Protein AF-A0A969NXN1-F1 (afdb_monomer_lite)

Sequence (621 aa):
MDDSTDQQQSIDDQAEQAATATAAAVGLSDDEQIRIALQEIVRNDGMATIQQIYNAVVREIGQPLSEQGRASLRFFVNKVAVERGYVSPYDVEKPGWWITPQGRAWLESPNGDNSSGLTIADWQTAINVDARVAWLITDYPQWLAATFQTRVIFEPQTDQRFTVLHNGQVIHKGRFNPTDGLIVYFSSLPDELYQYVQRQLSRPDTVHQSRQGTDWVRFIIYNEADYGLLQKVITEIVNLDDTPSLWEYATFVRQLDPQTSYTASDLLVRAQKVLKGIPTDAKQWATLLCQLRLLTSDDNIHYHVQPYVQGNEQALLRLMVLAYLHPDSSGAERYTLPARLLLPRLREITATQAMHTFTAELRRIAPQLLNWYAEAGFITIDDDHWQATADGLQPLLGEDATMQLYNALLTTLLAEIDGKPNDLPDVTMDEPLPPVRDIEAVLQELSRELIIDEQVIQRICRSLLAGRHVVLSGPPGTGKTELARRLPSLLWREPAQTLTQLATGLYQPPLIEVPEQRHGYAIEMVTATEDWGVRDVIGGIAPCLDSDGRTGSLRYTIAYGHLTRTLLRHFAGTEDGRTLPPGTELKRQDYHDKEGRRYRGIWLVLMSLRVRRLMRRLAVC

Secondary structure (DSSP, 8-state):
--SSSHHHHHHHHHHTT--PPPGGGGT--HHHHHHHHHHHHHHTTTEE-HHHHHHHHHHHHSSPPPHHHHHHHHHIIIIIHHHTTSBPPPBTTB-SEEB-HHHHHHHHSTT--GGGG--HHHHHHH----TTTTTHHHHHHHHHHHHHGGGEEEEEEETTEEEEEETTEEEEEEEEETTTEEEEEES---HHHHHHHHHHSS-GGG-EEE-SSS-EEEEEE-SHHHHHHHHHHHHHHHHHHTSPPHHHHHHHHHTS-TT--EEHHHHHHHHTTT-SS--SSHHHHHHHHHHTTSEEESSSSEEEE-GGGGS-HHHHHHHHHHTPPEEPTT-TT-EE-THHHHHHHHHH--S-EEGGGSSTTTGGGHHHHHHHHHHTTSEEEETTEEEE-TTTTSPPPS--HHHHHHHHHHHHHHHHHTT--SSPPPPPTTPPPPPPP-HHHHHHHHHTT----HHHHHHHHHHHHTT-------STTSSHHHHHHHHHHHHTBPPPEEEEEE---TTS-SEEEEEE-BBS-EEEEEEE-TT--HHHHTEEEEEEE-SS-SS--EEEEEEE-HHHHHHHTTBTTSTTTTSPPSSS---B--EE-TT--EES-EEEEEEES-HHHHHHHHTT-

Foldseek 3Di:
DPPPPVVVVVVVVVVVPPPFDALVRLPDDLLNLLLLQLVQCVVVVFWDALVSSQVSSCVVSVTHHDPVNSVSSCCSQQPVCCVVVQWPHADPVDHTIGGDPVVVVCSPPPPSAPQPPCDLVNLLVLAAADPQQNVCSPVVQVVCCVVVNPQWDWGDRDSFKIFIDGPNHTQWIWGQDRYQGIKIKGLDAFPVLLVVLCVQPPCSVQWDFDPPDTTMTMGGDRHPSNVVSVVVRVVVVNLVVQDDALLLLLVLLLPDDQVDKDFLVRSLVSCVVRGTSADPDSLVRLLQCLLLVQWFDPPSGIIGGDPQSNWDDLLSLLSSLQLGWDDDPVDDFFTDGCNLVQVVCLVPFQDKDFLCPRQVVVRPCSVVSSSSLVVSPQWPDDDGIIGGDPCSLPQDDDDRPSSVLSNVLSVQSVCVSVVNDLAPDADDDPDQQDAFPPLVVLCVVCVVPAPDDSVVLVVVSVQVSVVHDDDDDDDPPRCPVVCLQQVQLRRAKDPWDWGWDQDNGSRDRRIDTDTAIASGAHEDEDEDDPPDDCCQAAWDWDWDFDPPDPDRDTDIDIAGHPNQLQVQCQFPPCVSSRRHRPDDDTDGGWDADPVRHTHSGYDYHYHYPDPPPVVVRVVVD

Radius of gyration: 39.18 Å; chains: 1; bounding box: 96×93×102 Å

pLDDT: mean 83.56, std 14.0, range [28.97, 97.94]

Structure (mmCIF, N/CA/C/O backbone):
data_AF-A0A969NXN1-F1
#
_entry.id   AF-A0A969NXN1-F1
#
loop_
_atom_site.group_PDB
_atom_site.id
_atom_site.type_symbol
_atom_site.label_atom_id
_atom_site.label_alt_id
_atom_site.label_comp_id
_atom_site.label_asym_id
_atom_site.label_entity_id
_atom_site.label_seq_id
_atom_site.pdbx_PDB_ins_code
_atom_site.Cartn_x
_atom_site.Cartn_y
_atom_site.Cartn_z
_atom_site.occupancy
_atom_site.B_iso_or_equiv
_atom_site.auth_seq_id
_atom_site.auth_comp_id
_atom_site.auth_asym_id
_atom_site.auth_atom_id
_atom_site.pdbx_PDB_model_num
ATOM 1 N N . MET A 1 1 ? -42.453 -65.984 8.310 1.00 44.81 1 MET A N 1
ATOM 2 C CA . MET A 1 1 ? -42.519 -65.782 9.771 1.00 44.81 1 MET A CA 1
ATOM 3 C C . MET A 1 1 ? -41.080 -65.737 10.234 1.00 44.81 1 MET A C 1
ATOM 5 O O . MET A 1 1 ? -40.338 -66.603 9.796 1.00 44.81 1 MET A O 1
ATOM 9 N N . ASP A 1 2 ? -40.735 -64.700 10.995 1.00 42.78 2 ASP A N 1
ATOM 10 C CA . ASP A 1 2 ? -39.394 -64.296 11.465 1.00 42.78 2 ASP A CA 1
ATOM 11 C C . ASP A 1 2 ? -38.503 -63.513 10.491 1.00 42.78 2 ASP A C 1
ATOM 13 O O . ASP A 1 2 ? -37.393 -63.924 10.191 1.00 42.78 2 ASP A O 1
ATOM 17 N N . ASP A 1 3 ? -38.978 -62.346 10.038 1.00 41.41 3 ASP A N 1
ATOM 18 C CA . ASP A 1 3 ? -38.079 -61.285 9.526 1.00 41.41 3 ASP A CA 1
ATOM 19 C C . ASP A 1 3 ? -38.600 -59.863 9.847 1.00 41.41 3 ASP A C 1
ATOM 21 O O . ASP A 1 3 ? -38.307 -58.885 9.170 1.00 41.41 3 ASP A O 1
ATOM 25 N N . SER A 1 4 ? -39.472 -59.744 10.857 1.00 41.16 4 SER A N 1
ATOM 26 C CA . SER A 1 4 ? -40.178 -58.492 11.200 1.00 41.16 4 SER A CA 1
ATOM 27 C C . SER A 1 4 ? -39.856 -57.983 12.605 1.00 41.16 4 SER A C 1
ATOM 29 O O . SER A 1 4 ? -40.292 -56.899 12.974 1.00 41.16 4 SER A O 1
ATOM 31 N N . THR A 1 5 ? -39.111 -58.760 13.394 1.00 44.31 5 THR A N 1
ATOM 32 C CA . THR A 1 5 ? -38.868 -58.475 14.816 1.00 44.31 5 THR A CA 1
ATOM 33 C C . THR A 1 5 ? -37.464 -57.898 15.047 1.00 44.31 5 THR A C 1
ATOM 35 O O . THR A 1 5 ? -37.318 -57.011 15.883 1.00 44.31 5 THR A O 1
ATOM 38 N N . ASP A 1 6 ? -36.474 -58.267 14.222 1.00 41.19 6 ASP A N 1
ATOM 39 C CA . ASP A 1 6 ? -35.104 -57.721 14.291 1.00 41.19 6 ASP A CA 1
ATOM 40 C C . ASP A 1 6 ? -34.989 -56.296 13.719 1.00 41.19 6 ASP A C 1
ATOM 42 O O . ASP A 1 6 ? -34.189 -55.491 14.195 1.00 41.19 6 ASP A O 1
ATOM 46 N N . GLN A 1 7 ? -35.827 -55.925 12.741 1.00 40.06 7 GLN A N 1
ATOM 47 C CA . GLN A 1 7 ? -35.850 -54.550 12.218 1.00 40.06 7 GLN A CA 1
ATOM 48 C C . GLN A 1 7 ? -36.554 -53.567 13.163 1.00 40.06 7 GLN A C 1
ATOM 50 O O . GLN A 1 7 ? -36.245 -52.381 13.130 1.00 40.06 7 GLN A O 1
ATOM 55 N N . GLN A 1 8 ? -37.446 -54.038 14.041 1.00 40.53 8 GLN A N 1
ATOM 56 C CA . GLN A 1 8 ? -38.112 -53.177 15.021 1.00 40.53 8 GLN A CA 1
ATOM 57 C C . GLN A 1 8 ? -37.194 -52.887 16.226 1.00 40.53 8 GLN A C 1
ATOM 59 O O . GLN A 1 8 ? -37.122 -51.744 16.664 1.00 40.53 8 GLN A O 1
ATOM 64 N N . GLN A 1 9 ? -36.412 -53.874 16.690 1.00 39.09 9 GLN A N 1
ATOM 65 C CA . GLN A 1 9 ? -35.408 -53.670 17.750 1.00 39.09 9 GLN A CA 1
ATOM 66 C C . GLN A 1 9 ? -34.222 -52.808 17.287 1.00 39.09 9 GLN A C 1
ATOM 68 O O . GLN A 1 9 ? -33.744 -51.969 18.041 1.00 39.09 9 GLN A O 1
ATOM 73 N N . SER A 1 10 ? -33.812 -52.916 16.018 1.00 42.56 10 SER A N 1
ATOM 74 C CA . SER A 1 10 ? -32.770 -52.059 15.432 1.00 42.56 10 SER A CA 1
ATOM 75 C C . SER A 1 10 ? -33.183 -50.588 15.268 1.00 42.56 10 SER A C 1
ATOM 77 O O . SER A 1 10 ? -32.302 -49.734 15.167 1.00 42.56 10 SER A O 1
ATOM 79 N N . ILE A 1 11 ? -34.481 -50.286 15.174 1.00 43.38 11 ILE A N 1
ATOM 80 C CA . ILE A 1 11 ? -34.994 -48.914 15.016 1.00 43.38 11 ILE A CA 1
ATOM 81 C C . ILE A 1 11 ? -35.221 -48.264 16.389 1.00 43.38 11 ILE A C 1
ATOM 83 O O . ILE A 1 11 ? -34.935 -47.076 16.540 1.00 43.38 11 ILE A O 1
ATOM 87 N N . ASP A 1 12 ? -35.631 -49.039 17.397 1.00 38.50 12 ASP A N 1
ATOM 88 C CA . ASP A 1 12 ? -35.749 -48.551 18.776 1.00 38.50 12 ASP A CA 1
ATOM 89 C C . ASP A 1 12 ? -34.366 -48.324 19.429 1.00 38.50 12 ASP A C 1
ATOM 91 O O . ASP A 1 12 ? -34.160 -47.280 20.049 1.00 38.50 12 ASP A O 1
ATOM 95 N N . ASP A 1 13 ? -33.365 -49.180 19.170 1.00 37.25 13 ASP A N 1
ATOM 96 C CA . ASP A 1 13 ? -31.985 -48.975 19.660 1.00 37.25 13 ASP A CA 1
ATOM 97 C C . ASP A 1 13 ? -31.259 -47.801 18.960 1.00 37.25 13 ASP A C 1
ATOM 99 O O . ASP A 1 13 ? -30.346 -47.193 19.526 1.00 37.25 13 ASP A O 1
ATOM 103 N N . GLN A 1 14 ? -31.669 -47.430 17.737 1.00 39.06 14 GLN A N 1
ATOM 104 C CA . GLN A 1 14 ? -31.141 -46.254 17.024 1.00 39.06 14 GLN A CA 1
ATOM 105 C C . GLN A 1 14 ? -31.854 -44.943 17.392 1.00 39.06 14 GLN A C 1
ATOM 107 O O . GLN A 1 14 ? -31.285 -43.868 17.190 1.00 39.06 14 GLN A O 1
ATOM 112 N N . ALA A 1 15 ? -33.052 -45.003 17.980 1.00 39.12 15 ALA A N 1
ATOM 113 C CA . ALA A 1 15 ? -33.729 -43.833 18.539 1.00 39.12 15 ALA A CA 1
ATOM 114 C C . ALA A 1 15 ? -33.166 -43.429 19.919 1.00 39.12 15 ALA A C 1
ATOM 116 O O . ALA A 1 15 ? -33.258 -42.260 20.301 1.00 39.12 15 ALA A O 1
ATOM 117 N N . GLU A 1 16 ? -32.529 -44.355 20.644 1.00 38.88 16 GLU A N 1
ATOM 118 C CA . GLU A 1 16 ? -32.009 -44.125 22.001 1.00 38.88 16 GLU A CA 1
ATOM 119 C C . GLU A 1 16 ? -30.557 -43.588 22.042 1.00 38.88 16 GLU A C 1
ATOM 121 O O . GLU A 1 16 ? -30.061 -43.195 23.097 1.00 38.88 16 GLU A O 1
ATOM 126 N N . GLN A 1 17 ? -29.883 -43.468 20.888 1.00 37.84 17 GLN A N 1
ATOM 127 C CA . GLN A 1 17 ? -28.524 -42.903 20.761 1.00 37.84 17 GLN A CA 1
ATOM 128 C C . GLN A 1 17 ? -28.462 -41.560 20.010 1.00 37.84 17 GLN A C 1
ATOM 130 O O . GLN A 1 17 ? -27.415 -41.176 19.482 1.00 37.84 17 GLN A O 1
ATOM 135 N N . ALA A 1 18 ? -29.555 -40.791 19.984 1.00 44.12 18 ALA A N 1
ATOM 136 C CA . ALA A 1 18 ? -29.494 -39.396 19.557 1.00 44.12 18 ALA A CA 1
ATOM 137 C C . ALA A 1 18 ? -28.740 -38.576 20.621 1.00 44.12 18 ALA A C 1
ATOM 139 O O . ALA A 1 18 ? -29.249 -38.344 21.719 1.00 44.12 18 ALA A O 1
ATOM 140 N N . ALA A 1 19 ? -27.513 -38.154 20.303 1.00 48.91 19 ALA A N 1
ATOM 141 C CA . ALA A 1 19 ? -26.703 -37.276 21.141 1.00 48.91 19 ALA A CA 1
ATOM 142 C C . ALA A 1 19 ? -27.480 -35.984 21.448 1.00 48.91 19 ALA A C 1
ATOM 144 O O . ALA A 1 19 ? -27.574 -35.077 20.626 1.00 48.91 19 ALA A O 1
ATOM 145 N N . THR A 1 20 ? -28.079 -35.929 22.632 1.00 55.75 20 THR A N 1
ATOM 146 C CA . THR A 1 20 ? -28.887 -34.807 23.103 1.00 55.75 20 THR A CA 1
ATOM 147 C C . THR A 1 20 ? -27.988 -33.842 23.880 1.00 55.75 20 THR A C 1
ATOM 149 O O . THR A 1 20 ? -27.148 -34.247 24.688 1.00 55.75 20 THR A O 1
ATOM 152 N N . ALA A 1 21 ? -28.113 -32.545 23.608 1.00 59.97 21 ALA A N 1
ATOM 153 C CA . ALA A 1 21 ? -27.284 -31.517 24.231 1.00 59.97 21 ALA A CA 1
ATOM 154 C C . ALA A 1 21 ? -27.815 -31.128 25.625 1.00 59.97 21 ALA A C 1
ATOM 156 O O . ALA A 1 21 ? -29.001 -31.275 25.936 1.00 59.97 21 ALA A O 1
ATOM 157 N N . THR A 1 22 ? -26.935 -30.609 26.485 1.00 71.88 22 THR A N 1
ATOM 158 C CA . THR A 1 22 ? -27.346 -29.876 27.693 1.00 71.88 22 THR A CA 1
ATOM 159 C C . THR A 1 22 ? -27.683 -28.433 27.310 1.00 71.88 22 THR A C 1
ATOM 161 O O . THR A 1 22 ? -27.102 -27.906 26.368 1.00 71.88 22 THR A O 1
ATOM 164 N N . ALA A 1 23 ? -28.578 -27.758 28.036 1.00 65.06 23 ALA A N 1
ATOM 165 C CA . ALA A 1 23 ? -28.916 -26.354 27.757 1.00 65.06 23 ALA A CA 1
ATOM 166 C C . ALA A 1 23 ? -27.675 -25.429 27.747 1.00 65.06 23 ALA A C 1
ATOM 168 O O . ALA A 1 23 ? -27.555 -24.565 26.884 1.00 65.06 23 ALA A O 1
ATOM 169 N N . ALA A 1 24 ? -26.701 -25.692 28.626 1.00 61.53 24 ALA A N 1
ATOM 170 C CA . ALA A 1 24 ? -25.423 -24.980 28.657 1.00 61.53 24 ALA A CA 1
ATOM 171 C C . ALA A 1 24 ? -24.554 -25.215 27.404 1.00 61.53 24 ALA A C 1
ATOM 173 O O . ALA A 1 24 ? -23.850 -24.309 26.972 1.00 61.53 24 ALA A O 1
ATOM 174 N N . ALA A 1 25 ? -24.616 -26.401 26.785 1.00 65.25 25 ALA A N 1
ATOM 175 C CA . ALA A 1 25 ? -23.882 -26.696 25.549 1.00 65.25 25 ALA A CA 1
ATOM 176 C C . ALA A 1 25 ? -24.432 -25.942 24.324 1.00 65.25 25 ALA A C 1
ATOM 178 O O . ALA A 1 25 ? -23.745 -25.845 23.313 1.00 65.25 25 ALA A O 1
ATOM 179 N N . VAL A 1 26 ? -25.651 -25.400 24.422 1.00 63.53 26 VAL A N 1
ATOM 180 C CA . VAL A 1 26 ? -26.307 -24.577 23.389 1.00 63.53 26 VAL A CA 1
ATOM 181 C C . VAL A 1 26 ? -26.277 -23.086 23.761 1.00 63.53 26 VAL A C 1
ATOM 183 O O . VAL A 1 26 ? -26.964 -22.278 23.152 1.00 63.53 26 VAL A O 1
ATOM 186 N N . GLY A 1 27 ? -25.487 -22.708 24.771 1.00 67.25 27 GLY A N 1
ATOM 187 C CA . GLY A 1 27 ? -25.258 -21.310 25.133 1.00 67.25 27 GLY A CA 1
ATOM 188 C C . GLY A 1 27 ? -26.226 -20.707 26.153 1.00 67.25 27 GLY A C 1
ATOM 189 O O . GLY A 1 27 ? -26.054 -19.540 26.480 1.00 67.25 27 GLY A O 1
ATOM 190 N N . LEU A 1 28 ? -27.185 -21.462 26.711 1.00 71.69 28 LEU A N 1
ATOM 191 C CA . LEU A 1 28 ? -28.032 -20.941 27.793 1.00 71.69 28 LEU A CA 1
ATOM 192 C C . LEU A 1 28 ? -27.287 -20.940 29.131 1.00 71.69 28 LEU A C 1
ATOM 194 O O . LEU A 1 28 ? -26.951 -21.997 29.678 1.00 71.69 28 LEU A O 1
ATOM 198 N N . SER A 1 29 ? -27.112 -19.752 29.699 1.00 78.12 29 SER A N 1
ATOM 199 C CA . SER A 1 29 ? -26.617 -19.558 31.061 1.00 78.12 29 SER A CA 1
ATOM 200 C C . SER A 1 29 ? -27.575 -20.127 32.117 1.00 78.12 29 SER A C 1
ATOM 202 O O . SER A 1 29 ? -28.763 -20.361 31.871 1.00 78.12 29 SER A O 1
ATOM 204 N N . ASP A 1 30 ? -27.062 -20.333 33.331 1.00 79.12 30 ASP A N 1
ATOM 205 C CA . ASP A 1 30 ? -27.851 -20.823 34.467 1.00 79.12 30 ASP A CA 1
ATOM 206 C C . ASP A 1 30 ? -29.045 -19.895 34.773 1.00 79.12 30 ASP A C 1
ATOM 208 O O . ASP A 1 30 ? -30.152 -20.362 35.051 1.00 79.12 30 ASP A O 1
ATOM 212 N N . ASP A 1 31 ? -28.845 -18.578 34.664 1.00 81.88 31 ASP A N 1
ATOM 213 C CA . ASP A 1 31 ? -29.881 -17.577 34.932 1.00 81.88 31 ASP A CA 1
ATOM 214 C C . ASP A 1 31 ? -30.948 -17.541 33.832 1.00 81.88 31 ASP A C 1
ATOM 216 O O . ASP A 1 31 ? -32.129 -17.378 34.133 1.00 81.88 31 ASP A O 1
ATOM 220 N N . GLU A 1 32 ? -30.582 -17.766 32.568 1.00 82.88 32 GLU A N 1
ATOM 221 C CA . GLU A 1 32 ? -31.554 -17.903 31.476 1.00 82.88 32 GLU A CA 1
ATOM 222 C C . GLU A 1 32 ? -32.417 -19.153 31.637 1.00 82.88 32 GLU A C 1
ATOM 224 O O . GLU A 1 32 ? -33.635 -19.085 31.471 1.00 82.88 32 GLU A O 1
ATOM 229 N N . GLN A 1 33 ? -31.822 -20.278 32.041 1.00 88.62 33 GLN A N 1
ATOM 230 C CA . GLN A 1 33 ? -32.571 -21.504 32.325 1.00 88.62 33 GLN A CA 1
ATOM 231 C C . GLN A 1 33 ? -33.570 -21.305 33.475 1.00 88.62 33 GLN A C 1
ATOM 233 O O . GLN A 1 33 ? -34.721 -21.745 33.382 1.00 88.62 33 GLN A O 1
ATOM 238 N N . ILE A 1 34 ? -33.169 -20.599 34.539 1.00 91.25 34 ILE A N 1
ATOM 239 C CA . ILE A 1 34 ? -34.066 -20.219 35.641 1.00 91.25 34 ILE A CA 1
ATOM 240 C C . ILE A 1 34 ? -35.156 -19.263 35.143 1.00 91.25 34 ILE A C 1
ATOM 242 O O . ILE A 1 34 ? -36.321 -19.428 35.501 1.00 91.25 34 ILE A O 1
ATOM 246 N N . ARG A 1 35 ? -34.822 -18.300 34.278 1.00 90.31 35 ARG A N 1
ATOM 247 C CA . ARG A 1 35 ? -35.786 -17.348 33.711 1.00 90.31 35 ARG A CA 1
ATOM 248 C C . ARG A 1 35 ? -36.866 -18.033 32.895 1.00 90.31 35 ARG A C 1
ATOM 250 O O . ARG A 1 35 ? -38.041 -17.773 33.132 1.00 90.31 35 ARG A O 1
ATOM 257 N N . ILE A 1 36 ? -36.491 -18.943 31.999 1.00 91.75 36 ILE A N 1
ATOM 258 C CA . ILE A 1 36 ? -37.440 -19.727 31.198 1.00 91.75 36 ILE A CA 1
ATOM 259 C C . ILE A 1 36 ? -38.348 -20.553 32.118 1.00 91.75 36 ILE A C 1
ATOM 261 O O . ILE A 1 36 ? -39.565 -20.584 31.926 1.00 91.75 36 ILE A O 1
ATOM 265 N N . ALA A 1 37 ? -37.783 -21.165 33.166 1.00 93.62 37 ALA A N 1
ATOM 266 C CA . ALA A 1 37 ? -38.562 -21.898 34.159 1.00 93.62 37 ALA A CA 1
ATOM 267 C C . ALA A 1 37 ? -39.570 -20.991 34.889 1.00 93.62 37 ALA A C 1
ATOM 269 O O . ALA A 1 37 ? -40.743 -21.343 34.994 1.00 93.62 37 ALA A O 1
ATOM 270 N N . LEU A 1 38 ? -39.151 -19.808 35.349 1.00 93.38 38 LEU A N 1
ATOM 271 C CA . LEU A 1 38 ? -40.022 -18.844 36.029 1.00 93.38 38 LEU A CA 1
ATOM 272 C C . LEU A 1 38 ? -41.106 -18.279 35.105 1.00 93.38 38 LEU A C 1
ATOM 274 O O . LEU A 1 38 ? -42.253 -18.157 35.528 1.00 93.38 38 LEU A O 1
ATOM 278 N N . GLN A 1 39 ? -40.779 -17.984 33.845 1.00 93.75 39 GLN A N 1
ATOM 279 C CA . GLN A 1 39 ? -41.757 -17.561 32.841 1.00 93.75 39 GLN A CA 1
ATOM 280 C C . GLN A 1 39 ? -42.820 -18.635 32.626 1.00 93.75 39 GLN A C 1
ATOM 282 O O . GLN A 1 39 ? -44.006 -18.317 32.569 1.00 93.75 39 GLN A O 1
ATOM 287 N N . GLU A 1 40 ? -42.421 -19.906 32.550 1.00 95.94 40 GLU A N 1
ATOM 288 C CA . GLU A 1 40 ? -43.369 -21.007 32.415 1.00 95.94 40 GLU A CA 1
ATOM 289 C C . GLU A 1 40 ? -44.235 -21.169 33.671 1.00 95.94 40 GLU A C 1
ATOM 291 O O . GLU A 1 40 ? -45.443 -21.360 33.556 1.00 95.94 40 GLU A O 1
ATOM 296 N N . ILE A 1 41 ? -43.660 -21.019 34.867 1.00 94.44 41 ILE A N 1
ATOM 297 C CA . ILE A 1 41 ? -44.423 -21.024 36.123 1.00 94.44 41 ILE A CA 1
ATOM 298 C C . ILE A 1 41 ? -45.448 -19.880 36.135 1.00 94.44 41 ILE A C 1
ATOM 300 O O . ILE A 1 41 ? -46.604 -20.104 36.484 1.00 94.44 41 ILE A O 1
ATOM 304 N N . VAL A 1 42 ? -45.077 -18.669 35.704 1.00 93.25 42 VAL A N 1
ATOM 305 C CA . VAL A 1 42 ? -46.007 -17.527 35.605 1.00 93.25 42 VAL A CA 1
ATOM 306 C C . VAL A 1 42 ? -47.097 -17.768 34.562 1.00 93.25 42 VAL A C 1
ATOM 308 O O . VAL A 1 42 ? -48.255 -17.469 34.842 1.00 93.25 42 VAL A O 1
ATOM 311 N N . ARG A 1 43 ? -46.757 -18.336 33.398 1.00 93.12 43 ARG A N 1
ATOM 312 C CA . ARG A 1 43 ? -47.722 -18.687 32.339 1.00 93.12 43 ARG A CA 1
ATOM 313 C C . ARG A 1 43 ? -48.760 -19.713 32.792 1.00 93.12 43 ARG A C 1
ATOM 315 O O . ARG A 1 43 ? -49.865 -19.708 32.266 1.00 93.12 43 ARG A O 1
ATOM 322 N N . ASN A 1 44 ? -48.414 -20.571 33.748 1.00 92.88 44 ASN A N 1
ATOM 323 C CA . ASN A 1 44 ? -49.309 -21.571 34.328 1.00 92.88 44 ASN A CA 1
ATOM 324 C C . ASN A 1 44 ? -49.883 -21.082 35.680 1.00 92.88 44 ASN A C 1
ATOM 326 O O . ASN A 1 44 ? -49.868 -21.795 36.679 1.00 92.88 44 ASN A O 1
ATOM 330 N N . ASP A 1 45 ? -50.339 -19.825 35.729 1.00 90.50 45 ASP A N 1
ATOM 331 C CA . ASP A 1 45 ? -50.975 -19.190 36.897 1.00 90.50 45 ASP A CA 1
ATOM 332 C C . ASP A 1 45 ? -50.143 -19.223 38.197 1.00 90.50 45 ASP A C 1
ATOM 334 O O . ASP A 1 45 ? -50.657 -19.171 39.315 1.00 90.50 45 ASP A O 1
ATOM 338 N N . GLY A 1 46 ? -48.815 -19.238 38.066 1.00 90.38 46 GLY A N 1
ATOM 339 C CA . GLY A 1 46 ? -47.879 -19.245 39.188 1.00 90.38 46 GLY A CA 1
ATOM 340 C C . GLY A 1 46 ? -47.443 -20.629 39.664 1.00 90.38 46 GLY A C 1
ATOM 341 O O . GLY A 1 46 ? -46.731 -20.685 40.669 1.00 90.38 46 GLY A O 1
ATOM 342 N N . MET A 1 47 ? -47.811 -21.709 38.963 1.00 93.94 47 MET A N 1
ATOM 343 C CA . MET A 1 47 ? -47.361 -23.074 39.249 1.00 93.94 47 MET A CA 1
ATOM 344 C C . MET A 1 47 ? -47.050 -23.851 37.960 1.00 93.94 47 MET A C 1
ATOM 346 O O . MET A 1 47 ? -47.902 -23.962 37.092 1.00 93.94 47 MET A O 1
ATOM 350 N N . ALA A 1 48 ? -45.877 -24.481 37.851 1.00 93.94 48 ALA A N 1
ATOM 351 C CA . ALA A 1 48 ? -45.603 -25.437 36.768 1.00 93.94 48 ALA A CA 1
ATOM 352 C C . ALA A 1 48 ? -45.006 -26.748 37.287 1.00 93.94 48 ALA A C 1
ATOM 354 O O . ALA A 1 48 ? -44.294 -26.779 38.286 1.00 93.94 48 ALA A O 1
ATOM 355 N N . THR A 1 49 ? -45.274 -27.845 36.586 1.00 94.31 49 THR A N 1
ATOM 356 C CA . THR A 1 49 ? -44.617 -29.143 36.784 1.00 94.31 49 THR A CA 1
ATOM 357 C C . THR A 1 49 ? -43.229 -29.157 36.141 1.00 94.31 49 THR A C 1
ATOM 359 O O . THR A 1 49 ? -42.949 -28.405 35.205 1.00 94.31 49 THR A O 1
ATOM 362 N N . ILE A 1 50 ? -42.358 -30.077 36.571 1.00 92.56 50 ILE A N 1
ATOM 363 C CA . ILE A 1 50 ? -41.013 -30.200 35.989 1.00 92.56 50 ILE A CA 1
ATOM 364 C C . ILE A 1 50 ? -41.072 -30.533 34.499 1.00 92.56 50 ILE A C 1
ATOM 366 O O . ILE A 1 50 ? -40.222 -30.085 33.740 1.00 92.56 50 ILE A O 1
ATOM 370 N N . GLN A 1 51 ? -42.096 -31.277 34.067 1.00 91.69 51 GLN A N 1
ATOM 371 C CA . GLN A 1 51 ? -42.271 -31.618 32.661 1.00 91.69 51 GLN A CA 1
ATOM 372 C C . GLN A 1 51 ? -42.648 -30.388 31.828 1.00 91.69 51 GLN A C 1
ATOM 374 O O . GLN A 1 51 ? -42.145 -30.234 30.719 1.00 91.69 51 GLN A O 1
ATOM 379 N N . GLN A 1 52 ? -43.475 -29.484 32.363 1.00 93.69 52 GLN A N 1
ATOM 380 C CA . GLN A 1 52 ? -43.777 -28.204 31.711 1.00 93.69 52 GLN A CA 1
ATOM 381 C C . GLN A 1 52 ? -42.524 -27.325 31.612 1.00 93.69 52 GLN A C 1
ATOM 383 O O . GLN A 1 52 ? -42.255 -26.778 30.545 1.00 93.69 52 GLN A O 1
ATOM 388 N N . ILE A 1 53 ? -41.708 -27.271 32.670 1.00 94.00 53 ILE A N 1
ATOM 389 C CA . ILE A 1 53 ? -40.432 -26.539 32.668 1.00 94.00 53 ILE A CA 1
ATOM 390 C C . ILE A 1 53 ? -39.454 -27.134 31.640 1.00 94.00 53 ILE A C 1
ATOM 392 O O . ILE A 1 53 ? -38.848 -26.396 30.867 1.00 94.00 53 ILE A O 1
ATOM 396 N N . TYR A 1 54 ? -39.340 -28.464 31.561 1.00 94.12 54 TYR A N 1
ATOM 397 C CA . TYR A 1 54 ? -38.534 -29.134 30.536 1.00 94.12 54 TYR A CA 1
ATOM 398 C C . TYR A 1 54 ? -39.009 -28.792 29.127 1.00 94.12 54 TYR A C 1
ATOM 400 O O . TYR A 1 54 ? -38.197 -28.431 28.281 1.00 94.12 54 TYR A O 1
ATOM 408 N N . ASN A 1 55 ? -40.317 -28.851 28.882 1.00 91.88 55 ASN A N 1
ATOM 409 C CA . ASN A 1 55 ? -40.887 -28.519 27.580 1.00 91.88 55 ASN A CA 1
ATOM 410 C C . ASN A 1 55 ? -40.676 -27.038 27.223 1.00 91.88 55 ASN A C 1
ATOM 412 O O . ASN A 1 55 ? -40.504 -26.713 26.052 1.00 91.88 55 ASN A O 1
ATOM 416 N N . ALA A 1 56 ? -40.676 -26.131 28.205 1.00 92.50 56 ALA A N 1
ATOM 417 C CA . ALA A 1 56 ? -40.361 -24.722 27.987 1.00 92.50 56 ALA A CA 1
ATOM 418 C C . ALA A 1 56 ? -38.907 -24.524 27.546 1.00 92.50 56 ALA A C 1
ATOM 420 O O . ALA A 1 56 ? -38.675 -23.863 26.540 1.00 92.50 56 ALA A O 1
ATOM 421 N N . VAL A 1 57 ? -37.951 -25.167 28.218 1.00 88.81 57 VAL A N 1
ATOM 422 C CA . VAL A 1 57 ? -36.535 -25.087 27.826 1.00 88.81 57 VAL A CA 1
ATOM 423 C C . VAL A 1 57 ? -36.288 -25.759 26.474 1.00 88.81 57 VAL A C 1
ATOM 425 O O . VAL A 1 57 ? -35.571 -25.204 25.653 1.00 88.81 57 VAL A O 1
ATOM 428 N N . VAL A 1 58 ? -36.933 -26.897 26.193 1.00 88.94 58 VAL A N 1
ATOM 429 C CA . VAL A 1 58 ? -36.865 -27.566 24.878 1.00 88.94 58 VAL A CA 1
ATOM 430 C C . VAL A 1 58 ? -37.428 -26.684 23.758 1.00 88.94 58 VAL A C 1
ATOM 432 O O . VAL A 1 58 ? -36.851 -26.651 22.674 1.00 88.94 58 VAL A O 1
ATOM 435 N N . ARG A 1 59 ? -38.525 -25.950 24.007 1.00 89.50 59 ARG A N 1
ATOM 436 C CA . ARG A 1 59 ? -39.068 -24.979 23.041 1.00 89.50 59 ARG A CA 1
ATOM 437 C C . ARG A 1 59 ? -38.074 -23.863 22.731 1.00 89.50 59 ARG A C 1
ATOM 439 O O . ARG A 1 59 ? -38.009 -23.456 21.580 1.00 89.50 59 ARG A O 1
ATOM 446 N N . GLU A 1 60 ? -37.316 -23.412 23.726 1.00 86.19 60 GLU A N 1
ATOM 447 C CA . GLU A 1 60 ? -36.333 -22.340 23.547 1.00 86.19 60 GLU A CA 1
ATOM 448 C C . GLU A 1 60 ? -35.094 -22.811 22.773 1.00 86.19 60 GLU A C 1
ATOM 450 O O . GLU A 1 60 ? -34.646 -22.143 21.850 1.00 86.19 60 GLU A O 1
ATOM 455 N N . ILE A 1 61 ? -34.558 -23.993 23.101 1.00 85.19 61 ILE A N 1
ATOM 456 C CA . ILE A 1 61 ? -33.330 -24.512 22.467 1.00 85.19 61 ILE A CA 1
ATOM 457 C C . ILE A 1 61 ? -33.577 -25.253 21.144 1.00 85.19 61 ILE A C 1
ATOM 459 O O . ILE A 1 61 ? -32.623 -25.643 20.477 1.00 85.19 61 ILE A O 1
ATOM 463 N N . GLY A 1 62 ? -34.836 -25.521 20.787 1.00 83.88 62 GLY A N 1
ATOM 464 C CA . GLY A 1 62 ? -35.216 -26.189 19.537 1.00 83.88 62 GLY A CA 1
ATOM 465 C C . GLY A 1 62 ? -34.866 -27.682 19.441 1.00 83.88 62 GLY A C 1
ATOM 466 O O . GLY A 1 62 ? -35.054 -28.278 18.383 1.00 83.88 62 GLY A O 1
ATOM 467 N N . GLN A 1 63 ? -34.379 -28.308 20.520 1.00 85.94 63 GLN A N 1
ATOM 468 C CA . GLN A 1 63 ? -33.979 -29.721 20.548 1.00 85.94 63 GLN A CA 1
ATOM 469 C C . GLN A 1 63 ? -34.224 -30.393 21.915 1.00 85.94 63 GLN A C 1
ATOM 471 O O . GLN A 1 63 ? -34.302 -29.705 22.936 1.00 85.94 63 GLN A O 1
ATOM 476 N N . PRO A 1 64 ? -34.353 -31.735 21.985 1.00 86.88 64 PRO A N 1
ATOM 477 C CA . PRO A 1 64 ? -34.598 -32.438 23.244 1.00 86.88 64 PRO A CA 1
ATOM 478 C C . PRO A 1 64 ? -33.408 -32.345 24.211 1.00 86.88 64 PRO A C 1
ATOM 480 O O . PRO A 1 64 ? -32.258 -32.541 23.822 1.00 86.88 64 PRO A O 1
ATOM 483 N N . LEU A 1 65 ? -33.690 -32.118 25.498 1.00 84.06 65 LEU A N 1
ATOM 484 C CA . LEU A 1 65 ? -32.679 -32.182 26.559 1.00 84.06 65 LEU A CA 1
ATOM 485 C C . LEU A 1 65 ? -32.234 -33.624 26.821 1.00 84.06 65 LEU A C 1
ATOM 487 O O . LEU A 1 65 ? -33.087 -34.504 26.994 1.00 84.06 65 LEU A O 1
ATOM 491 N N . SER A 1 66 ? -30.923 -33.821 26.976 1.00 87.44 66 SER A N 1
ATOM 492 C CA . SER A 1 66 ? -30.355 -35.085 27.461 1.00 87.44 66 SER A CA 1
ATOM 493 C C . SER A 1 66 ? -30.737 -35.388 28.901 1.00 87.44 66 SER A C 1
ATOM 495 O O . SER A 1 66 ? -31.193 -34.506 29.634 1.00 87.44 66 SER A O 1
ATOM 497 N N . GLU A 1 67 ? -30.507 -36.624 29.350 1.00 81.81 67 GLU A N 1
ATOM 498 C CA . GLU A 1 67 ? -30.682 -36.977 30.764 1.00 81.81 67 GLU A CA 1
ATOM 499 C C . GLU A 1 67 ? -29.862 -36.063 31.681 1.00 81.81 67 GLU A C 1
ATOM 501 O O . GLU A 1 67 ? -30.380 -35.550 32.676 1.00 81.81 67 GLU A O 1
ATOM 506 N N . GLN A 1 68 ? -28.615 -35.775 31.297 1.00 82.50 68 GLN A N 1
ATOM 507 C CA . GLN A 1 68 ? -27.757 -34.836 32.013 1.00 82.50 68 GLN A CA 1
ATOM 508 C C . GLN A 1 68 ? -28.341 -33.416 31.995 1.00 82.50 68 GLN A C 1
ATOM 510 O O . GLN A 1 68 ? -28.387 -32.764 33.035 1.00 82.50 68 GLN A O 1
ATOM 515 N N . GLY A 1 69 ? -28.853 -32.947 30.851 1.00 85.19 69 GLY A N 1
ATOM 516 C CA . GLY A 1 69 ? -29.500 -31.637 30.738 1.00 85.19 69 GLY A CA 1
ATOM 517 C C . GLY A 1 69 ? -30.743 -31.512 31.624 1.00 85.19 69 GLY A C 1
ATOM 518 O O . GLY A 1 69 ? -30.915 -30.513 32.323 1.00 85.19 69 GLY A O 1
ATOM 519 N N . ARG A 1 70 ? -31.578 -32.558 31.674 1.00 90.00 70 ARG A N 1
ATOM 520 C CA . ARG A 1 70 ? -32.749 -32.634 32.564 1.00 90.00 70 ARG A CA 1
ATOM 521 C C . ARG A 1 70 ? -32.348 -32.646 34.039 1.00 90.00 70 ARG A C 1
ATOM 523 O O . ARG A 1 70 ? -33.032 -32.018 34.855 1.00 90.00 70 ARG A O 1
ATOM 530 N N . ALA A 1 71 ? -31.263 -33.339 34.387 1.00 85.69 71 ALA A N 1
ATOM 531 C CA . ALA A 1 71 ? -30.729 -33.379 35.746 1.00 85.69 71 ALA A CA 1
ATOM 532 C C . ALA A 1 71 ? -30.189 -32.008 36.187 1.00 85.69 71 ALA A C 1
ATOM 534 O O . ALA A 1 71 ? -30.541 -31.543 37.272 1.00 85.69 71 ALA A O 1
ATOM 535 N N . SER A 1 72 ? -29.419 -31.325 35.333 1.00 86.31 72 SER A N 1
ATOM 536 C CA . SER A 1 72 ? -28.918 -29.967 35.584 1.00 86.31 72 SER A CA 1
ATOM 537 C C . SER A 1 72 ? -30.052 -28.960 35.759 1.00 86.31 72 SER A C 1
ATOM 539 O O . SER A 1 72 ? -30.087 -28.238 36.752 1.00 86.31 72 SER A O 1
ATOM 541 N N . LEU A 1 73 ? -31.041 -28.964 34.863 1.00 90.44 73 LEU A N 1
ATOM 542 C CA . LEU A 1 73 ? -32.195 -28.071 34.969 1.00 90.44 73 LEU A CA 1
ATOM 543 C C . LEU A 1 73 ? -32.996 -28.322 36.254 1.00 90.44 73 LEU A C 1
ATOM 545 O O . LEU A 1 73 ? -33.386 -27.384 36.947 1.00 90.44 73 LEU A O 1
ATOM 549 N N . ARG A 1 74 ? -33.178 -29.593 36.638 1.00 91.12 74 ARG A N 1
ATOM 550 C CA . ARG A 1 74 ? -33.810 -29.943 37.918 1.00 91.12 74 ARG A CA 1
ATOM 551 C C . ARG A 1 74 ? -32.999 -29.433 39.107 1.00 91.12 74 ARG A C 1
ATOM 553 O O . ARG A 1 74 ? -33.596 -28.960 40.069 1.00 91.12 74 ARG A O 1
ATOM 560 N N . PHE A 1 75 ? -31.671 -29.511 39.054 1.00 90.44 75 PHE A N 1
ATOM 561 C CA . PHE A 1 75 ? -30.797 -28.957 40.086 1.00 90.44 75 PHE A CA 1
ATOM 562 C C . PHE A 1 75 ? -30.962 -27.436 40.210 1.00 90.44 75 PHE A C 1
ATOM 564 O O . PHE A 1 75 ? -31.142 -26.941 41.322 1.00 90.44 75 PHE A O 1
ATOM 571 N N . PHE A 1 76 ? -30.984 -26.700 39.096 1.00 89.81 76 PHE A N 1
ATOM 572 C CA . PHE A 1 76 ? -31.166 -25.247 39.125 1.00 89.81 76 PHE A CA 1
ATOM 573 C C . PHE A 1 76 ? -32.517 -24.841 39.710 1.00 89.81 76 PHE A C 1
ATOM 575 O O . PHE A 1 76 ? -32.567 -23.974 40.579 1.00 89.81 76 PHE A O 1
ATOM 582 N N . VAL A 1 77 ? -33.603 -25.509 39.316 1.00 90.81 77 VAL A N 1
ATOM 583 C CA . VAL A 1 77 ? -34.942 -25.195 39.833 1.00 90.81 77 VAL A CA 1
ATOM 584 C C . VAL A 1 77 ? -35.091 -25.608 41.303 1.00 90.81 77 VAL A C 1
ATOM 586 O O . VAL A 1 77 ? -35.595 -24.826 42.102 1.00 90.81 77 VAL A O 1
ATOM 589 N N . ASN A 1 78 ? -34.636 -26.805 41.693 1.00 88.06 78 ASN A N 1
ATOM 590 C CA . ASN A 1 78 ? -34.829 -27.317 43.058 1.00 88.06 78 ASN A CA 1
ATOM 591 C C . ASN A 1 78 ? -33.890 -26.713 44.094 1.00 88.06 78 ASN A C 1
ATOM 593 O O . ASN A 1 78 ? -34.234 -26.694 45.274 1.00 88.06 78 ASN A O 1
ATOM 597 N N . LYS A 1 79 ? -32.691 -26.305 43.679 1.00 86.50 79 LYS A N 1
ATOM 598 C CA . LYS A 1 79 ? -31.664 -25.821 44.596 1.00 86.50 79 LYS A CA 1
ATOM 599 C C . LYS A 1 79 ? -31.431 -24.334 44.415 1.00 86.50 79 LYS A C 1
ATOM 601 O O . LYS A 1 79 ? -31.732 -23.570 45.319 1.00 86.50 79 LYS A O 1
ATOM 606 N N . VAL A 1 80 ? -30.967 -23.912 43.241 1.00 87.06 80 VAL A N 1
ATOM 607 C CA . VAL A 1 80 ? -30.521 -22.526 43.026 1.00 87.06 80 VAL A CA 1
ATOM 608 C C . VAL A 1 80 ? -31.687 -21.538 43.092 1.00 87.06 80 VAL A C 1
ATOM 610 O O . VAL A 1 80 ? -31.610 -20.547 43.813 1.00 87.06 80 VAL A O 1
ATOM 613 N N . ALA A 1 81 ? -32.796 -21.813 42.403 1.00 87.94 81 ALA A N 1
ATOM 614 C CA . ALA A 1 81 ? -33.967 -20.937 42.414 1.00 87.94 81 ALA A CA 1
ATOM 615 C C . ALA A 1 81 ? -34.675 -20.910 43.782 1.00 87.94 81 ALA A C 1
ATOM 617 O O . ALA A 1 81 ? -35.243 -19.884 44.155 1.00 87.94 81 ALA A O 1
ATOM 618 N N . VAL A 1 82 ? -34.610 -22.008 44.545 1.00 89.62 82 VAL A N 1
ATOM 619 C CA . VAL A 1 82 ? -35.145 -22.086 45.914 1.00 89.62 82 VAL A CA 1
ATOM 620 C C . VAL A 1 82 ? -34.253 -21.332 46.904 1.00 89.62 82 VAL A C 1
ATOM 622 O O . VAL A 1 82 ? -34.760 -20.520 47.671 1.00 89.62 82 VAL A O 1
ATOM 625 N N . GLU A 1 83 ? -32.932 -21.532 46.865 1.00 84.38 83 GLU A N 1
ATOM 626 C CA . GLU A 1 83 ? -31.959 -20.821 47.714 1.00 84.38 83 GLU A CA 1
ATO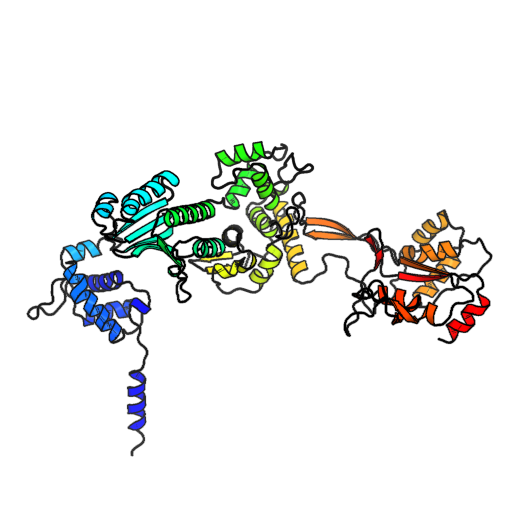M 627 C C . GLU A 1 83 ? -31.994 -19.304 47.475 1.00 84.38 83 GLU A C 1
ATOM 629 O O . GLU A 1 83 ? -31.874 -18.525 48.418 1.00 84.38 83 GLU A O 1
ATOM 634 N N . ARG A 1 84 ? -32.224 -18.876 46.226 1.00 83.88 84 ARG A N 1
ATOM 635 C CA . ARG A 1 84 ? -32.409 -17.460 45.862 1.00 83.88 84 ARG A CA 1
ATOM 636 C C . ARG A 1 84 ? -33.805 -16.913 46.182 1.00 83.88 84 ARG A C 1
ATOM 638 O O . ARG A 1 84 ? -34.054 -15.728 45.978 1.00 83.88 84 ARG A O 1
ATOM 645 N N . GLY A 1 85 ? -34.715 -17.759 46.666 1.00 90.19 85 GLY A N 1
ATOM 646 C CA . GLY A 1 85 ? -36.067 -17.372 47.054 1.00 90.19 85 GLY A CA 1
ATOM 647 C C . GLY A 1 85 ? -37.014 -17.099 45.887 1.00 90.19 85 GLY A C 1
ATOM 648 O O . GLY A 1 85 ? -38.084 -16.551 46.121 1.00 90.19 85 GLY A O 1
ATOM 649 N N . TYR A 1 86 ? -36.675 -17.463 44.646 1.00 93.38 86 TYR A N 1
ATOM 650 C CA . TYR A 1 86 ? -37.527 -17.235 43.468 1.00 93.38 86 TYR A CA 1
ATOM 651 C C . TYR A 1 86 ? -38.688 -18.227 43.366 1.00 93.38 86 TYR A C 1
ATOM 653 O O . TYR A 1 86 ? -39.767 -17.883 42.882 1.00 93.38 86 TYR A O 1
ATOM 661 N N . VAL A 1 87 ? -38.471 -19.457 43.831 1.00 93.62 87 VAL A N 1
ATOM 662 C CA . VAL A 1 87 ? -39.451 -20.547 43.807 1.00 93.62 87 VAL A CA 1
ATOM 663 C C . VAL A 1 87 ? -39.573 -21.134 45.209 1.00 93.62 87 VAL A C 1
ATOM 665 O O . VAL A 1 87 ? -38.583 -21.234 45.932 1.00 93.62 87 VAL A O 1
ATOM 668 N N . SER A 1 88 ? -40.779 -21.517 45.623 1.00 90.19 88 SER A N 1
ATOM 669 C CA . SER A 1 88 ? -40.970 -22.233 46.887 1.00 90.19 88 SER A CA 1
ATOM 670 C C . SER A 1 88 ? -40.354 -23.641 46.833 1.00 90.19 88 SER A C 1
ATOM 672 O O . SER A 1 88 ? -40.396 -24.275 45.775 1.00 90.19 88 SER A O 1
ATOM 674 N N . PRO A 1 89 ? -39.813 -24.161 47.954 1.00 89.06 89 PRO A N 1
ATOM 675 C CA . PRO A 1 89 ? -39.376 -25.551 48.038 1.00 89.06 89 PRO A CA 1
ATOM 676 C C . PRO A 1 89 ? -40.486 -26.512 47.602 1.00 89.06 89 PRO A C 1
ATOM 678 O O . PRO A 1 89 ? -41.661 -26.267 47.875 1.00 89.06 89 PRO A O 1
ATOM 681 N N . TYR A 1 90 ? -40.110 -27.603 46.935 1.00 85.31 90 TYR A N 1
ATOM 682 C CA . TYR A 1 90 ? -41.072 -28.597 46.466 1.00 85.31 90 TYR A CA 1
ATOM 683 C C . TYR A 1 90 ? -41.834 -29.226 47.642 1.00 85.31 90 TYR A C 1
ATOM 685 O O . TYR A 1 90 ? -41.221 -29.745 48.576 1.00 85.31 90 TYR A O 1
ATOM 693 N N . ASP A 1 91 ? -43.162 -29.206 47.559 1.00 83.25 91 ASP A N 1
ATOM 694 C CA . ASP A 1 91 ? -44.077 -29.750 48.560 1.00 83.25 91 ASP A CA 1
ATOM 695 C C . ASP A 1 91 ? -44.853 -30.931 47.957 1.00 83.25 91 ASP A C 1
ATOM 697 O O . ASP A 1 91 ? -45.502 -30.809 46.916 1.00 83.25 91 ASP A O 1
ATOM 701 N N . VAL A 1 92 ? -44.782 -32.092 48.611 1.00 80.31 92 VAL A N 1
ATOM 702 C CA . VAL A 1 92 ? -45.439 -33.328 48.156 1.00 80.31 92 VAL A CA 1
ATOM 703 C C . VAL A 1 92 ? -46.965 -33.199 48.205 1.00 80.31 92 VAL A C 1
ATOM 705 O O . VAL A 1 92 ? -47.651 -33.823 47.397 1.00 80.31 92 VAL A O 1
ATOM 708 N N . GLU A 1 93 ? -47.503 -32.362 49.096 1.00 78.19 93 GLU A N 1
ATOM 709 C CA . GLU A 1 93 ? -48.945 -32.107 49.202 1.00 78.19 93 GLU A CA 1
ATOM 710 C C . GLU A 1 93 ? -49.445 -31.094 48.154 1.00 78.19 93 GLU A C 1
ATOM 712 O O . GLU A 1 93 ? -50.650 -30.995 47.909 1.00 78.19 93 GLU A O 1
ATOM 717 N N . LYS A 1 94 ? -48.533 -30.368 47.489 1.00 78.75 94 LYS A N 1
ATOM 718 C CA . LYS A 1 94 ? -48.830 -29.373 46.444 1.00 78.75 94 LYS A CA 1
ATOM 719 C C . LYS A 1 94 ? -47.943 -29.599 45.213 1.00 78.75 94 LYS A C 1
ATOM 721 O O . LYS A 1 94 ? -46.995 -28.840 45.004 1.00 78.75 94 LYS A O 1
ATOM 726 N N . PRO A 1 95 ? -48.247 -30.610 44.377 1.00 78.69 95 PRO A N 1
ATOM 727 C CA . PRO A 1 95 ? -47.374 -31.008 43.278 1.00 78.69 95 PRO A CA 1
ATOM 728 C C . PRO A 1 95 ? -47.166 -29.859 42.282 1.00 78.69 95 PRO A C 1
ATOM 730 O O . PRO A 1 95 ? -48.109 -29.429 41.623 1.00 78.69 95 PRO A O 1
ATOM 733 N N . GLY A 1 96 ? -45.924 -29.379 42.172 1.00 85.25 96 GLY A N 1
ATOM 734 C CA . GLY A 1 96 ? -45.526 -28.294 41.270 1.00 85.25 96 GLY A CA 1
ATOM 735 C C . GLY A 1 96 ? -44.544 -27.309 41.910 1.00 85.25 96 GLY A C 1
ATOM 736 O O . GLY A 1 96 ? -44.353 -27.288 43.123 1.00 85.25 96 GLY A O 1
ATOM 737 N N . TRP A 1 97 ? -43.905 -26.490 41.079 1.00 92.38 97 TRP A N 1
ATOM 738 C CA . TRP A 1 97 ? -43.015 -25.409 41.498 1.00 92.38 97 TRP A CA 1
ATOM 739 C C . TRP A 1 97 ? -43.769 -24.091 41.458 1.00 92.38 97 TRP A C 1
ATOM 741 O O . TRP A 1 97 ? -44.308 -23.721 40.416 1.00 92.38 97 TRP A O 1
ATOM 751 N N . TRP A 1 98 ? -43.790 -23.396 42.592 1.00 93.94 98 TRP A N 1
ATOM 752 C CA . TRP A 1 98 ? -44.553 -22.168 42.782 1.00 93.94 98 TRP A CA 1
ATOM 753 C C . TRP A 1 98 ? -43.639 -20.956 42.803 1.00 93.94 98 TRP A C 1
ATOM 755 O O . TRP A 1 98 ? -42.678 -20.922 43.571 1.00 93.94 98 TRP A O 1
ATOM 765 N N . ILE A 1 99 ? -43.953 -19.943 42.002 1.00 94.69 99 ILE A N 1
ATOM 766 C CA . ILE A 1 99 ? -43.179 -18.700 41.994 1.00 94.69 99 ILE A CA 1
ATOM 767 C C . ILE A 1 99 ? -43.514 -17.845 43.222 1.00 94.69 99 ILE A C 1
ATOM 769 O O . ILE A 1 99 ? -44.682 -17.658 43.573 1.00 94.69 99 ILE A O 1
ATOM 773 N N . THR A 1 100 ? -42.493 -17.295 43.870 1.00 93.25 100 THR A N 1
ATOM 774 C CA . THR A 1 100 ? -42.658 -16.364 44.994 1.00 93.25 100 THR A CA 1
ATOM 775 C C . THR A 1 100 ? -42.853 -14.924 44.492 1.00 93.25 100 THR A C 1
ATOM 777 O O . THR A 1 100 ? -42.579 -14.625 43.325 1.00 93.25 100 THR A O 1
ATOM 780 N N . PRO A 1 101 ? -43.268 -13.975 45.353 1.00 88.81 101 PRO A N 1
ATOM 781 C CA . PRO A 1 101 ? -43.263 -12.553 45.000 1.00 88.81 101 PRO A CA 1
ATOM 782 C C . PRO A 1 101 ? -41.882 -12.048 44.551 1.00 88.81 101 PRO A C 1
ATOM 784 O O . PRO A 1 101 ? -41.791 -11.267 43.609 1.00 88.81 101 PRO A O 1
ATOM 787 N N . GLN A 1 102 ? -40.805 -12.542 45.174 1.00 86.06 102 GLN A N 1
ATOM 788 C CA . GLN A 1 102 ? -39.428 -12.207 44.804 1.00 86.06 102 GLN A CA 1
ATOM 789 C C . GLN A 1 102 ? -39.063 -12.753 43.416 1.00 86.06 102 GLN A C 1
ATOM 791 O O . GLN A 1 102 ? -38.425 -12.054 42.634 1.00 86.06 102 GLN A O 1
ATOM 796 N N . GLY A 1 103 ? -39.510 -13.968 43.081 1.00 89.69 103 GLY A N 1
ATOM 797 C CA . GLY A 1 103 ? -39.337 -14.539 41.745 1.00 89.69 103 GLY A CA 1
ATOM 798 C C . GLY A 1 103 ? -40.059 -13.736 40.660 1.00 89.69 103 GLY A C 1
ATOM 799 O O . GLY A 1 103 ? -39.489 -13.519 39.595 1.00 89.69 103 GLY A O 1
ATOM 800 N N . ARG A 1 104 ? -41.278 -13.239 40.933 1.00 89.50 104 ARG A N 1
ATOM 801 C CA . ARG A 1 104 ? -42.007 -12.355 39.999 1.00 89.50 104 ARG A CA 1
ATOM 802 C C . ARG A 1 104 ? -41.290 -11.023 39.798 1.00 89.50 104 ARG A C 1
ATOM 804 O O . ARG A 1 104 ? -41.081 -10.628 38.660 1.00 89.50 104 ARG A O 1
ATOM 811 N N . ALA A 1 105 ? -40.843 -10.389 40.881 1.00 81.75 105 ALA A N 1
ATOM 812 C CA . ALA A 1 105 ? -40.099 -9.131 40.808 1.00 81.75 105 ALA A CA 1
ATOM 813 C C . ALA A 1 105 ? -38.781 -9.269 40.021 1.00 81.75 105 ALA A C 1
ATOM 815 O O . ALA A 1 105 ? -38.410 -8.376 39.260 1.00 81.75 105 ALA A O 1
ATOM 816 N N . TRP A 1 106 ? -38.095 -10.409 40.158 1.00 84.75 106 TRP A N 1
ATOM 817 C CA . TRP A 1 106 ? -36.895 -10.710 39.376 1.00 84.75 106 TRP A CA 1
ATOM 818 C C . TRP A 1 106 ? -37.211 -10.923 37.886 1.00 84.75 106 TRP A C 1
ATOM 820 O O . TRP A 1 106 ? -36.471 -10.446 37.031 1.00 84.75 106 TRP A O 1
ATOM 830 N N . LEU A 1 107 ? -38.336 -11.576 37.566 1.00 85.75 107 LEU A N 1
ATOM 831 C CA . LEU A 1 107 ? -38.795 -11.790 36.187 1.00 85.75 107 LEU A CA 1
ATOM 832 C C . LEU A 1 107 ? -39.214 -10.488 35.481 1.00 85.75 107 LEU A C 1
ATOM 834 O O . LEU A 1 107 ? -39.060 -10.368 34.269 1.00 85.75 107 LEU A O 1
ATOM 838 N N . GLU A 1 108 ? -39.766 -9.536 36.235 1.00 79.38 108 GLU A N 1
ATOM 839 C CA . GLU A 1 108 ? -40.224 -8.226 35.748 1.00 79.38 108 GLU A CA 1
ATOM 840 C C . GLU A 1 108 ? -39.084 -7.200 35.609 1.00 79.38 108 GLU A C 1
ATOM 842 O O . GLU A 1 108 ? -39.270 -6.139 35.013 1.00 79.38 108 GLU A O 1
ATOM 847 N N . SER A 1 109 ? -37.888 -7.510 36.120 1.00 69.00 109 SER A N 1
ATOM 848 C CA . SER A 1 109 ? -36.697 -6.674 35.947 1.00 69.00 109 SER A CA 1
ATOM 849 C C . SER A 1 109 ? -36.136 -6.826 34.523 1.00 69.00 109 SER A C 1
ATOM 851 O O . SER A 1 109 ? -35.850 -7.958 34.127 1.00 69.00 109 SER A O 1
ATOM 853 N N . PRO A 1 110 ? -35.906 -5.732 33.760 1.00 45.00 110 PRO A N 1
ATOM 854 C CA . PRO A 1 110 ? -35.556 -5.787 32.333 1.00 45.00 110 PRO A CA 1
ATOM 855 C C . PRO A 1 110 ? -34.323 -6.624 31.971 1.00 45.00 110 PRO A C 1
ATOM 857 O O . PRO A 1 110 ? -34.184 -6.985 30.810 1.00 45.00 110 PRO A O 1
ATOM 860 N N . ASN A 1 111 ? -33.462 -6.956 32.940 1.00 47.28 111 ASN A N 1
ATOM 861 C CA . ASN A 1 111 ? -32.237 -7.718 32.705 1.00 47.28 111 ASN A CA 1
ATOM 862 C C . ASN A 1 111 ? -32.039 -8.950 33.598 1.00 47.28 111 ASN A C 1
ATOM 864 O O . ASN A 1 111 ? -31.004 -9.583 33.462 1.00 47.28 111 ASN A O 1
ATOM 868 N N . GLY A 1 112 ? -32.955 -9.336 34.502 1.00 44.97 112 GLY A N 1
ATOM 869 C CA . GLY A 1 112 ? -32.736 -10.499 35.394 1.00 44.97 112 GLY A CA 1
ATOM 870 C C . GLY A 1 112 ? -31.371 -10.516 36.117 1.00 44.97 112 GLY A C 1
ATOM 871 O O . GLY A 1 112 ? -30.913 -11.564 36.568 1.00 44.97 112 GLY A O 1
ATOM 872 N N . ASP A 1 113 ? -30.718 -9.362 36.201 1.00 45.41 113 ASP A N 1
ATOM 873 C CA . ASP A 1 113 ? -29.348 -9.190 36.636 1.00 45.41 113 ASP A CA 1
ATOM 874 C C . ASP A 1 113 ? -29.425 -8.398 37.934 1.00 45.41 113 ASP A C 1
ATOM 876 O O . ASP A 1 113 ? -29.776 -7.219 37.952 1.00 45.41 113 ASP A O 1
ATOM 880 N N . ASN A 1 114 ? -29.165 -9.067 39.054 1.00 43.41 114 ASN A N 1
ATOM 881 C CA . ASN A 1 114 ? -29.077 -8.401 40.353 1.00 43.41 114 ASN A CA 1
ATOM 882 C C . ASN A 1 114 ? -27.781 -7.564 40.479 1.00 43.41 114 ASN A C 1
ATOM 884 O O . ASN A 1 114 ? -27.449 -7.123 41.579 1.00 43.41 114 ASN A O 1
ATOM 888 N N . SER A 1 115 ? -27.047 -7.327 39.385 1.00 44.41 115 SER A N 1
ATOM 889 C CA . SER A 1 115 ? -25.852 -6.480 39.349 1.00 44.41 115 SER A CA 1
ATOM 890 C C . SER A 1 115 ? -26.155 -4.987 39.553 1.00 44.41 115 SER A C 1
ATOM 892 O O . SER A 1 115 ? -25.293 -4.250 40.027 1.00 44.41 115 SER A O 1
ATOM 894 N N . SER A 1 116 ? -27.387 -4.515 39.317 1.00 43.38 116 SER A N 1
ATOM 895 C CA . SER A 1 116 ? -27.710 -3.076 39.347 1.00 43.38 116 SER A CA 1
ATOM 896 C C . SER A 1 116 ? -27.865 -2.451 40.748 1.00 43.38 116 SER A C 1
ATOM 898 O O . SER A 1 116 ? -28.496 -1.404 40.887 1.00 43.38 116 SER A O 1
ATOM 900 N N . GLY A 1 117 ? -27.323 -3.073 41.800 1.00 48.84 117 GLY A N 1
ATOM 901 C CA . GLY A 1 117 ? -27.410 -2.562 43.176 1.00 48.84 117 GLY A CA 1
ATOM 902 C C . GLY A 1 117 ? -26.152 -2.722 44.029 1.00 48.84 117 GLY A C 1
ATOM 903 O O . GLY A 1 117 ? -26.120 -2.188 45.135 1.00 48.84 117 GLY A O 1
ATOM 904 N N . LEU A 1 118 ? -25.122 -3.428 43.550 1.00 65.12 118 LEU A N 1
ATOM 905 C CA . LEU A 1 118 ? -23.869 -3.590 44.287 1.00 65.12 118 LEU A CA 1
ATOM 906 C C . LEU A 1 118 ? -22.988 -2.364 44.050 1.00 65.12 118 LEU A C 1
ATOM 908 O O . LEU A 1 118 ? -22.411 -2.191 42.976 1.00 65.12 118 LEU A O 1
ATOM 912 N N . THR A 1 119 ? -22.884 -1.492 45.052 1.00 82.50 119 THR A N 1
ATOM 913 C CA . THR A 1 119 ? -21.938 -0.380 44.966 1.00 82.50 119 THR A CA 1
ATOM 914 C C . THR A 1 119 ? -20.507 -0.912 45.040 1.00 82.50 119 THR A C 1
ATOM 916 O O . THR A 1 119 ? -20.249 -1.977 45.605 1.00 82.50 119 THR A O 1
ATOM 919 N N . ILE A 1 120 ? -19.541 -0.153 44.511 1.00 84.94 120 ILE A N 1
ATOM 920 C CA . ILE A 1 120 ? -18.117 -0.492 44.666 1.00 84.94 120 ILE A CA 1
ATOM 921 C C . ILE A 1 120 ? -17.771 -0.654 46.157 1.00 84.94 120 ILE A C 1
ATOM 923 O O . ILE A 1 120 ? -17.019 -1.557 46.497 1.00 84.94 120 ILE A O 1
ATOM 927 N N . ALA A 1 121 ? -18.366 0.137 47.057 1.00 84.56 121 ALA A N 1
ATOM 928 C CA . ALA A 1 121 ? -18.128 0.032 48.499 1.00 84.56 121 ALA A CA 1
ATOM 929 C C . ALA A 1 121 ? -18.661 -1.284 49.108 1.00 84.56 121 ALA A C 1
ATOM 931 O O . ALA A 1 121 ? -17.972 -1.923 49.908 1.00 84.56 121 ALA A O 1
ATOM 932 N N . ASP A 1 122 ? -19.857 -1.721 48.702 1.00 83.94 122 ASP A N 1
ATOM 933 C CA . ASP A 1 122 ? -20.428 -3.004 49.142 1.00 83.94 122 ASP A CA 1
ATOM 934 C C . ASP A 1 122 ? -19.601 -4.178 48.610 1.00 83.94 122 ASP A C 1
ATOM 936 O O . ASP A 1 122 ? -19.323 -5.146 49.313 1.00 83.94 122 ASP A O 1
ATOM 940 N N . TRP A 1 123 ? -19.133 -4.062 47.370 1.00 88.75 123 TRP A N 1
ATOM 941 C CA . TRP A 1 123 ? -18.268 -5.055 46.753 1.00 88.75 123 TRP A CA 1
ATOM 942 C C . TRP A 1 123 ? -16.905 -5.141 47.454 1.00 88.75 123 TRP A C 1
ATOM 944 O O . TRP A 1 123 ? -16.458 -6.230 47.807 1.00 88.75 123 TRP A O 1
ATOM 954 N N . GLN A 1 124 ? -16.278 -3.999 47.749 1.00 88.75 124 GLN A N 1
ATOM 955 C CA . GLN A 1 124 ? -14.992 -3.933 48.451 1.00 88.75 124 GLN A CA 1
ATOM 956 C C . GLN A 1 124 ? -15.041 -4.563 49.848 1.00 88.75 124 GLN A C 1
ATOM 958 O O . GLN A 1 124 ? -14.045 -5.121 50.303 1.00 88.75 124 GLN A O 1
ATOM 963 N N . THR A 1 125 ? -16.189 -4.492 50.527 1.00 85.38 125 THR A N 1
ATOM 964 C CA . THR A 1 125 ? -16.382 -5.094 51.856 1.00 85.38 125 THR A CA 1
ATOM 965 C C . THR A 1 125 ? -16.749 -6.579 51.808 1.00 85.38 125 THR A C 1
ATOM 967 O O . THR A 1 125 ? -16.504 -7.288 52.784 1.00 85.38 125 THR A O 1
ATOM 970 N N . ALA A 1 126 ? -17.293 -7.067 50.690 1.00 84.44 126 ALA A N 1
ATOM 971 C CA . ALA A 1 126 ? -17.690 -8.465 50.514 1.00 84.44 126 ALA A CA 1
ATOM 972 C C . ALA A 1 126 ? -16.537 -9.394 50.083 1.00 84.44 126 ALA A C 1
ATOM 974 O O . ALA A 1 126 ? -16.598 -10.603 50.319 1.00 84.44 126 ALA A O 1
ATOM 975 N N . ILE A 1 127 ? -15.483 -8.854 49.464 1.00 84.81 127 ILE A N 1
ATOM 976 C CA . ILE A 1 127 ? -14.370 -9.659 48.949 1.00 84.81 127 ILE A CA 1
ATOM 977 C C . ILE A 1 127 ? -13.513 -10.217 50.085 1.00 84.81 127 ILE A C 1
ATOM 979 O O . ILE A 1 127 ? -12.943 -9.485 50.893 1.00 84.81 127 ILE A O 1
ATOM 983 N N . ASN A 1 128 ? -13.325 -11.536 50.067 1.00 81.44 128 ASN A N 1
ATOM 984 C CA . ASN A 1 128 ? -12.379 -12.234 50.929 1.00 81.44 128 ASN A CA 1
ATOM 985 C C . ASN A 1 128 ? -11.203 -12.782 50.109 1.00 81.44 128 ASN A C 1
ATOM 987 O O . ASN A 1 128 ? -11.390 -13.670 49.272 1.00 81.44 128 ASN A O 1
ATOM 991 N N . VAL A 1 129 ? -9.999 -12.258 50.346 1.00 83.75 129 VAL A N 1
ATOM 992 C CA . VAL A 1 129 ? -8.772 -12.607 49.610 1.00 83.75 129 VAL A CA 1
ATOM 993 C C . VAL A 1 129 ? -7.548 -12.623 50.508 1.00 83.75 129 VAL A C 1
ATOM 995 O O . VAL A 1 129 ? -7.539 -12.065 51.604 1.00 83.75 129 VAL A O 1
ATOM 998 N N . ASP A 1 130 ? -6.480 -13.220 49.992 1.00 80.75 130 ASP A N 1
ATOM 999 C CA . ASP A 1 130 ? -5.152 -13.159 50.581 1.00 80.75 130 ASP A CA 1
ATOM 1000 C C . ASP A 1 130 ? -4.676 -11.707 50.803 1.00 80.75 130 ASP A C 1
ATOM 1002 O O . ASP A 1 130 ? -4.773 -10.844 49.923 1.00 80.75 130 ASP A O 1
ATOM 1006 N N . ALA A 1 131 ? -4.095 -11.455 51.979 1.00 82.38 131 ALA A N 1
ATOM 1007 C CA . ALA A 1 131 ? -3.593 -10.145 52.388 1.00 82.38 131 ALA A CA 1
ATOM 1008 C C . ALA A 1 131 ? -2.580 -9.531 51.401 1.00 82.38 131 ALA A C 1
ATOM 1010 O O . ALA A 1 131 ? -2.478 -8.309 51.316 1.00 82.38 131 ALA A O 1
ATOM 1011 N N . ARG A 1 132 ? -1.855 -10.355 50.629 1.00 83.12 132 ARG A N 1
ATOM 1012 C CA . ARG A 1 132 ? -0.862 -9.910 49.633 1.00 83.12 132 ARG A CA 1
ATOM 1013 C C . ARG A 1 132 ? -1.465 -9.107 48.483 1.00 83.12 132 ARG A C 1
ATOM 1015 O O . ARG A 1 132 ? -0.769 -8.279 47.903 1.00 83.12 132 ARG A O 1
ATOM 1022 N N . VAL A 1 133 ? -2.734 -9.346 48.158 1.00 86.19 133 VAL A N 1
ATOM 1023 C CA . VAL A 1 133 ? -3.440 -8.685 47.048 1.00 86.19 133 VAL A CA 1
ATOM 1024 C C . VAL A 1 133 ? -4.675 -7.908 47.499 1.00 86.19 133 VAL A C 1
ATOM 1026 O O . VAL A 1 133 ? -5.346 -7.301 46.671 1.00 86.19 133 VAL A O 1
ATOM 1029 N N . ALA A 1 134 ? -4.980 -7.892 48.799 1.00 87.31 134 ALA A N 1
ATOM 1030 C CA . ALA A 1 134 ? -6.147 -7.199 49.345 1.00 87.31 134 ALA A CA 1
ATOM 1031 C C . ALA A 1 134 ? -6.174 -5.700 48.994 1.00 87.31 134 ALA A C 1
ATOM 1033 O O . ALA A 1 134 ? -7.242 -5.122 48.826 1.00 87.31 134 ALA A O 1
ATOM 1034 N N . TRP A 1 135 ? -5.009 -5.073 48.815 1.00 91.00 135 TRP A N 1
ATOM 1035 C CA . TRP A 1 135 ? -4.906 -3.673 48.397 1.00 91.00 135 TRP A CA 1
ATOM 1036 C C . TRP A 1 135 ? -5.471 -3.415 46.986 1.00 91.00 135 TRP A C 1
ATOM 1038 O O . TRP A 1 135 ? -5.990 -2.326 46.744 1.00 91.00 135 TRP A O 1
ATOM 1048 N N . LEU A 1 136 ? -5.468 -4.413 46.086 1.00 91.44 136 LEU A N 1
ATOM 1049 C CA . LEU A 1 136 ? -6.024 -4.291 44.728 1.00 91.44 136 LEU A CA 1
ATOM 1050 C C . LEU A 1 136 ? -7.536 -4.057 44.724 1.00 91.44 136 LEU A C 1
ATOM 1052 O O . LEU A 1 136 ? -8.054 -3.460 43.788 1.00 91.44 136 LEU A O 1
ATOM 1056 N N . ILE A 1 137 ? -8.244 -4.501 45.765 1.00 90.56 137 ILE A N 1
ATOM 1057 C CA . ILE A 1 137 ? -9.692 -4.295 45.921 1.00 90.56 137 ILE A CA 1
ATOM 1058 C C . ILE A 1 137 ? -10.034 -2.798 45.908 1.00 90.56 137 ILE A C 1
ATOM 1060 O O . ILE A 1 137 ? -11.054 -2.377 45.357 1.00 90.56 137 ILE A O 1
ATOM 1064 N N . THR A 1 138 ? -9.157 -1.989 46.503 1.00 91.00 138 THR A N 1
ATOM 1065 C CA . THR A 1 138 ? -9.326 -0.539 46.600 1.00 91.00 138 THR A CA 1
ATOM 1066 C C . THR A 1 138 ? -8.604 0.182 45.476 1.00 91.00 138 THR A C 1
ATOM 1068 O O . THR A 1 138 ? -9.197 1.042 44.826 1.00 91.00 138 THR A O 1
ATOM 1071 N N . ASP A 1 139 ? -7.341 -0.175 45.238 1.00 93.69 139 ASP A N 1
ATOM 1072 C CA . ASP A 1 139 ? -6.482 0.557 44.311 1.00 93.69 139 ASP A CA 1
ATOM 1073 C C . ASP A 1 139 ? -6.946 0.414 42.862 1.00 93.69 139 ASP A C 1
ATOM 1075 O O . ASP A 1 139 ? -6.985 1.396 42.128 1.00 93.69 139 ASP A O 1
ATOM 1079 N N . TYR A 1 140 ? -7.384 -0.776 42.449 1.00 94.44 140 TYR A N 1
ATOM 1080 C CA . TYR A 1 140 ? -7.660 -1.025 41.040 1.00 94.44 140 TYR A CA 1
ATOM 1081 C C . TYR A 1 140 ? -8.873 -0.259 40.484 1.00 94.44 140 TYR A C 1
ATOM 1083 O O . TYR A 1 140 ? -8.718 0.427 39.468 1.00 94.44 140 TYR A O 1
ATOM 1091 N N . PRO A 1 141 ? -10.056 -0.262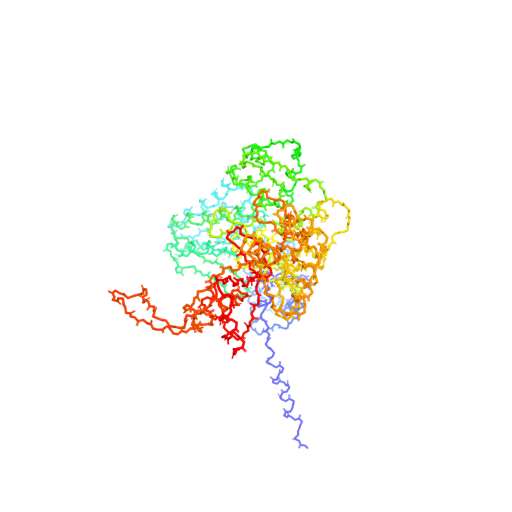 41.136 1.00 93.81 141 PRO A N 1
ATOM 1092 C CA . PRO A 1 141 ? -11.166 0.587 40.705 1.00 93.81 141 PRO A CA 1
ATOM 1093 C C . PRO A 1 141 ? -10.819 2.084 40.759 1.00 93.81 141 PRO A C 1
ATOM 1095 O O . PRO A 1 141 ? -11.234 2.844 39.883 1.00 93.81 141 PRO A O 1
ATOM 1098 N N . GLN A 1 142 ? -10.040 2.516 41.760 1.00 92.56 142 GLN A N 1
ATOM 1099 C CA . GLN A 1 142 ? -9.610 3.913 41.890 1.00 92.56 142 GLN A CA 1
ATOM 1100 C C . GLN A 1 142 ? -8.651 4.326 40.776 1.00 92.56 142 GLN A C 1
ATOM 1102 O O . GLN A 1 142 ? -8.815 5.400 40.202 1.00 92.56 142 GLN A O 1
ATOM 1107 N N . TRP A 1 143 ? -7.682 3.476 40.442 1.00 95.62 143 TRP A N 1
ATOM 1108 C CA . TRP A 1 143 ? -6.746 3.705 39.352 1.00 95.62 143 TRP A CA 1
ATOM 1109 C C . TRP A 1 143 ? -7.472 3.809 38.010 1.00 95.62 143 TRP A C 1
ATOM 1111 O O . TRP A 1 143 ? -7.199 4.743 37.255 1.00 95.62 143 TRP A O 1
ATOM 1121 N N . LEU A 1 144 ? -8.431 2.918 37.731 1.00 92.62 144 LEU A N 1
ATOM 1122 C CA . LEU A 1 144 ? -9.249 2.984 36.514 1.00 92.62 144 LEU A CA 1
ATOM 1123 C C . LEU A 1 144 ? -10.007 4.315 36.425 1.00 92.62 144 LEU A C 1
ATOM 1125 O O . LEU A 1 144 ? -9.915 5.011 35.412 1.00 92.62 144 LEU A O 1
ATOM 1129 N N . ALA A 1 145 ? -10.685 4.709 37.507 1.00 88.75 145 ALA A N 1
ATOM 1130 C CA . ALA A 1 145 ? -11.435 5.961 37.566 1.00 88.75 145 ALA A CA 1
ATOM 1131 C C . ALA A 1 145 ? -10.530 7.203 37.454 1.00 88.75 145 ALA A C 1
ATOM 1133 O O . ALA A 1 145 ? -10.880 8.167 36.778 1.00 88.75 145 ALA A O 1
ATOM 1134 N N . ALA A 1 146 ? -9.352 7.193 38.083 1.00 88.75 146 ALA A N 1
ATOM 1135 C CA . ALA A 1 146 ? -8.406 8.306 38.035 1.00 88.75 146 ALA A CA 1
ATOM 1136 C C . ALA A 1 146 ? -7.729 8.444 36.662 1.00 88.75 146 ALA A C 1
ATOM 1138 O O . ALA A 1 146 ? -7.526 9.561 36.186 1.00 88.75 146 ALA A O 1
ATOM 1139 N N . THR A 1 147 ? -7.394 7.319 36.026 1.00 86.44 147 THR A N 1
ATOM 1140 C CA . THR A 1 147 ? -6.639 7.283 34.765 1.00 86.44 147 THR A CA 1
ATOM 1141 C C . THR A 1 147 ? -7.537 7.540 33.561 1.00 86.44 147 THR A C 1
ATOM 1143 O O . THR A 1 147 ? -7.179 8.320 32.681 1.00 86.44 147 THR A O 1
ATOM 1146 N N . PHE A 1 148 ? -8.719 6.919 33.526 1.00 84.31 148 PHE A N 1
ATOM 1147 C CA . PHE A 1 148 ? -9.594 6.924 32.350 1.00 84.31 148 PHE A CA 1
ATOM 1148 C C . PHE A 1 148 ? -10.909 7.686 32.558 1.00 84.31 148 PHE A C 1
ATOM 1150 O O . PHE A 1 148 ? -11.680 7.846 31.610 1.00 84.31 148 PHE A O 1
ATOM 1157 N N . GLN A 1 149 ? -11.167 8.204 33.764 1.00 83.25 149 GLN A N 1
ATOM 1158 C CA . GLN A 1 149 ? -12.377 8.965 34.093 1.00 83.25 149 GLN A CA 1
ATOM 1159 C C . GLN A 1 149 ? -13.647 8.174 33.742 1.00 83.25 149 GLN A C 1
ATOM 1161 O O . GLN A 1 149 ? -13.796 7.029 34.151 1.00 83.25 149 GLN A O 1
ATOM 1166 N N . THR A 1 150 ? -14.571 8.758 32.979 1.00 77.19 150 THR A N 1
ATOM 1167 C CA . THR A 1 150 ? -15.832 8.114 32.580 1.00 77.19 150 THR A CA 1
ATOM 1168 C C . THR A 1 150 ? -15.678 7.128 31.423 1.00 77.19 150 THR A C 1
ATOM 1170 O O . THR A 1 150 ? -16.675 6.573 30.973 1.00 77.19 150 THR A O 1
ATOM 1173 N N . ARG A 1 151 ? -14.468 6.960 30.877 1.00 72.25 151 ARG A N 1
ATOM 1174 C CA . ARG A 1 151 ? -14.240 6.143 29.678 1.00 72.25 151 ARG A CA 1
ATOM 1175 C C . ARG A 1 151 ? -14.145 4.665 29.997 1.00 72.25 151 ARG A C 1
ATOM 1177 O O . ARG A 1 151 ? -14.585 3.847 29.196 1.00 72.25 151 ARG A O 1
ATOM 1184 N N . VAL A 1 152 ? -13.574 4.343 31.156 1.00 83.88 152 VAL A N 1
ATOM 1185 C CA . VAL A 1 152 ? -13.489 2.975 31.653 1.00 83.88 152 VAL A CA 1
ATOM 1186 C C . VAL A 1 152 ? -14.337 2.849 32.906 1.00 83.88 152 VAL A C 1
ATOM 1188 O O . VAL A 1 152 ? -14.121 3.559 33.886 1.00 83.88 152 VAL A O 1
ATOM 1191 N N . ILE A 1 153 ? -15.310 1.947 32.863 1.00 85.12 153 ILE A N 1
ATOM 1192 C CA . ILE A 1 153 ? -16.256 1.701 33.945 1.00 85.12 153 ILE A CA 1
ATOM 1193 C C . ILE A 1 153 ? -15.880 0.383 34.611 1.00 85.12 153 ILE A C 1
ATOM 1195 O O . ILE A 1 153 ? -15.727 -0.645 33.952 1.00 85.12 153 ILE A O 1
ATOM 1199 N N . PHE A 1 154 ? -15.722 0.422 35.931 1.00 93.38 154 PHE A N 1
ATOM 1200 C CA . PHE A 1 154 ? -15.584 -0.767 36.759 1.00 93.38 154 PHE A CA 1
ATOM 1201 C C . PHE A 1 154 ? -16.965 -1.171 37.278 1.00 93.38 154 PHE A C 1
ATOM 1203 O O . PHE A 1 154 ? -17.585 -0.420 38.030 1.00 93.38 154 PHE A O 1
ATOM 1210 N N . GLU A 1 155 ? -17.430 -2.358 36.899 1.00 91.19 155 GLU A N 1
ATOM 1211 C CA . GLU A 1 155 ? -18.735 -2.888 37.290 1.00 91.19 155 GLU A CA 1
ATOM 1212 C C . GLU A 1 155 ? -18.580 -4.128 38.176 1.00 91.19 155 GLU A C 1
ATOM 1214 O O . GLU A 1 155 ? -18.239 -5.210 37.679 1.00 91.19 155 GLU A O 1
ATOM 1219 N N . PRO A 1 156 ? -18.850 -4.015 39.488 1.00 89.19 156 PRO A N 1
ATOM 1220 C CA . PRO A 1 156 ? -19.029 -5.169 40.358 1.00 89.19 156 PRO A CA 1
ATOM 1221 C C . PRO A 1 156 ? -20.132 -6.090 39.826 1.00 89.19 156 PRO A C 1
ATOM 1223 O O . PRO A 1 156 ? -21.200 -5.627 39.447 1.00 89.19 156 PRO A O 1
ATOM 1226 N N . GLN A 1 157 ? -19.889 -7.399 39.820 1.00 81.81 157 GLN A N 1
ATOM 1227 C CA . GLN A 1 157 ? -20.866 -8.389 39.343 1.00 81.81 157 GLN A CA 1
ATOM 1228 C C . GLN A 1 157 ? -21.381 -9.253 40.499 1.00 81.81 157 GLN A C 1
ATOM 1230 O O . GLN A 1 157 ? -22.573 -9.481 40.654 1.00 81.81 157 GLN A O 1
ATOM 1235 N N . THR A 1 158 ? -20.462 -9.742 41.333 1.00 82.38 158 THR A N 1
ATOM 1236 C CA . THR A 1 158 ? -20.740 -10.564 42.527 1.00 82.38 158 THR A CA 1
ATOM 1237 C C . THR A 1 158 ? -19.688 -10.258 43.592 1.00 82.38 158 THR A C 1
ATOM 1239 O O . THR A 1 158 ? -18.737 -9.535 43.310 1.00 82.38 158 THR A O 1
ATOM 1242 N N . ASP A 1 159 ? -19.791 -10.865 44.772 1.00 80.50 159 ASP A N 1
ATOM 1243 C CA . ASP A 1 159 ? -18.840 -10.746 45.891 1.00 80.50 159 ASP A CA 1
ATOM 1244 C C . ASP A 1 159 ? -17.363 -11.040 45.551 1.00 80.50 159 ASP A C 1
ATOM 1246 O O . ASP A 1 159 ? -16.475 -10.646 46.298 1.00 80.50 159 ASP A O 1
ATOM 1250 N N . GLN A 1 160 ? -17.073 -11.710 44.432 1.00 86.06 160 GLN A N 1
ATOM 1251 C CA . GLN A 1 160 ? -15.702 -11.963 43.972 1.00 86.06 160 GLN A CA 1
ATOM 1252 C C . GLN A 1 160 ? -15.437 -11.566 42.520 1.00 86.06 160 GLN A C 1
ATOM 1254 O O . GLN A 1 160 ? -14.292 -11.667 42.081 1.00 86.06 160 GLN A O 1
ATOM 1259 N N . ARG A 1 161 ? -16.450 -11.164 41.742 1.00 90.44 161 ARG A N 1
ATOM 1260 C CA . ARG A 1 161 ? -16.301 -10.902 40.298 1.00 90.44 161 ARG A CA 1
ATOM 1261 C C . ARG A 1 161 ? -16.610 -9.464 39.937 1.00 90.44 161 ARG A C 1
ATOM 1263 O O . ARG A 1 161 ? -17.485 -8.845 40.537 1.00 90.44 161 ARG A O 1
ATOM 1270 N N . PHE A 1 162 ? -15.947 -8.996 38.893 1.00 93.38 162 PHE A N 1
ATOM 1271 C CA . PHE A 1 162 ? -16.189 -7.700 38.285 1.00 93.38 162 PHE A CA 1
ATOM 1272 C C . PHE A 1 162 ? -15.974 -7.760 36.772 1.00 93.38 162 PHE A C 1
ATOM 1274 O O . PHE A 1 162 ? -15.345 -8.685 36.244 1.00 93.38 162 PHE A O 1
ATOM 1281 N N . THR A 1 163 ? -16.464 -6.732 36.099 1.00 90.19 163 THR A N 1
ATOM 1282 C CA . THR A 1 163 ? -16.267 -6.469 34.678 1.00 90.19 163 THR A CA 1
ATOM 1283 C C . THR A 1 163 ? -15.661 -5.080 34.528 1.00 90.19 163 THR A C 1
ATOM 1285 O O . THR A 1 163 ? -16.006 -4.167 35.273 1.00 90.19 163 THR A O 1
ATOM 1288 N N . VAL A 1 164 ? -14.744 -4.914 33.579 1.00 90.56 164 VAL A N 1
ATOM 1289 C CA . VAL A 1 164 ? -14.222 -3.601 33.197 1.00 90.56 164 VAL A CA 1
ATOM 1290 C C . VAL A 1 164 ? -14.644 -3.319 31.769 1.00 90.56 164 VAL A C 1
ATOM 1292 O O . VAL A 1 164 ? -14.336 -4.102 30.867 1.00 90.56 164 VAL A O 1
ATOM 1295 N N . LEU A 1 165 ? -15.347 -2.206 31.577 1.00 81.12 165 LEU A N 1
ATOM 1296 C CA . LEU A 1 165 ? -15.866 -1.793 30.281 1.00 81.12 165 LEU A CA 1
ATOM 1297 C C . LEU A 1 165 ? -15.161 -0.540 29.789 1.00 81.12 165 LEU A C 1
ATOM 1299 O O . LEU A 1 165 ? -14.959 0.377 30.572 1.00 81.12 165 LEU A O 1
ATOM 1303 N N . HIS A 1 166 ? -14.859 -0.467 28.499 1.00 80.88 166 HIS A N 1
ATOM 1304 C CA . HIS A 1 166 ? -14.470 0.759 27.811 1.00 80.88 166 HIS A CA 1
ATOM 1305 C C . HIS A 1 166 ? -15.534 1.108 26.784 1.00 80.88 166 HIS A C 1
ATOM 1307 O O . HIS A 1 166 ? -15.904 0.273 25.965 1.00 80.88 166 HIS A O 1
ATOM 1313 N N . ASN A 1 167 ? -16.089 2.318 26.883 1.00 70.69 167 ASN A N 1
ATOM 1314 C CA . ASN A 1 167 ? -17.176 2.786 26.014 1.00 70.69 167 ASN A CA 1
ATOM 1315 C C . ASN A 1 167 ? -18.364 1.797 25.906 1.00 70.69 167 ASN A C 1
ATOM 1317 O O . ASN A 1 167 ? -18.991 1.674 24.858 1.00 70.69 167 ASN A O 1
ATOM 1321 N N . GLY A 1 168 ? -18.675 1.083 26.995 1.00 67.19 168 GLY A N 1
ATOM 1322 C CA . GLY A 1 168 ? -19.762 0.095 27.053 1.00 67.19 168 GLY A CA 1
ATOM 1323 C C . GLY A 1 168 ? -19.407 -1.308 26.544 1.00 67.19 168 GLY A C 1
ATOM 1324 O O . GLY A 1 168 ? -20.228 -2.211 26.671 1.00 67.19 168 GLY A O 1
ATOM 1325 N N . GLN A 1 169 ? -18.195 -1.526 26.026 1.00 71.88 169 GLN A N 1
ATOM 1326 C CA . GLN A 1 169 ? -17.695 -2.845 25.631 1.00 71.88 169 GLN A CA 1
ATOM 1327 C C . GLN A 1 169 ? -16.788 -3.441 26.706 1.00 71.88 169 GLN A C 1
ATOM 1329 O O . GLN A 1 169 ? -16.002 -2.737 27.333 1.00 71.88 169 GLN A O 1
ATOM 1334 N N . VAL A 1 170 ? -16.872 -4.753 26.929 1.00 77.06 170 VAL A N 1
ATOM 1335 C CA . VAL A 1 170 ? -16.066 -5.441 27.948 1.00 77.06 170 VAL A CA 1
ATOM 1336 C C . VAL A 1 170 ? -14.614 -5.571 27.482 1.00 77.06 170 VAL A C 1
ATOM 1338 O O . VAL A 1 170 ? -14.342 -6.325 26.554 1.00 77.06 170 VAL A O 1
ATOM 1341 N N . ILE A 1 171 ? -13.673 -4.917 28.174 1.00 83.56 171 ILE A N 1
ATOM 1342 C CA . ILE A 1 171 ? -12.231 -5.128 27.948 1.00 83.56 171 ILE A CA 1
ATOM 1343 C C . ILE A 1 171 ? -11.795 -6.451 28.572 1.00 83.56 171 ILE A C 1
ATOM 1345 O O . ILE A 1 171 ? -11.113 -7.269 27.958 1.00 83.56 171 ILE A O 1
ATOM 1349 N N . HIS A 1 172 ? -12.134 -6.636 29.847 1.00 91.75 172 HIS A N 1
ATOM 1350 C CA . HIS A 1 172 ? -11.805 -7.850 30.574 1.00 91.75 172 HIS A CA 1
ATOM 1351 C C . HIS A 1 172 ? -12.758 -8.054 31.745 1.00 91.75 172 HIS A C 1
ATOM 1353 O O . HIS A 1 172 ? -13.415 -7.134 32.240 1.00 91.75 172 HIS A O 1
ATOM 1359 N N . LYS A 1 173 ? -12.799 -9.296 32.209 1.00 92.88 173 LYS A N 1
ATOM 1360 C CA . LYS A 1 173 ? -13.475 -9.697 33.440 1.00 92.88 173 LYS A CA 1
ATOM 1361 C C . LYS A 1 173 ? -12.427 -10.056 34.475 1.00 92.88 173 LYS A C 1
ATOM 1363 O O . LYS A 1 173 ? -11.337 -10.515 34.134 1.00 92.88 173 LYS A O 1
ATOM 1368 N N . GLY A 1 174 ? -12.757 -9.881 35.743 1.00 93.00 174 GLY A N 1
ATOM 1369 C CA . GLY A 1 174 ? -11.869 -10.250 36.830 1.00 93.00 174 GLY A CA 1
ATOM 1370 C C . GLY A 1 174 ? -12.580 -11.029 37.915 1.00 93.00 174 GLY A C 1
ATOM 1371 O O . GLY A 1 174 ? -13.784 -10.888 38.143 1.00 93.00 174 GLY A O 1
ATOM 1372 N N . ARG A 1 175 ? -11.813 -11.887 38.581 1.00 92.56 175 ARG A N 1
ATOM 1373 C CA . ARG A 1 175 ? -12.254 -12.622 39.754 1.00 92.56 175 ARG A CA 1
ATOM 1374 C C . ARG A 1 175 ? -11.163 -12.633 40.808 1.00 92.56 175 ARG A C 1
ATOM 1376 O O . ARG A 1 175 ? -10.070 -13.135 40.566 1.00 92.56 175 ARG A O 1
ATOM 1383 N N . PHE A 1 176 ? -11.506 -12.180 41.999 1.00 89.88 176 PHE A N 1
ATOM 1384 C CA . PHE A 1 176 ? -10.689 -12.364 43.182 1.00 89.88 176 PHE A CA 1
ATOM 1385 C C . PHE A 1 176 ? -10.838 -13.797 43.699 1.00 89.88 176 PHE A C 1
ATOM 1387 O O . PHE A 1 176 ? -11.931 -14.247 44.034 1.00 89.88 176 PHE A O 1
ATOM 1394 N N . ASN A 1 177 ? -9.735 -14.538 43.708 1.00 86.06 177 ASN A N 1
ATOM 1395 C CA . ASN A 1 177 ? -9.650 -15.881 44.257 1.00 86.06 177 ASN A CA 1
ATOM 1396 C C . ASN A 1 177 ? -9.029 -15.809 45.669 1.00 86.06 177 ASN A C 1
ATOM 1398 O O . ASN A 1 177 ? -7.956 -15.217 45.817 1.00 86.06 177 ASN A O 1
ATOM 1402 N N . PRO A 1 178 ? -9.650 -16.438 46.688 1.00 80.44 178 PRO A N 1
ATOM 1403 C CA . PRO A 1 178 ? -9.136 -16.444 48.057 1.00 80.44 178 PRO A CA 1
ATOM 1404 C C . PRO A 1 178 ? -7.683 -16.915 48.208 1.00 80.44 178 PRO A C 1
ATOM 1406 O O . PRO A 1 178 ? -6.985 -16.436 49.097 1.00 80.44 178 PRO A O 1
ATOM 1409 N N . THR A 1 179 ? -7.224 -17.841 47.361 1.00 78.88 179 THR A N 1
ATOM 1410 C CA . THR A 1 179 ? -5.887 -18.453 47.444 1.00 78.88 179 THR A CA 1
ATOM 1411 C C . THR A 1 179 ? -4.915 -17.938 46.391 1.00 78.88 179 THR A C 1
ATOM 1413 O O . THR A 1 179 ? -3.716 -17.842 46.652 1.00 78.88 179 THR A O 1
ATOM 1416 N N . ASP A 1 180 ? -5.424 -17.614 45.202 1.00 77.00 180 ASP A N 1
ATOM 1417 C CA . ASP A 1 180 ? -4.591 -17.335 44.029 1.00 77.00 180 ASP A CA 1
ATOM 1418 C C . ASP A 1 180 ? -4.485 -15.850 43.677 1.00 77.00 180 ASP A C 1
ATOM 1420 O O . ASP A 1 180 ? -3.699 -15.491 42.818 1.00 77.00 180 ASP A O 1
ATOM 1424 N N . GLY A 1 181 ? -5.218 -14.965 44.345 1.00 85.06 181 GLY A N 1
ATOM 1425 C CA . GLY A 1 181 ? -5.177 -13.533 44.062 1.00 85.06 181 GLY A CA 1
ATOM 1426 C C . GLY A 1 181 ? -6.133 -13.111 42.944 1.00 85.06 181 GLY A C 1
ATOM 1427 O O . GLY A 1 181 ? -7.209 -13.695 42.800 1.00 85.06 181 GLY A O 1
ATOM 1428 N N . LEU A 1 182 ? -5.801 -12.063 42.184 1.00 92.38 182 LEU A N 1
ATOM 1429 C CA . LEU A 1 182 ? -6.698 -11.535 41.150 1.00 92.38 182 LEU A CA 1
ATOM 1430 C C . LEU A 1 182 ? -6.491 -12.274 39.823 1.00 92.38 182 LEU A C 1
ATOM 1432 O O . LEU A 1 182 ? -5.461 -12.127 39.175 1.00 92.38 182 LEU A O 1
ATOM 1436 N N . ILE A 1 183 ? -7.496 -13.029 39.389 1.00 92.75 183 ILE A N 1
ATOM 1437 C CA . ILE A 1 183 ? -7.526 -13.669 38.073 1.00 92.75 183 ILE A CA 1
ATOM 1438 C C . ILE A 1 183 ? -8.201 -12.719 37.085 1.00 92.75 183 ILE A C 1
ATOM 1440 O O . ILE A 1 183 ? -9.353 -12.339 37.297 1.00 92.75 183 ILE A O 1
ATOM 1444 N N . VAL A 1 184 ? -7.517 -12.374 35.999 1.00 94.12 184 VAL A N 1
ATOM 1445 C CA . VAL A 1 184 ? -8.059 -11.546 34.912 1.00 94.12 184 VAL A CA 1
ATOM 1446 C C . VAL A 1 184 ? -8.296 -12.384 33.661 1.00 94.12 184 VAL A C 1
ATOM 1448 O O . VAL A 1 184 ? -7.539 -13.310 33.381 1.00 94.12 184 VAL A O 1
ATOM 1451 N N . TYR A 1 185 ? -9.358 -12.058 32.928 1.00 91.75 185 TYR A N 1
ATOM 1452 C CA . TYR A 1 185 ? -9.810 -12.739 31.717 1.00 91.75 185 TYR A CA 1
ATOM 1453 C C . TYR A 1 185 ? -10.046 -11.710 30.615 1.00 91.75 185 TYR A C 1
ATOM 1455 O O . TYR A 1 185 ? -11.000 -10.937 30.692 1.00 91.75 185 TYR A O 1
ATOM 1463 N N . PHE A 1 186 ? -9.210 -11.730 29.587 1.00 88.00 186 PHE A N 1
ATOM 1464 C CA . PHE A 1 186 ? -9.391 -10.949 28.368 1.00 88.00 186 PHE A CA 1
ATOM 1465 C C . PHE A 1 186 ? -10.076 -11.818 27.316 1.00 88.00 186 PHE A C 1
ATOM 1467 O O . PHE A 1 186 ? -9.680 -12.970 27.136 1.00 88.00 186 PHE A O 1
ATOM 1474 N N . SER A 1 187 ? -11.080 -11.277 26.626 1.00 74.38 187 SER A N 1
ATOM 1475 C CA . SER A 1 187 ? -11.681 -11.919 25.446 1.00 74.38 187 SER A CA 1
ATOM 1476 C C . SER A 1 187 ? -10.648 -12.066 24.331 1.00 74.38 187 SER A C 1
ATOM 1478 O O . SER A 1 187 ? -10.528 -13.110 23.717 1.00 74.38 187 SER A O 1
ATOM 1480 N N . SER A 1 188 ? -9.795 -11.070 24.129 1.00 71.38 188 SER A N 1
ATOM 1481 C CA . SER A 1 188 ? -8.646 -11.200 23.243 1.00 71.38 188 SER A CA 1
ATOM 1482 C C . SER A 1 188 ? -7.498 -10.325 23.731 1.00 71.38 188 SER A C 1
ATOM 1484 O O . SER A 1 188 ? -7.694 -9.304 24.390 1.00 71.38 188 SER A O 1
ATOM 1486 N N . LEU A 1 189 ? -6.270 -10.757 23.448 1.00 74.94 189 LEU A N 1
ATOM 1487 C CA . LEU A 1 189 ? -5.081 -9.929 23.604 1.00 74.94 189 LEU A CA 1
ATOM 1488 C C . LEU A 1 189 ? -4.306 -9.953 22.290 1.00 74.94 189 LEU A C 1
ATOM 1490 O O . LEU A 1 189 ? -4.075 -11.043 21.765 1.00 74.94 189 LEU A O 1
ATOM 1494 N N . PRO A 1 190 ? -3.849 -8.793 21.788 1.00 72.50 190 PRO A N 1
ATOM 1495 C CA . PRO A 1 190 ? -2.881 -8.750 20.702 1.00 72.50 190 PRO A CA 1
ATOM 1496 C C . PRO A 1 190 ? -1.668 -9.635 21.015 1.00 72.50 190 PRO A C 1
ATOM 1498 O O . PRO A 1 190 ? -1.163 -9.601 22.139 1.00 72.50 190 PRO A O 1
ATOM 1501 N N . ASP A 1 191 ? -1.158 -10.377 20.027 1.00 71.31 191 ASP A N 1
ATOM 1502 C CA . ASP A 1 191 ? -0.051 -11.335 20.202 1.00 71.31 191 ASP A CA 1
ATOM 1503 C C . ASP A 1 191 ? 1.176 -10.731 20.903 1.00 71.31 191 ASP A C 1
ATOM 1505 O O . ASP A 1 191 ? 1.852 -11.401 21.684 1.00 71.31 191 ASP A O 1
ATOM 1509 N N . GLU A 1 192 ? 1.475 -9.456 20.651 1.00 71.25 192 GLU A N 1
ATOM 1510 C CA . GLU A 1 192 ? 2.581 -8.746 21.298 1.00 71.25 192 GLU A CA 1
ATOM 1511 C C . GLU A 1 192 ? 2.330 -8.534 22.791 1.00 71.25 192 GLU A C 1
ATOM 1513 O O . GLU A 1 192 ? 3.228 -8.778 23.595 1.00 71.25 192 GLU A O 1
ATOM 1518 N N . LEU A 1 193 ? 1.111 -8.134 23.171 1.00 80.56 193 LEU A N 1
ATOM 1519 C CA . LEU A 1 193 ? 0.718 -8.002 24.572 1.00 80.56 193 LEU A CA 1
ATOM 1520 C C . LEU A 1 193 ? 0.646 -9.372 25.241 1.00 80.56 193 LEU A C 1
ATOM 1522 O O . LEU A 1 193 ? 1.118 -9.509 26.364 1.00 80.56 193 LEU A O 1
ATOM 1526 N N . TYR A 1 194 ? 0.162 -10.400 24.542 1.00 84.62 194 TYR A N 1
ATOM 1527 C CA . TYR A 1 194 ? 0.188 -11.776 25.030 1.00 84.62 194 TYR A CA 1
ATOM 1528 C C . TYR A 1 194 ? 1.622 -12.247 25.317 1.00 84.62 194 TYR A C 1
ATOM 1530 O O . TYR A 1 194 ? 1.925 -12.679 26.429 1.00 84.62 194 TYR A O 1
ATOM 1538 N N . GLN A 1 195 ? 2.540 -12.101 24.355 1.00 83.81 195 GLN A N 1
ATOM 1539 C CA . GLN A 1 195 ? 3.950 -12.461 24.534 1.00 83.81 195 GLN A CA 1
ATOM 1540 C C . GLN A 1 195 ? 4.632 -11.609 25.604 1.00 83.81 195 GLN A C 1
ATOM 1542 O O . GLN A 1 195 ? 5.482 -12.106 26.344 1.00 83.81 195 GLN A O 1
ATOM 1547 N N . TYR A 1 196 ? 4.288 -10.325 25.686 1.00 85.00 196 TYR A N 1
ATOM 1548 C CA . TYR A 1 196 ? 4.802 -9.421 26.704 1.00 85.00 196 TYR A CA 1
ATOM 1549 C C . TYR A 1 196 ? 4.349 -9.860 28.098 1.00 85.00 196 TYR A C 1
ATOM 1551 O O . TYR A 1 196 ? 5.192 -10.011 28.980 1.00 85.00 196 TYR A O 1
ATOM 1559 N N . VAL A 1 197 ? 3.060 -10.169 28.274 1.00 89.19 197 VAL A N 1
ATOM 1560 C CA . VAL A 1 197 ? 2.517 -10.716 29.523 1.00 89.19 197 VAL A CA 1
ATOM 1561 C C . VAL A 1 197 ? 3.204 -12.034 29.864 1.00 89.19 197 VAL A C 1
ATOM 1563 O O . VAL A 1 197 ? 3.734 -12.179 30.959 1.00 89.19 197 VAL A O 1
ATOM 1566 N N . GLN A 1 198 ? 3.311 -12.959 28.910 1.00 90.31 198 GLN A N 1
ATOM 1567 C CA . GLN A 1 198 ? 3.951 -14.257 29.123 1.00 90.31 198 GLN A CA 1
ATOM 1568 C C . GLN A 1 198 ? 5.430 -14.152 29.537 1.00 90.31 198 GLN A C 1
ATOM 1570 O O . GLN A 1 198 ? 5.931 -15.026 30.239 1.00 90.31 198 GLN A O 1
ATOM 1575 N N . ARG A 1 199 ? 6.146 -13.100 29.117 1.00 89.88 199 ARG A N 1
ATOM 1576 C CA . ARG A 1 199 ? 7.559 -12.886 29.476 1.00 89.88 199 ARG A CA 1
ATOM 1577 C C . ARG A 1 199 ? 7.757 -12.131 30.788 1.00 89.88 199 ARG A C 1
ATOM 1579 O O . ARG A 1 199 ? 8.788 -12.329 31.421 1.00 89.88 199 ARG A O 1
ATOM 1586 N N . GLN A 1 200 ? 6.849 -11.219 31.129 1.00 92.94 200 GLN A N 1
ATOM 1587 C CA . GLN A 1 200 ? 7.033 -10.269 32.233 1.00 92.94 200 GLN A CA 1
ATOM 1588 C C . GLN A 1 200 ? 6.257 -10.641 33.496 1.00 92.94 200 GLN A C 1
ATOM 1590 O O . GLN A 1 200 ? 6.594 -10.152 34.570 1.00 92.94 200 GLN A O 1
ATOM 1595 N N . LEU A 1 201 ? 5.227 -11.482 33.383 1.00 93.25 201 LEU A N 1
ATOM 1596 C CA . LEU A 1 201 ? 4.441 -11.909 34.532 1.00 93.25 201 LEU A CA 1
ATOM 1597 C C . LEU A 1 201 ? 5.298 -12.767 35.469 1.00 93.25 201 LEU A C 1
ATOM 1599 O O . LEU A 1 201 ? 6.011 -13.668 35.028 1.00 93.25 201 LEU A O 1
ATOM 1603 N N . SER A 1 202 ? 5.183 -12.531 36.773 1.00 90.25 202 SER A N 1
ATOM 1604 C CA . SER A 1 202 ? 5.951 -13.244 37.802 1.00 90.25 202 SER A CA 1
ATOM 1605 C C . SER A 1 202 ? 5.652 -14.746 37.829 1.00 90.25 202 SER A C 1
ATOM 1607 O O . SER A 1 202 ? 6.491 -15.544 38.246 1.00 90.25 202 SER A O 1
ATOM 1609 N N . ARG A 1 203 ? 4.450 -15.134 37.385 1.00 88.81 203 ARG A N 1
ATOM 1610 C CA . ARG A 1 203 ? 3.987 -16.522 37.267 1.00 88.81 203 ARG A CA 1
ATOM 1611 C C . ARG A 1 203 ? 3.497 -16.823 35.850 1.00 88.81 203 ARG A C 1
ATOM 1613 O O . ARG A 1 203 ? 2.287 -16.880 35.612 1.00 88.81 203 ARG A O 1
ATOM 1620 N N . PRO A 1 204 ? 4.415 -17.002 34.886 1.00 87.94 204 PRO A N 1
ATOM 1621 C CA . PRO A 1 204 ? 4.058 -17.196 33.482 1.00 87.94 204 PRO A CA 1
ATOM 1622 C C . PRO A 1 204 ? 3.314 -18.518 33.234 1.00 87.94 204 PRO A C 1
ATOM 1624 O O . PRO A 1 204 ? 2.604 -18.642 32.241 1.00 87.94 204 PRO A O 1
ATOM 1627 N N . ASP A 1 205 ? 3.410 -19.479 34.161 1.00 88.19 205 ASP A N 1
ATOM 1628 C CA . ASP A 1 205 ? 2.632 -20.725 34.198 1.00 88.19 205 ASP A CA 1
ATOM 1629 C C . ASP A 1 205 ? 1.117 -20.499 34.313 1.00 88.19 205 ASP A C 1
ATOM 1631 O O . ASP A 1 205 ? 0.336 -21.384 33.973 1.00 88.19 205 ASP A O 1
ATOM 1635 N N . THR A 1 206 ? 0.698 -19.319 34.774 1.00 89.19 206 THR A N 1
ATOM 1636 C CA . THR A 1 206 ? -0.720 -18.973 34.950 1.00 89.19 206 THR A CA 1
ATOM 1637 C C . THR A 1 206 ? -1.365 -18.390 33.696 1.00 89.19 206 THR A C 1
ATOM 1639 O O . THR A 1 206 ? -2.588 -18.229 33.662 1.00 89.19 206 THR A O 1
ATOM 1642 N N . VAL A 1 207 ? -0.566 -18.090 32.665 1.00 90.38 207 VAL A N 1
ATOM 1643 C CA . VAL A 1 207 ? -1.060 -17.601 31.378 1.00 90.38 207 VAL A CA 1
ATOM 1644 C C . VAL A 1 207 ? -1.665 -18.772 30.611 1.00 90.38 207 VAL A C 1
ATOM 1646 O O . VAL A 1 207 ? -0.962 -19.696 30.204 1.00 90.38 207 VAL A O 1
ATOM 1649 N N . HIS A 1 208 ? -2.978 -18.736 30.395 1.00 86.19 208 HIS A N 1
ATOM 1650 C CA . HIS A 1 208 ? -3.672 -19.729 29.579 1.00 86.19 208 HIS A CA 1
ATOM 1651 C C . HIS A 1 208 ? -4.483 -19.056 28.482 1.00 86.19 208 HIS A C 1
ATOM 1653 O O . HIS A 1 208 ? -5.264 -18.148 28.761 1.00 86.19 208 HIS A O 1
ATOM 1659 N N . GLN A 1 209 ? -4.332 -19.567 27.263 1.00 80.44 209 GLN A N 1
ATOM 1660 C CA . GLN A 1 209 ? -5.147 -19.216 26.108 1.00 80.44 209 GLN A CA 1
ATOM 1661 C C . GLN A 1 209 ? -6.025 -20.417 25.742 1.00 80.44 209 GLN A C 1
ATOM 1663 O O . GLN A 1 209 ? -5.506 -21.512 25.501 1.00 80.44 209 GLN A O 1
ATOM 1668 N N . SER A 1 210 ? -7.346 -20.238 25.733 1.00 70.56 210 SER A N 1
ATOM 1669 C CA . SER A 1 210 ? -8.256 -21.247 25.177 1.00 70.56 210 SER A CA 1
ATOM 1670 C C . SER A 1 210 ? -8.166 -21.233 23.651 1.00 70.56 210 SER A C 1
ATOM 1672 O O . SER A 1 210 ? -8.080 -20.165 23.061 1.00 70.56 210 SER A O 1
ATOM 1674 N N . ARG A 1 211 ? -8.177 -22.414 23.019 1.00 54.00 211 ARG A N 1
ATOM 1675 C CA . ARG A 1 211 ? -8.278 -22.583 21.552 1.00 54.00 211 ARG A CA 1
ATOM 1676 C C . ARG A 1 211 ? -9.594 -23.243 21.119 1.00 54.00 211 ARG A C 1
ATOM 1678 O O . ARG A 1 211 ? -9.723 -23.657 19.972 1.00 54.00 211 ARG A O 1
ATOM 1685 N N . GLN A 1 212 ? -10.539 -23.437 22.042 1.00 39.16 212 GLN A N 1
ATOM 1686 C CA . GLN A 1 212 ? -11.816 -24.094 21.758 1.00 39.16 212 GLN A CA 1
ATOM 1687 C C . GLN A 1 212 ? -12.986 -23.166 22.105 1.00 39.16 212 GLN A C 1
ATOM 1689 O O . GLN A 1 212 ? -13.221 -22.858 23.271 1.00 39.16 212 GLN A O 1
ATOM 1694 N N . GLY A 1 213 ? -13.725 -22.747 21.074 1.00 43.03 213 GLY A N 1
ATOM 1695 C CA . GLY A 1 213 ? -15.066 -22.153 21.157 1.00 43.03 213 GLY A CA 1
ATOM 1696 C C . GLY A 1 213 ? -15.136 -20.665 21.506 1.00 43.03 213 GLY A C 1
ATOM 1697 O O . GLY A 1 213 ? -15.968 -19.965 20.950 1.00 43.03 213 GLY A O 1
ATOM 1698 N N . THR A 1 214 ? -14.272 -20.174 22.390 1.00 49.25 214 THR A N 1
ATOM 1699 C CA . THR A 1 214 ? -14.094 -18.741 22.670 1.00 49.25 214 THR A CA 1
ATOM 1700 C C . THR A 1 214 ? -12.614 -18.498 22.921 1.00 49.25 214 THR A C 1
ATOM 1702 O O . THR A 1 214 ? -12.034 -19.105 23.830 1.00 49.25 214 THR A O 1
ATOM 1705 N N . ASP A 1 215 ? -11.987 -17.667 22.090 1.00 68.25 215 ASP A N 1
ATOM 1706 C CA . ASP A 1 215 ? -10.648 -17.175 22.385 1.00 68.25 215 ASP A CA 1
ATOM 1707 C C . ASP A 1 215 ? -10.761 -16.360 23.675 1.00 68.25 215 ASP A C 1
ATOM 1709 O O . ASP A 1 215 ? -11.646 -15.525 23.832 1.00 68.25 215 ASP A O 1
ATOM 1713 N N . TRP A 1 216 ? -9.949 -16.698 24.668 1.00 78.19 216 TRP A N 1
ATOM 1714 C CA . TRP A 1 216 ? -9.765 -15.873 25.852 1.00 78.19 216 TRP A CA 1
ATOM 1715 C C . TRP A 1 216 ? -8.385 -16.141 26.421 1.00 78.19 216 TRP A C 1
ATOM 1717 O O . TRP A 1 216 ? -7.875 -17.267 26.370 1.00 78.19 216 TRP A O 1
ATOM 1727 N N . VAL A 1 217 ? -7.785 -15.098 26.986 1.00 86.75 217 VAL A N 1
ATOM 1728 C CA . VAL A 1 217 ? -6.519 -15.177 27.709 1.00 86.75 217 VAL A CA 1
ATOM 1729 C C . VAL A 1 217 ? -6.788 -14.898 29.176 1.00 86.75 217 VAL A C 1
ATOM 1731 O O . VAL A 1 217 ? -7.312 -13.841 29.524 1.00 86.75 217 VAL A O 1
ATOM 1734 N N . ARG A 1 218 ? -6.395 -15.827 30.051 1.00 92.19 218 ARG A N 1
ATOM 1735 C CA . ARG A 1 218 ? -6.371 -15.583 31.497 1.00 92.19 218 ARG A CA 1
ATOM 1736 C C . ARG A 1 218 ? -4.954 -15.562 32.027 1.00 92.19 218 ARG A C 1
ATOM 1738 O O . ARG A 1 218 ? -4.111 -16.321 31.554 1.00 92.19 218 ARG A O 1
ATOM 1745 N N . PHE A 1 219 ? -4.742 -14.768 33.062 1.00 93.88 219 PHE A N 1
ATOM 1746 C CA . PHE A 1 219 ? -3.547 -14.810 33.895 1.00 93.88 219 PHE A CA 1
ATOM 1747 C C . PHE A 1 219 ? -3.857 -14.256 35.285 1.00 93.88 219 PHE A C 1
ATOM 1749 O O . PHE A 1 219 ? -4.954 -13.749 35.530 1.00 93.88 219 PHE A O 1
ATOM 1756 N N . ILE A 1 220 ? -2.919 -14.416 36.217 1.00 93.50 220 ILE A N 1
ATOM 1757 C CA . ILE A 1 220 ? -3.145 -14.109 37.628 1.00 93.50 220 ILE A CA 1
ATOM 1758 C C . ILE A 1 220 ? -2.166 -13.035 38.106 1.00 93.50 220 ILE A C 1
ATOM 1760 O O . ILE A 1 220 ? -0.965 -13.130 37.863 1.00 93.50 220 ILE A O 1
ATOM 1764 N N . ILE A 1 221 ? -2.691 -12.032 38.806 1.00 93.19 221 ILE A N 1
ATOM 1765 C CA . ILE A 1 221 ? -1.944 -10.938 39.426 1.00 93.19 221 ILE A CA 1
ATOM 1766 C C . ILE A 1 221 ? -1.626 -11.316 40.873 1.00 93.19 221 ILE A C 1
ATOM 1768 O O . ILE A 1 221 ? -2.537 -11.442 41.698 1.00 93.19 221 ILE A O 1
ATOM 1772 N N . TYR A 1 222 ? -0.337 -11.482 41.182 1.00 88.19 222 TYR A N 1
ATOM 1773 C CA . TYR A 1 222 ? 0.121 -11.915 42.508 1.00 88.19 222 TYR A CA 1
ATOM 1774 C C . TYR A 1 222 ? 0.860 -10.839 43.303 1.00 88.19 222 TYR A C 1
ATOM 1776 O O . TYR A 1 222 ? 0.955 -10.945 44.528 1.00 88.19 222 TYR A O 1
ATOM 1784 N N . ASN A 1 223 ? 1.429 -9.839 42.635 1.00 89.12 223 ASN A N 1
ATOM 1785 C CA . ASN A 1 223 ? 2.234 -8.799 43.266 1.00 89.12 223 ASN A CA 1
ATOM 1786 C C . ASN A 1 223 ? 2.111 -7.455 42.528 1.00 89.12 223 ASN A C 1
ATOM 1788 O O . ASN A 1 223 ? 1.417 -7.332 41.520 1.00 89.12 223 ASN A O 1
ATOM 1792 N N . GLU A 1 224 ? 2.799 -6.440 43.046 1.00 90.75 224 GLU A N 1
ATOM 1793 C CA . GLU A 1 224 ? 2.787 -5.079 42.504 1.00 90.75 224 GLU A CA 1
ATOM 1794 C C . GLU A 1 224 ? 3.392 -4.982 41.089 1.00 90.75 224 GLU A C 1
ATOM 1796 O O . GLU A 1 224 ? 2.923 -4.193 40.272 1.00 90.75 224 GLU A O 1
ATOM 1801 N N . ALA A 1 225 ? 4.375 -5.824 40.748 1.00 91.06 225 ALA A N 1
ATOM 1802 C CA . ALA A 1 225 ? 4.955 -5.854 39.404 1.00 91.06 225 ALA A CA 1
ATOM 1803 C C . ALA A 1 225 ? 3.961 -6.411 38.367 1.00 91.06 225 ALA A C 1
ATOM 1805 O O . ALA A 1 225 ? 3.798 -5.828 37.293 1.00 91.06 225 ALA A O 1
ATOM 1806 N N . ASP A 1 226 ? 3.247 -7.488 38.709 1.00 93.56 226 ASP A N 1
ATOM 1807 C CA . ASP A 1 226 ? 2.170 -8.043 37.879 1.00 93.56 226 ASP A CA 1
ATOM 1808 C C . ASP A 1 226 ? 1.023 -7.034 37.719 1.00 93.56 226 ASP A C 1
ATOM 1810 O O . ASP A 1 226 ? 0.402 -6.939 36.661 1.00 93.56 226 ASP A O 1
ATOM 1814 N N . TYR A 1 227 ? 0.750 -6.242 38.758 1.00 94.38 227 TYR A N 1
ATOM 1815 C CA . TYR A 1 227 ? -0.247 -5.182 38.686 1.00 94.38 227 TYR A CA 1
ATOM 1816 C C . TYR A 1 227 ? 0.171 -4.052 37.737 1.00 94.38 227 TYR A C 1
ATOM 1818 O O . TYR A 1 227 ? -0.614 -3.666 36.872 1.00 94.38 227 TYR A O 1
ATOM 1826 N N . GLY A 1 228 ? 1.422 -3.587 37.808 1.00 91.69 228 GLY A N 1
ATOM 1827 C CA . GLY A 1 228 ? 1.957 -2.619 36.844 1.00 91.69 228 GLY A CA 1
ATOM 1828 C C . GLY A 1 228 ? 1.909 -3.132 35.397 1.00 91.69 228 GLY A C 1
ATOM 1829 O O . GLY A 1 228 ? 1.660 -2.371 34.458 1.00 91.69 228 GLY A O 1
ATOM 1830 N N . LEU A 1 229 ? 2.077 -4.445 35.204 1.00 92.75 229 LEU A N 1
ATOM 1831 C CA . LEU A 1 229 ? 1.891 -5.104 33.912 1.00 92.75 229 LEU A CA 1
ATOM 1832 C C . LEU A 1 229 ? 0.429 -5.038 33.438 1.00 92.75 229 LEU A C 1
ATOM 1834 O O . LEU A 1 229 ? 0.191 -4.664 32.289 1.00 92.75 229 LEU A O 1
ATOM 1838 N N . LEU A 1 230 ? -0.541 -5.337 34.310 1.00 94.12 230 LEU A N 1
ATOM 1839 C CA . LEU A 1 230 ? -1.972 -5.203 34.009 1.00 94.12 230 LEU A CA 1
ATOM 1840 C C . LEU A 1 230 ? -2.341 -3.761 33.632 1.00 94.12 230 LEU A C 1
ATOM 1842 O O . LEU A 1 230 ? -3.022 -3.547 32.629 1.00 94.12 230 LEU A O 1
ATOM 1846 N N . GLN A 1 231 ? -1.847 -2.775 34.385 1.00 94.12 231 GLN A N 1
ATOM 1847 C CA . GLN A 1 231 ? -2.084 -1.357 34.109 1.00 94.12 231 GLN A CA 1
ATOM 1848 C C . GLN A 1 231 ? -1.595 -0.963 32.710 1.00 94.12 231 GLN A C 1
ATOM 1850 O O . GLN A 1 231 ? -2.306 -0.287 31.962 1.00 94.12 231 GLN A O 1
ATOM 1855 N N . LYS A 1 232 ? -0.404 -1.435 32.321 1.00 89.25 232 LYS A N 1
ATOM 1856 C CA . LYS A 1 232 ? 0.144 -1.208 30.981 1.00 89.25 232 LYS A CA 1
ATOM 1857 C C . LYS A 1 232 ? -0.703 -1.870 29.895 1.00 89.25 232 LYS A C 1
ATOM 1859 O O . LYS A 1 232 ? -1.009 -1.215 28.908 1.00 89.25 232 LYS A O 1
ATOM 1864 N N . VAL A 1 233 ? -1.110 -3.128 30.081 1.00 88.69 233 VAL A N 1
ATOM 1865 C CA . VAL A 1 233 ? -1.968 -3.846 29.120 1.00 88.69 233 VAL A CA 1
ATOM 1866 C C . VAL A 1 233 ? -3.282 -3.097 28.893 1.00 88.69 233 VAL A C 1
ATOM 1868 O O . VAL A 1 233 ? -3.654 -2.864 27.749 1.00 88.69 233 VAL A O 1
ATOM 1871 N N . ILE A 1 234 ? -3.952 -2.661 29.961 1.00 88.56 234 ILE A N 1
ATOM 1872 C CA . ILE A 1 234 ? -5.217 -1.917 29.858 1.00 88.56 234 ILE A CA 1
ATOM 1873 C C . ILE A 1 234 ? -5.007 -0.565 29.189 1.00 88.56 234 ILE A C 1
ATOM 1875 O O . ILE A 1 234 ? -5.807 -0.184 28.346 1.00 88.56 234 ILE A O 1
ATOM 1879 N N . THR A 1 235 ? -3.926 0.142 29.520 1.00 84.31 235 THR A N 1
ATOM 1880 C CA . THR A 1 235 ? -3.605 1.427 28.884 1.00 84.31 235 THR A CA 1
ATOM 1881 C C . THR A 1 235 ? -3.405 1.262 27.379 1.00 84.31 235 THR A C 1
ATOM 1883 O O . THR A 1 235 ? -3.954 2.039 26.608 1.00 84.31 235 THR A O 1
ATOM 1886 N N . GLU A 1 236 ? -2.670 0.236 26.946 1.00 80.19 236 GLU A N 1
ATOM 1887 C CA . GLU A 1 236 ? -2.474 -0.055 25.521 1.00 80.19 236 GLU A CA 1
ATOM 1888 C C . GLU A 1 236 ? -3.792 -0.437 24.829 1.00 80.19 236 GLU A C 1
ATOM 1890 O O . GLU A 1 236 ? -4.070 0.076 23.752 1.00 80.19 236 GLU A O 1
ATOM 1895 N N . ILE A 1 237 ? -4.639 -1.266 25.453 1.00 78.31 237 ILE A N 1
ATOM 1896 C CA . ILE A 1 237 ? -5.954 -1.634 24.893 1.00 78.31 237 ILE A CA 1
ATOM 1897 C C . ILE A 1 237 ? -6.857 -0.405 24.749 1.00 78.31 237 ILE A C 1
ATOM 1899 O O . ILE A 1 237 ? -7.398 -0.152 23.679 1.00 78.31 237 ILE A O 1
ATOM 1903 N N . VAL A 1 238 ? -6.973 0.401 25.805 1.00 75.38 238 VAL A N 1
ATOM 1904 C CA . VAL A 1 238 ? -7.799 1.615 25.809 1.00 75.38 238 VAL A CA 1
ATOM 1905 C C . VAL A 1 238 ? -7.289 2.642 24.792 1.00 75.38 238 VAL A C 1
ATOM 1907 O O . VAL A 1 238 ? -8.089 3.329 24.163 1.00 75.38 238 VAL A O 1
ATOM 1910 N N . ASN A 1 239 ? -5.970 2.740 24.598 1.00 69.38 239 ASN A N 1
ATOM 1911 C CA . ASN A 1 239 ? -5.374 3.623 23.594 1.00 69.38 239 ASN A CA 1
ATOM 1912 C C . ASN A 1 239 ? -5.586 3.126 22.156 1.00 69.38 239 ASN A C 1
ATOM 1914 O O . ASN A 1 239 ? -5.674 3.950 21.249 1.00 69.38 239 ASN A O 1
ATOM 1918 N N . LEU A 1 240 ? -5.660 1.810 21.933 1.00 65.00 240 LEU A N 1
ATOM 1919 C CA . LEU A 1 240 ? -5.971 1.241 20.617 1.00 65.00 240 LEU A CA 1
ATOM 1920 C C . LEU A 1 240 ? -7.406 1.589 20.188 1.00 65.00 240 LEU A C 1
ATOM 1922 O O . LEU A 1 240 ? -7.608 2.017 19.051 1.00 65.00 240 LEU A O 1
ATOM 1926 N N . ASP A 1 241 ? -8.367 1.494 21.110 1.00 62.12 241 ASP A N 1
ATOM 1927 C CA . ASP A 1 241 ? -9.783 1.827 20.875 1.00 62.12 241 ASP A CA 1
ATOM 1928 C C . ASP A 1 241 ? -10.051 3.333 20.698 1.00 62.12 241 ASP A C 1
ATOM 1930 O O . ASP A 1 241 ? -11.096 3.732 20.191 1.00 62.12 241 ASP A O 1
ATOM 1934 N N . ASP A 1 242 ? -9.121 4.182 21.130 1.00 66.94 242 ASP A N 1
ATOM 1935 C CA . ASP A 1 242 ? -9.229 5.643 21.060 1.00 66.94 242 ASP A CA 1
ATOM 1936 C C . ASP A 1 242 ? -8.705 6.243 19.754 1.00 66.94 242 ASP A C 1
ATOM 1938 O O . ASP A 1 242 ? -8.714 7.467 19.586 1.00 66.94 242 ASP A O 1
ATOM 1942 N N . THR A 1 243 ? -8.173 5.406 18.862 1.00 73.06 243 THR A N 1
ATOM 1943 C CA . THR A 1 243 ? -7.642 5.882 17.588 1.00 73.06 243 THR A CA 1
ATOM 1944 C C . THR A 1 243 ? -8.764 6.486 16.742 1.00 73.06 243 THR A C 1
ATOM 1946 O O . THR A 1 243 ? -9.813 5.858 16.589 1.00 73.06 243 THR A O 1
ATOM 1949 N N . PRO A 1 244 ? -8.567 7.690 16.170 1.00 85.06 244 PRO A N 1
ATOM 1950 C CA . PRO A 1 244 ? -9.578 8.278 15.311 1.00 85.06 244 PRO A CA 1
ATOM 1951 C C . PRO A 1 244 ? -9.965 7.358 14.151 1.00 85.06 244 PRO A C 1
ATOM 1953 O O . PRO A 1 244 ? -9.127 6.681 13.541 1.00 85.06 244 PRO A O 1
ATOM 1956 N N . SER A 1 245 ? -11.248 7.392 13.824 1.00 89.50 245 SER A N 1
ATOM 1957 C CA . SER A 1 245 ? -11.804 6.834 12.593 1.00 89.50 245 SER A CA 1
ATOM 1958 C C . SER A 1 245 ? -11.220 7.526 11.350 1.00 89.50 245 SER A C 1
ATOM 1960 O O . SER A 1 245 ? -10.694 8.646 11.422 1.00 89.50 245 SER A O 1
ATOM 1962 N N . LEU A 1 246 ? -11.314 6.893 10.174 1.00 92.31 246 LEU A N 1
ATOM 1963 C CA . LEU A 1 246 ? -10.937 7.547 8.911 1.00 92.31 246 LEU A CA 1
ATOM 1964 C C . LEU A 1 246 ? -11.740 8.822 8.697 1.00 92.31 246 LEU A C 1
ATOM 1966 O O . LEU A 1 246 ? -11.201 9.813 8.206 1.00 92.31 246 LEU A O 1
ATOM 1970 N N . TRP A 1 247 ? -13.015 8.797 9.066 1.00 92.81 247 TRP A N 1
ATOM 1971 C CA . TRP A 1 247 ? -13.933 9.909 8.957 1.00 92.81 247 TRP A CA 1
ATOM 1972 C C . TRP A 1 247 ? -13.464 11.101 9.773 1.00 92.81 247 TRP A C 1
ATOM 1974 O O . TRP A 1 247 ? -13.470 12.229 9.277 1.00 92.81 247 TRP A O 1
ATOM 1984 N N . GLU A 1 248 ? -12.983 10.869 10.990 1.00 93.94 248 GLU A N 1
ATOM 1985 C CA . GLU A 1 248 ? -12.406 11.911 11.832 1.00 93.94 248 GLU A CA 1
ATOM 1986 C C . GLU A 1 248 ? -11.117 12.490 11.234 1.00 93.94 248 GLU A C 1
ATOM 1988 O O . GLU A 1 248 ? -10.958 13.715 11.209 1.00 93.94 248 GLU A O 1
ATOM 1993 N N . TYR A 1 249 ? -10.232 11.654 10.675 1.00 96.25 249 TYR A N 1
ATOM 1994 C CA . TYR A 1 249 ? -9.045 12.136 9.955 1.00 96.25 249 TYR A CA 1
ATOM 1995 C C . TYR A 1 249 ? -9.410 12.969 8.722 1.00 96.25 249 TYR A C 1
ATOM 1997 O O . TYR A 1 249 ? -8.887 14.072 8.538 1.00 96.25 249 TYR A O 1
ATOM 2005 N N . ALA A 1 250 ? -10.324 12.468 7.892 1.00 96.38 250 ALA A N 1
ATOM 2006 C CA . ALA A 1 250 ? -10.795 13.144 6.691 1.00 96.38 250 ALA A CA 1
ATOM 2007 C C . ALA A 1 250 ? -11.461 14.481 7.041 1.00 96.38 250 ALA A C 1
ATOM 2009 O O . ALA A 1 250 ? -11.127 15.515 6.463 1.00 96.38 250 ALA A O 1
ATOM 2010 N N . THR A 1 251 ? -12.351 14.483 8.034 1.00 96.12 251 THR A N 1
ATOM 2011 C CA . THR A 1 251 ? -13.056 15.678 8.512 1.00 96.12 251 THR A CA 1
ATOM 2012 C C . THR A 1 251 ? -12.080 16.722 9.038 1.00 96.12 251 THR A C 1
ATOM 2014 O O . THR A 1 251 ? -12.195 17.895 8.681 1.00 96.12 251 THR A O 1
ATOM 2017 N N . PHE A 1 252 ? -11.090 16.312 9.837 1.00 96.94 252 PHE A N 1
ATOM 2018 C CA . PHE A 1 252 ? -10.055 17.213 10.335 1.00 96.94 252 PHE A CA 1
ATOM 2019 C C . PHE A 1 252 ? -9.297 17.897 9.189 1.00 96.94 252 PHE A C 1
ATOM 2021 O O . PHE A 1 252 ? -9.181 19.123 9.179 1.00 96.94 252 PHE A O 1
ATOM 2028 N N . VAL A 1 253 ? -8.813 17.136 8.199 1.00 97.44 253 VAL A N 1
ATOM 2029 C CA . VAL A 1 253 ? -8.029 17.718 7.096 1.00 97.44 253 VAL A CA 1
ATOM 2030 C C . VAL A 1 253 ? -8.899 18.568 6.168 1.00 97.44 253 VAL A C 1
ATOM 2032 O O . VAL A 1 253 ? -8.441 19.605 5.696 1.00 97.44 253 VAL A O 1
ATOM 2035 N N . ARG A 1 254 ? -10.173 18.216 5.957 1.00 96.38 254 ARG A N 1
ATOM 2036 C CA . ARG A 1 254 ? -11.101 19.026 5.145 1.00 96.38 254 ARG A CA 1
ATOM 2037 C C . ARG A 1 254 ? -11.380 20.410 5.734 1.00 96.38 254 ARG A C 1
ATOM 2039 O O . ARG A 1 254 ? -11.714 21.317 4.978 1.00 96.38 254 ARG A O 1
ATOM 2046 N N . GLN A 1 255 ? -11.215 20.585 7.048 1.00 95.56 255 GLN A N 1
ATOM 2047 C CA . GLN A 1 255 ? -11.319 21.886 7.723 1.00 95.56 255 GLN A CA 1
ATOM 2048 C C . GLN A 1 255 ? -10.063 22.759 7.565 1.00 95.56 255 GLN A C 1
ATOM 2050 O O . GLN A 1 255 ? -10.086 23.938 7.931 1.00 95.56 255 GLN A O 1
ATOM 2055 N N . LEU A 1 256 ? -8.959 22.203 7.060 1.00 96.25 256 LEU A N 1
ATOM 2056 C CA . LEU A 1 256 ? -7.759 22.969 6.740 1.00 96.25 256 LEU A CA 1
ATOM 2057 C C . LEU A 1 256 ? -7.948 23.715 5.416 1.00 96.25 256 LEU A C 1
ATOM 2059 O O . LEU A 1 256 ? -8.639 23.253 4.510 1.00 96.25 256 LEU A O 1
ATOM 2063 N N . ASP A 1 257 ? -7.309 24.875 5.304 1.00 94.12 257 ASP A N 1
ATOM 2064 C CA . ASP A 1 257 ? -7.311 25.670 4.080 1.00 94.12 257 ASP A CA 1
ATOM 2065 C C . ASP A 1 257 ? -6.316 25.067 3.071 1.00 94.12 257 ASP A C 1
ATOM 2067 O O . ASP A 1 257 ? -5.115 25.038 3.361 1.00 94.12 257 ASP A O 1
ATOM 2071 N N . PRO A 1 258 ? -6.765 24.623 1.879 1.00 92.06 258 PRO A N 1
ATOM 2072 C CA . PRO A 1 258 ? -5.886 24.033 0.871 1.00 92.06 258 PRO A CA 1
ATOM 2073 C C . PRO A 1 258 ? -4.804 24.975 0.332 1.00 92.06 258 PRO A C 1
ATOM 2075 O O . PRO A 1 258 ? -3.811 24.501 -0.213 1.00 92.06 258 PRO A O 1
ATOM 2078 N N . GLN A 1 259 ? -4.981 26.295 0.456 1.00 92.31 259 GLN A N 1
ATOM 2079 C CA . GLN A 1 259 ? -4.002 27.287 -0.007 1.00 92.31 259 GLN A CA 1
ATOM 2080 C C . GLN A 1 259 ? -2.947 27.629 1.053 1.00 92.31 259 GLN A C 1
ATOM 2082 O O . GLN A 1 259 ? -1.979 28.335 0.766 1.00 92.31 259 GLN A O 1
ATOM 2087 N N . THR A 1 260 ? -3.119 27.134 2.279 1.00 94.88 260 THR A N 1
ATOM 2088 C CA . THR A 1 260 ? -2.214 27.398 3.394 1.00 94.88 260 THR A CA 1
ATOM 2089 C C . THR A 1 260 ? -1.181 26.277 3.533 1.00 94.88 260 THR A C 1
ATOM 2091 O O . THR A 1 260 ? -1.485 25.096 3.374 1.00 94.88 260 THR A O 1
ATOM 2094 N N . SER A 1 261 ? 0.056 26.656 3.858 1.00 95.81 261 SER A N 1
ATOM 2095 C CA . SER A 1 261 ? 1.109 25.727 4.271 1.00 95.81 261 SER A CA 1
ATOM 2096 C C . SER A 1 261 ? 1.142 25.603 5.793 1.00 95.81 261 SER A C 1
ATOM 2098 O O . SER A 1 261 ? 1.048 26.613 6.495 1.00 95.81 261 SER A O 1
ATOM 2100 N N . TYR A 1 262 ? 1.284 24.384 6.307 1.00 97.56 262 TYR A N 1
ATOM 2101 C CA . TYR A 1 262 ? 1.279 24.096 7.742 1.00 97.56 262 TYR A CA 1
ATOM 2102 C C . TYR A 1 262 ? 2.583 23.443 8.188 1.00 97.56 262 TYR A C 1
ATOM 2104 O O . TYR A 1 262 ? 3.124 22.595 7.484 1.00 97.56 262 TYR A O 1
ATOM 2112 N N . THR A 1 263 ? 3.058 23.762 9.393 1.00 97.94 263 THR A N 1
ATOM 2113 C CA . THR A 1 263 ? 4.105 22.957 10.037 1.00 97.94 263 THR A CA 1
ATOM 2114 C C . THR A 1 263 ? 3.495 21.763 10.774 1.00 97.94 263 THR A C 1
ATOM 2116 O O . THR A 1 263 ? 2.318 21.768 11.144 1.00 97.94 263 THR A O 1
ATOM 2119 N N . ALA A 1 264 ? 4.311 20.746 11.062 1.00 97.00 264 ALA A N 1
ATOM 2120 C CA . ALA A 1 264 ? 3.893 19.598 11.868 1.00 97.00 264 ALA A CA 1
ATOM 2121 C C . ALA A 1 264 ? 3.303 20.016 13.235 1.00 97.00 264 ALA A C 1
ATOM 2123 O O . ALA A 1 264 ? 2.294 19.467 13.684 1.00 97.00 264 ALA A O 1
ATOM 2124 N N . SER A 1 265 ? 3.897 21.028 13.878 1.00 96.88 265 SER A N 1
ATOM 2125 C CA . SER A 1 265 ? 3.425 21.564 15.160 1.00 96.88 265 SER A CA 1
ATOM 2126 C C . SER A 1 265 ? 2.061 22.245 15.038 1.00 96.88 265 SER A C 1
ATOM 2128 O O . SER A 1 265 ? 1.203 22.045 15.897 1.00 96.88 265 SER A O 1
ATOM 2130 N N . ASP A 1 266 ? 1.827 23.003 13.961 1.00 96.56 266 ASP A N 1
ATOM 2131 C CA . ASP A 1 266 ? 0.532 23.652 13.716 1.00 96.56 266 ASP A CA 1
ATOM 2132 C C . ASP A 1 266 ? -0.586 22.621 13.547 1.00 96.56 266 ASP A C 1
ATOM 2134 O O . ASP A 1 266 ? -1.677 22.779 14.104 1.00 96.56 266 ASP A O 1
ATOM 2138 N N . LEU A 1 267 ? -0.304 21.552 12.794 1.00 97.19 267 LEU A N 1
ATOM 2139 C CA . LEU A 1 267 ? -1.236 20.449 12.573 1.00 97.19 267 LEU A CA 1
ATOM 2140 C C . LEU A 1 267 ? -1.585 19.747 13.885 1.00 97.19 267 LEU A C 1
ATOM 2142 O O . LEU A 1 267 ? -2.763 19.493 14.138 1.00 97.19 267 LEU A O 1
ATOM 2146 N N . LEU A 1 268 ? -0.589 19.470 14.733 1.00 96.44 268 LEU A N 1
ATOM 2147 C CA . LEU A 1 268 ? -0.810 18.805 16.016 1.00 96.44 268 LEU A CA 1
ATOM 2148 C C . LEU A 1 268 ? -1.661 19.663 16.961 1.00 96.44 268 LEU A C 1
ATOM 2150 O O . LEU A 1 268 ? -2.652 19.179 17.502 1.00 96.44 268 LEU A O 1
ATOM 2154 N N . VAL A 1 269 ? -1.330 20.949 17.121 1.00 96.06 269 VAL A N 1
ATOM 2155 C CA . VAL A 1 269 ? -2.071 21.867 18.009 1.00 96.06 269 VAL A CA 1
ATOM 2156 C C . VAL A 1 269 ? -3.530 22.019 17.577 1.00 96.06 269 VAL A C 1
ATOM 2158 O O . VAL A 1 269 ? -4.417 22.180 18.417 1.00 96.06 269 VAL A O 1
ATOM 2161 N N . ARG A 1 270 ? -3.806 21.993 16.268 1.00 96.69 270 ARG A N 1
ATOM 2162 C CA . ARG A 1 270 ? -5.179 22.011 15.746 1.00 96.69 270 ARG A CA 1
ATOM 2163 C C . ARG A 1 270 ? -5.889 20.688 16.010 1.00 96.69 270 ARG A C 1
ATOM 2165 O O . ARG A 1 270 ? -7.010 20.715 16.508 1.00 96.69 270 ARG A O 1
ATOM 2172 N N . ALA A 1 271 ? -5.236 19.562 15.725 1.00 94.25 271 ALA A N 1
ATOM 2173 C CA . ALA A 1 271 ? -5.811 18.233 15.902 1.00 94.25 271 ALA A CA 1
ATOM 2174 C C . ALA A 1 271 ? -6.157 17.948 17.370 1.00 94.25 271 ALA A C 1
ATOM 2176 O O . ALA A 1 271 ? -7.260 17.497 17.649 1.00 94.25 271 ALA A O 1
ATOM 2177 N N . GLN A 1 272 ? -5.294 18.322 18.320 1.00 91.94 272 GLN A N 1
ATOM 2178 C CA . GLN A 1 272 ? -5.520 18.133 19.763 1.00 91.94 272 GLN A CA 1
ATOM 2179 C C . GLN A 1 272 ? -6.774 18.840 20.306 1.00 91.94 272 GLN A C 1
ATOM 2181 O O . GLN A 1 272 ? -7.238 18.516 21.396 1.00 91.94 272 GLN A O 1
ATOM 2186 N N . LYS A 1 273 ? -7.330 19.817 19.576 1.00 92.25 273 LYS A N 1
ATOM 2187 C CA . LYS A 1 273 ? -8.571 20.503 19.968 1.00 92.25 273 LYS A CA 1
ATOM 2188 C C . LYS A 1 273 ? -9.831 19.723 19.603 1.00 92.25 273 LYS A C 1
ATOM 2190 O O . LYS A 1 273 ? -10.882 20.013 20.165 1.00 92.25 273 LYS A O 1
ATOM 2195 N N . VAL A 1 274 ? -9.743 18.813 18.634 1.00 90.88 274 VAL A N 1
ATOM 2196 C CA . VAL A 1 274 ? -10.913 18.187 17.997 1.00 90.88 274 VAL A CA 1
ATOM 2197 C C . VAL A 1 274 ? -10.840 16.662 17.943 1.00 90.88 274 VAL A C 1
ATOM 2199 O O . VAL A 1 274 ? -11.886 16.026 17.936 1.00 90.88 274 VAL A O 1
ATOM 2202 N N . LEU A 1 275 ? -9.641 16.075 17.962 1.00 87.75 275 LEU A N 1
ATOM 2203 C CA . LEU A 1 275 ? -9.404 14.633 17.936 1.00 87.75 275 LEU A CA 1
ATOM 2204 C C . LEU A 1 275 ? -8.834 14.138 19.269 1.00 87.75 275 LEU A C 1
ATOM 2206 O O . LEU A 1 275 ? -8.077 14.840 19.945 1.00 87.75 275 LEU A O 1
ATOM 2210 N N . LYS A 1 276 ? -9.169 12.895 19.615 1.00 81.44 276 LYS A N 1
ATOM 2211 C CA . LYS A 1 276 ? -8.586 12.136 20.732 1.00 81.44 276 LYS A CA 1
ATOM 2212 C C . LYS A 1 276 ? -7.700 11.012 20.182 1.00 81.44 276 LYS A C 1
ATOM 2214 O O . LYS A 1 276 ? -7.703 10.780 18.982 1.00 81.44 276 LYS A O 1
ATOM 2219 N N . GLY A 1 277 ? -6.870 10.396 21.026 1.00 77.25 277 GLY A N 1
ATOM 2220 C CA . GLY A 1 277 ? -6.035 9.246 20.634 1.00 77.25 277 GLY A CA 1
ATOM 2221 C C . GLY A 1 277 ? -4.995 9.495 19.530 1.00 77.25 277 GLY A C 1
ATOM 2222 O O . GLY A 1 277 ? -4.473 8.545 18.953 1.00 77.25 277 GLY A O 1
ATOM 2223 N N . ILE A 1 278 ? -4.678 10.755 19.210 1.00 84.50 278 ILE A N 1
ATOM 2224 C CA . ILE A 1 278 ? -3.644 11.096 18.221 1.00 84.50 278 ILE A CA 1
ATOM 2225 C C . ILE A 1 278 ? -2.229 11.047 18.830 1.00 84.50 278 ILE A C 1
ATOM 2227 O O . ILE A 1 278 ? -2.072 11.273 20.034 1.00 84.50 278 ILE A O 1
ATOM 2231 N N . PRO A 1 279 ? -1.179 10.815 18.015 1.00 83.69 279 PRO A N 1
ATOM 2232 C CA . PRO A 1 279 ? 0.210 10.902 18.459 1.00 83.69 279 PRO A CA 1
ATOM 2233 C C . PRO A 1 279 ? 0.531 12.240 19.134 1.00 83.69 279 PRO A C 1
ATOM 2235 O O . PRO A 1 279 ? 0.105 13.300 18.679 1.00 83.69 279 PRO A O 1
ATOM 2238 N N . THR A 1 280 ? 1.333 12.200 20.199 1.00 84.56 280 THR A N 1
ATOM 2239 C 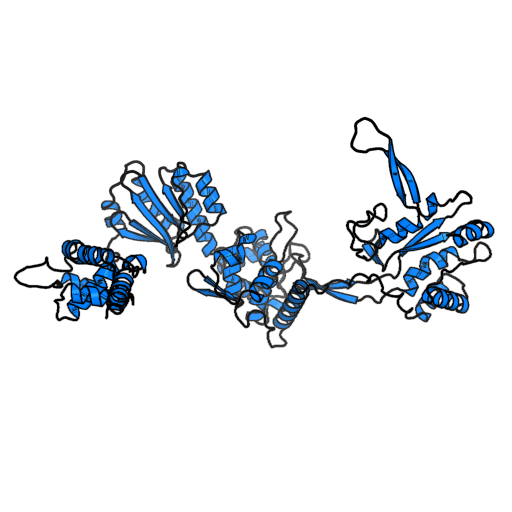CA . THR A 1 280 ? 1.806 13.407 20.899 1.00 84.56 280 THR A CA 1
ATOM 2240 C C . THR A 1 280 ? 2.994 14.068 20.204 1.00 84.56 280 THR A C 1
ATOM 2242 O O . THR A 1 280 ? 3.246 15.252 20.421 1.00 84.56 280 THR A O 1
ATOM 2245 N N . ASP A 1 281 ? 3.718 13.326 19.364 1.00 90.06 281 ASP A N 1
ATOM 2246 C CA . ASP A 1 281 ? 4.803 13.855 18.546 1.00 90.06 281 ASP A CA 1
ATOM 2247 C C . ASP A 1 281 ? 4.259 14.462 17.245 1.00 90.06 281 ASP A C 1
ATOM 2249 O O . ASP A 1 281 ? 3.572 13.808 16.457 1.00 90.06 281 ASP A O 1
ATOM 2253 N N . ALA A 1 282 ? 4.599 15.729 17.007 1.00 91.81 282 ALA A N 1
ATOM 2254 C CA . ALA A 1 282 ? 4.092 16.493 15.873 1.00 91.81 282 ALA A CA 1
ATOM 2255 C C . ALA A 1 282 ? 4.497 15.884 14.524 1.00 91.81 282 ALA A C 1
ATOM 2257 O O . ALA A 1 282 ? 3.704 15.866 13.580 1.00 91.81 282 ALA A O 1
ATOM 2258 N N . LYS A 1 283 ? 5.723 15.358 14.424 1.00 91.69 283 LYS A N 1
ATOM 2259 C CA . LYS A 1 283 ? 6.232 14.775 13.183 1.00 91.69 283 LYS A CA 1
ATOM 2260 C C . LYS A 1 283 ? 5.573 13.429 12.901 1.00 91.69 283 LYS A C 1
ATOM 2262 O O . LYS A 1 283 ? 5.213 13.170 11.755 1.00 91.69 283 LYS A O 1
ATOM 2267 N N . GLN A 1 284 ? 5.370 12.598 13.922 1.00 90.88 284 GLN A N 1
ATOM 2268 C CA . GLN A 1 284 ? 4.607 11.354 13.806 1.00 90.88 284 GLN A CA 1
ATOM 2269 C C . GLN A 1 284 ? 3.170 11.626 13.358 1.00 90.88 284 GLN A C 1
ATOM 2271 O O . GLN A 1 284 ? 2.671 10.931 12.476 1.00 90.88 284 GLN A O 1
ATOM 2276 N N . TRP A 1 285 ? 2.535 12.671 13.896 1.00 93.81 285 TRP A N 1
ATOM 2277 C CA . TRP A 1 285 ? 1.198 13.081 13.477 1.00 93.81 285 TRP A CA 1
ATOM 2278 C C . TRP A 1 285 ? 1.134 13.488 12.000 1.00 93.81 285 TRP A C 1
ATOM 2280 O O . TRP A 1 285 ? 0.335 12.943 11.241 1.00 93.81 285 TRP A O 1
ATOM 2290 N N . ALA A 1 286 ? 2.012 14.395 11.564 1.00 96.12 286 ALA A N 1
ATOM 2291 C CA . ALA A 1 286 ? 2.065 14.810 10.163 1.00 96.12 286 ALA A CA 1
ATOM 2292 C C . ALA A 1 286 ? 2.385 13.627 9.228 1.00 96.12 286 ALA A C 1
ATOM 2294 O O . ALA A 1 286 ? 1.772 13.481 8.172 1.00 96.12 286 ALA A O 1
ATOM 2295 N N . THR A 1 287 ? 3.284 12.733 9.655 1.00 94.50 287 THR A N 1
ATOM 2296 C CA . THR A 1 287 ? 3.628 11.508 8.919 1.00 94.50 287 THR A CA 1
ATOM 2297 C C . THR A 1 287 ? 2.411 10.602 8.741 1.00 94.50 287 THR A C 1
ATOM 2299 O O . THR A 1 287 ? 2.198 10.108 7.639 1.00 94.50 287 THR A O 1
ATOM 2302 N N . LEU A 1 288 ? 1.586 10.416 9.776 1.00 93.44 288 LEU A N 1
ATOM 2303 C CA . LEU A 1 288 ? 0.360 9.617 9.694 1.00 93.44 288 LEU A CA 1
ATOM 2304 C C . LEU A 1 288 ? -0.632 10.191 8.667 1.00 93.44 288 LEU A C 1
ATOM 2306 O O . LEU A 1 288 ? -1.192 9.447 7.865 1.00 93.44 288 LEU A O 1
ATOM 2310 N N . LEU A 1 289 ? -0.806 11.515 8.629 1.00 97.19 289 LEU A N 1
ATOM 2311 C CA . LEU A 1 289 ? -1.676 12.163 7.640 1.00 97.19 289 LEU A CA 1
ATOM 2312 C C . LEU A 1 289 ? -1.145 12.013 6.202 1.00 97.19 289 LEU A C 1
ATOM 2314 O O . LEU A 1 289 ? -1.935 11.843 5.271 1.00 97.19 289 LEU A O 1
ATOM 2318 N N . CYS A 1 290 ? 0.177 12.021 6.007 1.00 97.00 290 CYS A N 1
ATOM 2319 C CA . CYS A 1 290 ? 0.793 11.698 4.716 1.00 97.00 290 CYS A CA 1
ATOM 2320 C C . CYS A 1 290 ? 0.636 10.209 4.357 1.00 97.00 290 CYS A C 1
ATOM 2322 O O . CYS A 1 290 ? 0.346 9.885 3.207 1.00 97.00 290 CYS A O 1
ATOM 2324 N N . GLN A 1 291 ? 0.757 9.296 5.329 1.00 95.56 291 GLN A N 1
ATOM 2325 C CA . GLN A 1 291 ? 0.520 7.860 5.120 1.00 95.56 291 GLN A CA 1
ATOM 2326 C C . GLN A 1 291 ? -0.918 7.578 4.670 1.00 95.56 291 GLN A C 1
ATOM 2328 O O . GLN A 1 291 ? -1.128 6.721 3.817 1.00 95.56 291 GLN A O 1
ATOM 2333 N N . LEU A 1 292 ? -1.889 8.331 5.197 1.00 96.62 292 LEU A N 1
ATOM 2334 C CA . LEU A 1 292 ? -3.299 8.311 4.785 1.00 96.62 292 LEU A CA 1
ATOM 2335 C C . LEU A 1 292 ? -3.576 9.079 3.480 1.00 96.62 292 LEU A C 1
ATOM 2337 O O . LEU A 1 292 ? -4.728 9.170 3.063 1.00 96.62 292 LEU A O 1
ATOM 2341 N N . ARG A 1 293 ? -2.545 9.638 2.830 1.00 97.12 293 ARG A N 1
ATOM 2342 C CA . ARG A 1 293 ? -2.645 10.430 1.590 1.00 97.12 293 ARG A CA 1
ATOM 2343 C C . ARG A 1 293 ? -3.516 11.681 1.706 1.00 97.12 293 ARG A C 1
ATOM 2345 O O . ARG A 1 293 ? -4.057 12.163 0.720 1.00 97.12 293 ARG A O 1
ATOM 2352 N N . LEU A 1 294 ? -3.642 12.245 2.899 1.00 97.44 294 LEU A N 1
ATOM 2353 C CA . LEU A 1 294 ? -4.394 13.483 3.100 1.00 97.44 294 LEU A CA 1
ATOM 2354 C C . LEU A 1 294 ? -3.521 14.725 2.884 1.00 97.44 294 LEU A C 1
ATOM 2356 O O . LEU A 1 294 ? -4.004 15.761 2.425 1.00 97.44 294 LEU A O 1
ATOM 2360 N N . LEU A 1 295 ? -2.228 14.612 3.193 1.00 97.31 295 LEU A N 1
ATOM 2361 C CA . LEU A 1 295 ? -1.251 15.689 3.063 1.00 97.31 295 LEU A CA 1
ATOM 2362 C C . LEU A 1 295 ? -0.096 15.304 2.130 1.00 97.31 295 LEU A C 1
ATOM 2364 O O . LEU A 1 295 ? 0.157 14.129 1.865 1.00 97.31 295 LEU A O 1
ATOM 2368 N N . THR A 1 296 ? 0.616 16.320 1.650 1.00 96.19 296 THR A N 1
ATOM 2369 C CA . THR A 1 296 ? 1.903 16.206 0.951 1.00 96.19 296 THR A CA 1
ATOM 2370 C C . THR A 1 296 ? 2.907 17.224 1.486 1.00 96.19 296 THR A C 1
ATOM 2372 O O . THR A 1 296 ? 2.525 18.140 2.215 1.00 96.19 296 THR A O 1
ATOM 2375 N N . SER A 1 297 ? 4.184 17.067 1.140 1.00 94.88 297 SER A N 1
ATOM 2376 C CA . SER A 1 297 ? 5.253 18.004 1.481 1.00 94.88 297 SER A CA 1
ATOM 2377 C C . SER A 1 297 ? 6.370 17.974 0.437 1.00 94.88 297 SER A C 1
ATOM 2379 O O . SER A 1 297 ? 6.809 16.897 0.036 1.00 94.88 297 SER A O 1
ATOM 2381 N N . ASP A 1 298 ? 6.868 19.148 0.049 1.00 91.25 298 ASP A N 1
ATOM 2382 C CA . ASP A 1 298 ? 8.003 19.271 -0.875 1.00 91.25 298 ASP A CA 1
ATOM 2383 C C . ASP A 1 298 ? 9.362 19.250 -0.150 1.00 91.25 298 ASP A C 1
ATOM 2385 O O . ASP A 1 298 ? 10.389 18.929 -0.749 1.00 91.25 298 ASP A O 1
ATOM 2389 N N . ASP A 1 299 ? 9.387 19.580 1.146 1.00 91.31 299 ASP A N 1
ATOM 2390 C CA . ASP A 1 299 ? 10.614 19.789 1.926 1.00 91.31 299 ASP A CA 1
ATOM 2391 C C . ASP A 1 299 ? 10.634 19.080 3.295 1.00 91.31 299 ASP A C 1
ATOM 2393 O O . ASP A 1 299 ? 11.589 19.247 4.057 1.00 91.31 299 ASP A O 1
ATOM 2397 N N . ASN A 1 300 ? 9.613 18.268 3.609 1.00 88.38 300 ASN A N 1
ATOM 2398 C CA . ASN A 1 300 ? 9.426 17.558 4.887 1.00 88.38 300 ASN A CA 1
ATOM 2399 C C . ASN A 1 300 ? 9.239 18.490 6.109 1.00 88.38 300 ASN A C 1
ATOM 2401 O O . ASN A 1 300 ? 9.299 18.060 7.264 1.00 88.38 300 ASN A O 1
ATOM 2405 N N . ILE A 1 301 ? 9.014 19.782 5.877 1.00 92.56 301 ILE A N 1
ATOM 2406 C CA . ILE A 1 301 ? 8.820 20.796 6.921 1.00 92.56 301 ILE A CA 1
ATOM 2407 C C . ILE A 1 301 ? 7.434 21.426 6.773 1.00 92.56 301 ILE A C 1
ATOM 2409 O O . ILE A 1 301 ? 6.724 21.608 7.766 1.00 92.56 301 ILE A O 1
ATOM 2413 N N . HIS A 1 302 ? 7.054 21.709 5.533 1.00 95.94 302 HIS A N 1
ATOM 2414 C CA . HIS A 1 302 ? 5.843 22.400 5.135 1.00 95.94 302 HIS A CA 1
ATOM 2415 C C . HIS A 1 302 ? 4.874 21.422 4.474 1.00 95.94 302 HIS A C 1
ATOM 2417 O O . HIS A 1 302 ? 5.206 20.754 3.493 1.00 95.94 302 HIS A O 1
ATOM 2423 N N . TYR A 1 303 ? 3.673 21.323 5.037 1.00 97.56 303 TYR A N 1
ATOM 2424 C CA . TYR A 1 303 ? 2.651 20.362 4.643 1.00 97.56 303 TYR A CA 1
ATOM 2425 C C . TYR A 1 303 ? 1.460 21.067 4.001 1.00 97.56 303 TYR A C 1
ATOM 2427 O O . TYR A 1 303 ? 1.010 22.113 4.475 1.00 97.56 303 TYR A O 1
ATOM 2435 N N . HIS A 1 304 ? 0.931 20.454 2.946 1.00 96.81 304 HIS A N 1
ATOM 2436 C CA . HIS A 1 304 ? -0.170 20.977 2.142 1.00 96.81 304 HIS A CA 1
ATOM 2437 C C . HIS A 1 304 ? -1.278 19.936 2.005 1.00 96.81 304 HIS A C 1
ATOM 2439 O O . HIS A 1 304 ? -1.003 18.738 1.903 1.00 96.81 304 HIS A O 1
ATOM 2445 N N . VAL A 1 305 ? -2.532 20.395 1.987 1.00 96.88 305 VAL A N 1
ATOM 2446 C CA . VAL A 1 305 ? -3.692 19.528 1.747 1.00 96.88 305 VAL A CA 1
ATOM 2447 C C . VAL A 1 305 ? -3.681 19.057 0.297 1.00 96.88 305 VAL A C 1
ATOM 2449 O O . VAL A 1 305 ? -3.522 19.858 -0.623 1.00 96.88 305 VAL A O 1
ATOM 2452 N N . GLN A 1 306 ? -3.866 17.756 0.088 1.00 95.31 306 GLN A N 1
ATOM 2453 C CA . GLN A 1 306 ? -3.942 17.193 -1.256 1.00 95.31 306 GLN A CA 1
ATOM 2454 C C . GLN A 1 306 ? -5.199 17.695 -2.001 1.00 95.31 306 GLN A C 1
ATOM 2456 O O . GLN A 1 306 ? -6.277 17.752 -1.401 1.00 95.31 306 GLN A O 1
ATOM 2461 N N . PRO A 1 307 ? -5.125 18.010 -3.312 1.00 93.12 307 PRO A N 1
ATOM 2462 C CA . PRO A 1 307 ? -6.240 18.629 -4.043 1.00 93.12 307 PRO A CA 1
ATOM 2463 C C . PRO A 1 307 ? -7.549 17.826 -4.024 1.00 93.12 307 PRO A C 1
ATOM 2465 O O . PRO A 1 307 ? -8.634 18.400 -4.014 1.00 93.12 307 PRO A O 1
ATOM 2468 N N . TYR A 1 308 ? -7.457 16.495 -3.981 1.00 94.88 308 TYR A N 1
ATOM 2469 C CA . TYR A 1 308 ? -8.605 15.583 -3.964 1.00 94.88 308 TYR A CA 1
ATOM 2470 C C . TYR A 1 308 ? -9.240 15.407 -2.576 1.00 94.88 308 TYR A C 1
ATOM 2472 O O . TYR A 1 308 ? -10.232 14.701 -2.445 1.00 94.88 308 TYR A O 1
ATOM 2480 N N . VAL A 1 309 ? -8.722 16.014 -1.509 1.00 95.81 309 VAL A N 1
ATOM 2481 C CA . VAL A 1 309 ? -9.317 15.846 -0.166 1.00 95.81 309 VAL A CA 1
ATOM 2482 C C . VAL A 1 309 ? -10.684 16.528 -0.054 1.00 95.81 309 VAL A C 1
ATOM 2484 O O . VAL A 1 309 ? -11.511 16.144 0.767 1.00 95.81 309 VAL A O 1
ATOM 2487 N N . GLN A 1 310 ? -10.962 17.523 -0.898 1.00 94.12 310 GLN A N 1
ATOM 2488 C CA . GLN A 1 310 ? -12.212 18.285 -0.835 1.00 94.12 310 GLN A CA 1
ATOM 2489 C C . GLN A 1 310 ? -13.380 17.662 -1.616 1.00 94.12 310 GLN A C 1
ATOM 2491 O O . GLN A 1 310 ? -14.512 18.113 -1.437 1.00 94.12 310 GLN A O 1
ATOM 2496 N N . GLY A 1 311 ? -13.130 16.642 -2.443 1.00 94.06 311 GLY A N 1
ATOM 2497 C CA . GLY A 1 311 ? -14.146 16.024 -3.297 1.00 94.06 311 GLY A CA 1
ATOM 2498 C C . GLY A 1 311 ? -15.073 15.052 -2.563 1.00 94.06 311 GLY A C 1
ATOM 2499 O O . GLY A 1 311 ? -15.473 15.273 -1.413 1.00 94.06 311 GLY A O 1
ATOM 2500 N N . ASN A 1 312 ? -15.477 13.981 -3.248 1.00 96.19 312 ASN A N 1
ATOM 2501 C CA . ASN A 1 312 ? -16.459 13.048 -2.713 1.00 96.19 312 ASN A CA 1
ATOM 2502 C C . ASN A 1 312 ? -15.945 12.312 -1.471 1.00 96.19 312 ASN A C 1
ATOM 2504 O O . ASN A 1 312 ? -14.857 11.743 -1.445 1.00 96.19 312 ASN A O 1
ATOM 2508 N N . GLU A 1 313 ? -16.802 12.281 -0.461 1.00 94.69 313 GLU A N 1
ATOM 2509 C CA . GLU A 1 313 ? -16.509 11.752 0.859 1.00 94.69 313 GLU A CA 1
ATOM 2510 C C . GLU A 1 313 ? -16.216 10.252 0.872 1.00 94.69 313 GLU A C 1
ATOM 2512 O O . GLU A 1 313 ? -15.164 9.817 1.336 1.00 94.69 313 GLU A O 1
ATOM 2517 N N . GLN A 1 314 ? -17.124 9.460 0.306 1.00 93.75 314 GLN A N 1
ATOM 2518 C CA . GLN A 1 314 ? -16.984 8.012 0.256 1.00 93.75 314 GLN A CA 1
ATOM 2519 C C . GLN A 1 314 ? -15.778 7.604 -0.600 1.00 93.75 314 GLN A C 1
ATOM 2521 O O . GLN A 1 314 ? -15.041 6.686 -0.240 1.00 93.75 314 GLN A O 1
ATOM 2526 N N . ALA A 1 315 ? -15.538 8.313 -1.707 1.00 96.56 315 ALA A N 1
ATOM 2527 C CA . ALA A 1 315 ? -14.354 8.117 -2.533 1.00 96.56 315 ALA A CA 1
ATOM 2528 C C . ALA A 1 315 ? -13.062 8.422 -1.767 1.00 96.56 315 ALA A C 1
ATOM 2530 O O . ALA A 1 315 ? -12.095 7.677 -1.906 1.00 96.56 315 ALA A O 1
ATOM 2531 N N . LEU A 1 316 ? -13.050 9.473 -0.938 1.00 97.75 316 LEU A N 1
ATOM 2532 C CA . LEU A 1 316 ? -11.901 9.817 -0.104 1.00 97.75 316 LEU A CA 1
ATOM 2533 C C . LEU A 1 316 ? -11.605 8.715 0.914 1.00 97.75 316 LEU A C 1
ATOM 2535 O O . LEU A 1 316 ? -10.464 8.273 0.984 1.00 97.75 316 LEU A O 1
ATOM 2539 N N . LEU A 1 317 ? -12.611 8.224 1.646 1.00 96.81 317 LEU A N 1
ATOM 2540 C CA . LEU A 1 317 ? -12.423 7.141 2.623 1.00 96.81 317 LEU A CA 1
ATOM 2541 C C . LEU A 1 317 ? -11.882 5.873 1.952 1.00 96.81 317 LEU A C 1
ATOM 2543 O O . LEU A 1 317 ? -10.903 5.285 2.413 1.00 96.81 317 LEU A O 1
ATOM 2547 N N . ARG A 1 318 ? -12.455 5.492 0.804 1.00 97.19 318 ARG A N 1
ATOM 2548 C CA . ARG A 1 318 ? -11.962 4.355 0.015 1.00 97.19 318 ARG A CA 1
ATOM 2549 C C . ARG A 1 318 ? -10.530 4.565 -0.475 1.00 97.19 318 ARG A C 1
ATOM 2551 O O . ARG A 1 318 ? -9.723 3.637 -0.424 1.00 97.19 318 ARG A O 1
ATOM 2558 N N . LEU A 1 319 ? -10.194 5.774 -0.917 1.00 97.44 319 LEU A N 1
ATOM 2559 C CA . LEU A 1 319 ? -8.847 6.130 -1.352 1.00 97.44 319 LEU A CA 1
ATOM 2560 C C . LEU A 1 319 ? -7.841 6.078 -0.198 1.00 97.44 319 LEU A C 1
ATOM 2562 O O . LEU A 1 319 ? -6.776 5.495 -0.377 1.00 97.44 319 LEU A O 1
ATOM 2566 N N . MET A 1 320 ? -8.175 6.631 0.972 1.00 97.62 320 MET A N 1
ATOM 2567 C CA . MET A 1 320 ? -7.311 6.628 2.161 1.00 97.62 320 MET A CA 1
ATOM 2568 C C . MET A 1 320 ? -6.889 5.208 2.532 1.00 97.62 320 MET A C 1
ATOM 2570 O O . MET A 1 320 ? -5.720 4.966 2.809 1.00 97.62 320 MET A O 1
ATOM 2574 N N . VAL A 1 321 ? -7.827 4.261 2.479 1.00 96.06 321 VAL A N 1
ATOM 2575 C CA . VAL A 1 321 ? -7.584 2.858 2.828 1.00 96.06 321 VAL A CA 1
ATOM 2576 C C . VAL A 1 321 ? -6.761 2.129 1.772 1.00 96.06 321 VAL A C 1
ATOM 2578 O O . VAL A 1 321 ? -5.789 1.450 2.108 1.00 96.06 321 VAL A O 1
ATOM 2581 N N . LEU A 1 322 ? -7.118 2.265 0.490 1.00 96.81 322 LEU A N 1
ATOM 2582 C CA . LEU A 1 322 ? -6.409 1.561 -0.582 1.00 96.81 322 LEU A CA 1
ATOM 2583 C C . LEU A 1 322 ? -5.012 2.134 -0.849 1.00 96.81 322 LEU A C 1
ATOM 2585 O O . LEU A 1 322 ? -4.118 1.405 -1.277 1.00 96.81 322 LEU A O 1
ATOM 2589 N N . ALA A 1 323 ? -4.817 3.427 -0.594 1.00 97.19 323 ALA A N 1
ATOM 2590 C CA . ALA A 1 323 ? -3.546 4.116 -0.785 1.00 97.19 323 ALA A CA 1
ATOM 2591 C C . ALA A 1 323 ? -2.721 4.261 0.505 1.00 97.19 323 ALA A C 1
ATOM 2593 O O . ALA A 1 323 ? -1.658 4.897 0.456 1.00 97.19 323 ALA A O 1
ATOM 2594 N N . TYR A 1 324 ? -3.197 3.698 1.626 1.00 96.19 324 TYR A N 1
ATOM 2595 C CA . TYR A 1 324 ? -2.523 3.772 2.920 1.00 96.19 324 TYR A CA 1
ATOM 2596 C C . TYR A 1 324 ? -1.106 3.205 2.828 1.00 96.19 324 TYR A C 1
ATOM 2598 O O . TYR A 1 324 ? -0.891 2.093 2.340 1.00 96.19 324 TYR A O 1
ATOM 2606 N N . LEU A 1 325 ? -0.137 3.971 3.320 1.00 94.31 325 LEU A N 1
ATOM 2607 C CA . LEU A 1 325 ? 1.265 3.579 3.353 1.00 94.31 325 LEU A CA 1
ATOM 2608 C C . LEU A 1 325 ? 1.663 3.042 4.723 1.00 94.31 325 LEU A C 1
ATOM 2610 O O . LEU A 1 325 ? 1.704 3.779 5.705 1.00 94.31 325 LEU A O 1
ATOM 2614 N N . HIS A 1 326 ? 2.064 1.774 4.760 1.00 89.38 326 HIS A N 1
ATOM 2615 C CA . HIS A 1 326 ? 2.610 1.150 5.958 1.00 89.38 326 HIS A CA 1
ATOM 2616 C C . HIS A 1 326 ? 4.145 1.084 5.894 1.00 89.38 326 HIS A C 1
ATOM 2618 O O . HIS A 1 326 ? 4.671 0.571 4.899 1.00 89.38 326 HIS A O 1
ATOM 2624 N N . PRO A 1 327 ? 4.883 1.586 6.905 1.00 85.94 327 PRO A N 1
ATOM 2625 C CA . PRO A 1 327 ? 6.342 1.499 6.928 1.00 85.94 327 PRO A CA 1
ATOM 2626 C C . PRO A 1 327 ? 6.811 0.039 6.920 1.00 85.94 327 PRO A C 1
ATOM 2628 O O . PRO A 1 327 ? 6.294 -0.797 7.656 1.00 85.94 327 PRO A O 1
ATOM 2631 N N . ASP A 1 328 ? 7.801 -0.268 6.088 1.00 78.25 328 ASP A N 1
ATOM 2632 C CA . ASP A 1 328 ? 8.413 -1.592 6.024 1.00 78.25 328 ASP A CA 1
ATOM 2633 C C . ASP A 1 328 ? 9.314 -1.833 7.249 1.00 78.25 328 ASP A C 1
ATOM 2635 O O . ASP A 1 328 ? 10.074 -0.972 7.693 1.00 78.25 328 ASP A O 1
ATOM 2639 N N . SER A 1 329 ? 9.279 -3.062 7.755 1.00 62.69 329 SER A N 1
ATOM 2640 C CA . SER A 1 329 ? 10.164 -3.598 8.791 1.00 62.69 329 SER A CA 1
ATOM 2641 C C . SER A 1 329 ? 11.667 -3.482 8.478 1.00 62.69 329 SER A C 1
ATOM 2643 O O . SER A 1 329 ? 12.485 -3.554 9.395 1.00 62.69 329 SER A O 1
ATOM 2645 N N . SER A 1 330 ? 12.044 -3.291 7.205 1.00 58.56 330 SER A N 1
ATOM 2646 C CA . SER A 1 330 ? 13.438 -3.222 6.743 1.00 58.56 330 SER A CA 1
ATOM 2647 C C . SER A 1 330 ? 14.121 -1.847 6.894 1.00 58.56 330 SER A C 1
ATOM 2649 O O . SER A 1 330 ? 15.337 -1.756 6.708 1.00 58.56 330 SER A O 1
ATOM 2651 N N . GLY A 1 331 ? 13.390 -0.785 7.271 1.00 52.03 331 GLY A N 1
ATOM 2652 C CA . GLY A 1 331 ? 13.958 0.541 7.563 1.00 52.03 331 GLY A CA 1
ATOM 2653 C C . GLY A 1 331 ? 12.955 1.701 7.470 1.00 52.03 331 GLY A C 1
ATOM 2654 O O . GLY A 1 331 ? 11.962 1.622 6.757 1.00 52.03 331 GLY A O 1
ATOM 2655 N N . ALA A 1 332 ? 13.247 2.814 8.157 1.00 56.81 332 ALA A N 1
ATOM 2656 C CA . ALA A 1 332 ? 12.320 3.929 8.423 1.00 56.81 332 ALA A CA 1
ATOM 2657 C C . ALA A 1 332 ? 11.839 4.759 7.205 1.00 56.81 332 ALA A C 1
ATOM 2659 O O . ALA A 1 332 ? 11.038 5.673 7.380 1.00 56.81 332 ALA A O 1
ATOM 2660 N N . GLU A 1 333 ? 12.304 4.469 5.986 1.00 68.88 333 GLU A N 1
ATOM 2661 C CA . GLU A 1 333 ? 12.007 5.277 4.786 1.00 68.88 333 GLU A CA 1
ATOM 2662 C C . GLU A 1 333 ? 11.389 4.485 3.626 1.00 68.88 333 GLU A C 1
ATOM 2664 O O . GLU A 1 333 ? 11.146 5.040 2.554 1.00 68.88 333 GLU A O 1
ATOM 2669 N N . ARG A 1 334 ? 11.113 3.190 3.814 1.00 83.69 334 ARG A N 1
ATOM 2670 C CA . ARG A 1 334 ? 10.400 2.384 2.817 1.00 83.69 334 ARG A CA 1
ATOM 2671 C C . ARG A 1 334 ? 8.977 2.145 3.276 1.00 83.69 334 ARG A C 1
ATOM 2673 O O . ARG A 1 334 ? 8.750 1.794 4.427 1.00 83.69 334 ARG A O 1
ATOM 2680 N N . TYR A 1 335 ? 8.036 2.302 2.355 1.00 90.31 335 TYR A N 1
ATOM 2681 C CA . TYR A 1 335 ? 6.624 2.060 2.605 1.00 90.31 335 TYR A CA 1
ATOM 2682 C C . TYR A 1 335 ? 6.081 0.999 1.657 1.00 90.31 335 TYR A C 1
ATOM 2684 O O . TYR A 1 335 ? 6.535 0.840 0.522 1.00 90.31 335 TYR A O 1
ATOM 2692 N N . THR A 1 336 ? 5.073 0.290 2.140 1.00 90.50 336 THR A N 1
ATOM 2693 C CA . THR A 1 336 ? 4.316 -0.721 1.412 1.00 90.50 336 THR A CA 1
ATOM 2694 C C . THR A 1 336 ? 2.844 -0.328 1.379 1.00 90.50 336 THR A C 1
ATOM 2696 O O . THR A 1 336 ? 2.394 0.482 2.187 1.00 90.50 336 THR A O 1
ATOM 2699 N N . LEU A 1 337 ? 2.101 -0.891 0.428 1.00 92.25 337 LEU A N 1
ATOM 2700 C CA . LEU A 1 337 ? 0.656 -0.712 0.298 1.00 92.25 337 LEU A CA 1
ATOM 2701 C C . LEU A 1 337 ? -0.034 -1.978 0.821 1.00 92.25 337 LEU A C 1
ATOM 2703 O O . LEU A 1 337 ? -0.037 -2.980 0.098 1.00 92.25 337 LEU A O 1
ATOM 2707 N N . PRO A 1 338 ? -0.635 -1.972 2.028 1.00 92.25 338 PRO A N 1
ATOM 2708 C CA . PRO A 1 338 ? -1.341 -3.137 2.567 1.00 92.25 338 PRO A CA 1
ATOM 2709 C C . PRO A 1 338 ? -2.452 -3.650 1.645 1.00 92.25 338 PRO A C 1
ATOM 2711 O O . PRO A 1 338 ? -2.720 -4.848 1.599 1.00 92.25 338 PRO A O 1
ATOM 2714 N N . ALA A 1 339 ? -3.036 -2.759 0.841 1.00 93.25 339 ALA A N 1
ATOM 2715 C CA . ALA A 1 339 ? -4.010 -3.080 -0.195 1.00 93.25 339 ALA A CA 1
ATOM 2716 C C . ALA A 1 339 ? -3.558 -4.215 -1.138 1.00 93.25 339 ALA A C 1
ATOM 2718 O O . ALA A 1 339 ? -4.374 -5.055 -1.507 1.00 93.25 339 ALA A O 1
ATOM 2719 N N . ARG A 1 340 ? -2.259 -4.318 -1.463 1.00 91.38 340 ARG A N 1
ATOM 2720 C CA . ARG A 1 340 ? -1.719 -5.404 -2.309 1.00 91.38 340 ARG A CA 1
ATOM 2721 C C . ARG A 1 340 ? -1.958 -6.798 -1.725 1.00 91.38 340 ARG A C 1
ATOM 2723 O O . ARG A 1 340 ? -2.155 -7.745 -2.475 1.00 91.38 340 ARG A O 1
ATOM 2730 N N . LEU A 1 341 ? -1.939 -6.914 -0.398 1.00 88.94 341 LEU A N 1
ATOM 2731 C CA . LEU A 1 341 ? -2.206 -8.164 0.312 1.00 88.94 341 LEU A CA 1
ATOM 2732 C C . LEU A 1 341 ? -3.711 -8.393 0.514 1.00 88.94 341 LEU A C 1
ATOM 2734 O O . LEU A 1 341 ? -4.178 -9.528 0.456 1.00 88.94 341 LEU A O 1
ATOM 2738 N N . LEU A 1 342 ? -4.465 -7.320 0.764 1.00 90.00 342 LEU A N 1
ATOM 2739 C CA . LEU A 1 342 ? -5.862 -7.403 1.194 1.00 90.00 342 LEU A CA 1
ATOM 2740 C C . LEU A 1 342 ? -6.854 -7.533 0.032 1.00 90.00 342 LEU A C 1
ATOM 2742 O O . LEU A 1 342 ? -7.801 -8.310 0.136 1.00 90.00 342 LEU A O 1
ATOM 2746 N N . LEU A 1 343 ? -6.644 -6.841 -1.094 1.00 91.25 343 LEU A N 1
ATOM 2747 C CA . LEU A 1 343 ? -7.569 -6.912 -2.235 1.00 91.25 343 LEU A CA 1
ATOM 2748 C C . LEU A 1 343 ? -7.775 -8.333 -2.793 1.00 91.25 343 LEU A C 1
ATOM 2750 O O . LEU A 1 343 ? -8.927 -8.661 -3.080 1.00 91.25 343 LEU A O 1
ATOM 2754 N N . PRO A 1 344 ? -6.741 -9.187 -2.954 1.00 90.06 344 PRO A N 1
ATOM 2755 C CA . PRO A 1 344 ? -6.949 -10.568 -3.393 1.00 90.06 344 PRO A CA 1
ATOM 2756 C C . PRO A 1 344 ? -7.945 -11.322 -2.499 1.00 90.06 344 PRO A C 1
ATOM 2758 O O . PRO A 1 344 ? -8.864 -11.963 -3.002 1.00 90.06 344 PRO A O 1
ATOM 2761 N N . ARG A 1 345 ? -7.853 -11.145 -1.174 1.00 87.50 345 ARG A N 1
ATOM 2762 C CA . ARG A 1 345 ? -8.778 -11.765 -0.208 1.00 87.50 345 ARG A CA 1
ATOM 2763 C C . ARG A 1 345 ? -10.202 -11.260 -0.361 1.00 87.50 345 ARG A C 1
ATOM 2765 O O . ARG A 1 345 ? -11.129 -12.061 -0.372 1.00 87.50 345 ARG A O 1
ATOM 2772 N N . LEU A 1 346 ? -10.362 -9.945 -0.508 1.00 88.56 346 LEU A N 1
ATOM 2773 C CA . LEU A 1 346 ? -11.671 -9.318 -0.706 1.00 88.56 346 LEU A CA 1
ATOM 2774 C C . LEU A 1 346 ? -12.357 -9.788 -2.000 1.00 88.56 346 LEU A C 1
ATOM 2776 O O . LEU A 1 346 ? -13.581 -9.772 -2.072 1.00 88.56 346 LEU A O 1
ATOM 2780 N N . ARG A 1 347 ? -11.591 -10.209 -3.019 1.00 86.88 347 ARG A N 1
ATOM 2781 C CA . ARG A 1 347 ? -12.131 -10.762 -4.274 1.00 86.88 347 ARG A CA 1
ATOM 2782 C C . ARG A 1 347 ? -12.537 -12.227 -4.159 1.00 86.88 347 ARG A C 1
ATOM 2784 O O . ARG A 1 347 ? -13.525 -12.627 -4.766 1.00 86.88 347 ARG A O 1
ATOM 2791 N N . GLU A 1 348 ? -11.742 -13.031 -3.459 1.00 80.88 348 GLU A N 1
ATOM 2792 C CA . GLU A 1 348 ? -11.919 -14.487 -3.405 1.00 80.88 348 GLU A CA 1
ATOM 2793 C C . GLU A 1 348 ? -12.939 -14.920 -2.347 1.00 80.88 348 GLU A C 1
ATOM 2795 O O . GLU A 1 348 ? -13.678 -15.887 -2.544 1.00 80.88 348 GLU A O 1
ATOM 2800 N N . ILE A 1 349 ? -12.993 -14.206 -1.222 1.00 75.81 349 ILE A N 1
ATOM 2801 C CA . ILE A 1 349 ? -13.753 -14.620 -0.049 1.00 75.81 349 ILE A CA 1
ATOM 2802 C C . ILE A 1 349 ? -15.097 -13.895 -0.012 1.00 75.81 349 ILE A C 1
ATOM 2804 O O . ILE A 1 349 ? -15.199 -12.732 0.367 1.00 75.81 349 ILE A O 1
ATOM 2808 N N . THR A 1 350 ? -16.153 -14.622 -0.369 1.00 70.44 350 THR A N 1
ATOM 2809 C CA . THR A 1 350 ? -17.545 -14.148 -0.277 1.00 70.44 350 THR A CA 1
ATOM 2810 C C . THR A 1 350 ? -18.253 -14.613 0.998 1.00 70.44 350 THR A C 1
ATOM 2812 O O . THR A 1 350 ? -19.296 -14.068 1.358 1.00 70.44 350 THR A O 1
ATOM 2815 N N . ALA A 1 351 ? -17.689 -15.606 1.690 1.00 79.56 351 ALA A N 1
ATOM 2816 C CA . ALA A 1 351 ? -18.211 -16.143 2.941 1.00 79.56 351 ALA A CA 1
ATOM 2817 C C . ALA A 1 351 ? -17.684 -15.368 4.155 1.00 79.56 351 ALA A C 1
ATOM 2819 O O . ALA A 1 351 ? -16.555 -14.884 4.148 1.00 79.56 351 ALA A O 1
ATOM 2820 N N . THR A 1 352 ? -18.486 -15.320 5.214 1.00 84.62 352 THR A N 1
ATOM 2821 C CA . THR A 1 352 ? -18.138 -14.756 6.521 1.00 84.62 352 THR A CA 1
ATOM 2822 C C . THR A 1 352 ? -16.860 -15.390 7.093 1.00 84.62 352 THR A C 1
ATOM 2824 O O . THR A 1 352 ? -16.684 -16.608 7.037 1.00 84.62 352 THR A O 1
ATOM 2827 N N . GLN A 1 353 ? -15.962 -14.568 7.635 1.00 82.12 353 GLN A N 1
ATOM 2828 C CA . GLN A 1 353 ? -14.659 -14.963 8.185 1.00 82.12 353 GLN A CA 1
ATOM 2829 C C . GLN A 1 353 ? -14.478 -14.407 9.596 1.00 82.12 353 GLN A C 1
ATOM 2831 O O . GLN A 1 353 ? -14.975 -13.328 9.880 1.00 82.12 353 GLN A O 1
ATOM 2836 N N . ALA A 1 354 ? -13.721 -15.080 10.464 1.00 78.19 354 ALA A N 1
ATOM 2837 C CA . ALA A 1 354 ? -13.400 -14.539 11.789 1.00 78.19 354 ALA A CA 1
ATOM 2838 C C . ALA A 1 354 ? -12.500 -13.287 11.698 1.00 78.19 354 ALA A C 1
ATOM 2840 O O . ALA A 1 354 ? -11.623 -13.218 10.835 1.00 78.19 354 ALA A O 1
ATOM 2841 N N . MET A 1 355 ? -12.662 -12.307 12.593 1.00 77.25 355 MET A N 1
ATOM 2842 C CA . MET A 1 355 ? -11.919 -11.027 12.554 1.00 77.25 355 MET A CA 1
ATOM 2843 C C . MET A 1 355 ? -10.392 -11.191 12.515 1.00 77.25 355 MET A C 1
ATOM 2845 O O . MET A 1 355 ? -9.709 -10.484 11.770 1.00 77.25 355 MET A O 1
ATOM 2849 N N . HIS A 1 356 ? -9.845 -12.166 13.246 1.00 73.25 356 HIS A N 1
ATOM 2850 C CA . HIS A 1 356 ? -8.400 -12.415 13.305 1.00 73.25 356 HIS A CA 1
ATOM 2851 C C . HIS A 1 356 ? -7.782 -12.858 11.963 1.00 73.25 356 HIS A C 1
ATOM 2853 O O . HIS A 1 356 ? -6.562 -12.807 11.804 1.00 73.25 356 HIS A O 1
ATOM 2859 N N . THR A 1 357 ? -8.589 -13.281 10.981 1.00 77.00 357 THR A N 1
ATOM 2860 C CA . THR A 1 357 ? -8.089 -13.730 9.670 1.00 77.00 357 THR A CA 1
ATOM 2861 C C . THR A 1 357 ? -7.851 -12.586 8.687 1.00 77.00 357 THR A C 1
ATOM 2863 O O . THR A 1 357 ? -7.122 -12.769 7.712 1.00 77.00 357 THR A O 1
ATOM 2866 N N . PHE A 1 358 ? -8.425 -11.401 8.928 1.00 73.31 358 PHE A N 1
ATOM 2867 C CA . PHE A 1 358 ? -8.395 -10.289 7.973 1.00 73.31 358 PHE A CA 1
ATOM 2868 C C . PHE A 1 358 ? -6.960 -9.842 7.650 1.00 73.31 358 PHE A C 1
ATOM 2870 O O . PHE A 1 358 ? -6.576 -9.681 6.489 1.00 73.31 358 PHE A O 1
ATOM 2877 N N . THR A 1 359 ? -6.137 -9.704 8.688 1.00 67.62 359 THR A N 1
ATOM 2878 C CA . THR A 1 359 ? -4.842 -9.005 8.662 1.00 67.62 359 THR A CA 1
ATOM 2879 C C . THR A 1 359 ? -3.772 -9.750 9.475 1.00 67.62 359 THR A C 1
ATOM 2881 O O . THR A 1 359 ? -2.865 -9.126 10.027 1.00 67.62 359 THR A O 1
ATOM 2884 N N . ALA A 1 360 ? -3.837 -11.087 9.534 1.00 65.62 360 ALA A N 1
ATOM 2885 C CA . ALA A 1 360 ? -2.919 -11.923 10.322 1.00 65.62 360 ALA A CA 1
ATOM 2886 C C . ALA A 1 360 ? -1.423 -11.642 10.042 1.00 65.62 360 ALA A C 1
ATOM 2888 O O . ALA A 1 360 ? -0.593 -11.679 10.952 1.00 65.62 360 ALA A O 1
ATOM 2889 N N . GLU A 1 361 ? -1.060 -11.290 8.804 1.00 68.06 361 GLU A N 1
ATOM 2890 C CA . GLU A 1 361 ? 0.315 -10.929 8.429 1.00 68.06 361 GLU A CA 1
ATOM 2891 C C . GLU A 1 361 ? 0.727 -9.516 8.863 1.00 68.06 361 GLU A C 1
ATOM 2893 O O . GLU A 1 361 ? 1.918 -9.242 9.006 1.00 68.06 361 GLU A O 1
ATOM 2898 N N . LEU A 1 362 ? -0.240 -8.619 9.069 1.00 65.88 362 LEU A N 1
ATOM 2899 C CA . LEU A 1 362 ? -0.026 -7.192 9.338 1.00 65.88 362 LEU A CA 1
ATOM 2900 C C . LEU A 1 362 ? -0.024 -6.858 10.842 1.00 65.88 362 LEU A C 1
ATOM 2902 O O . LEU A 1 362 ? 0.210 -5.707 11.213 1.00 65.88 362 LEU A O 1
ATOM 2906 N N . ARG A 1 363 ? -0.222 -7.869 11.704 1.00 65.75 363 ARG A N 1
ATOM 2907 C CA . ARG A 1 363 ? -0.055 -7.867 13.172 1.00 65.75 363 ARG A CA 1
ATOM 2908 C C . ARG A 1 363 ? -0.548 -6.591 13.868 1.00 65.75 363 ARG A C 1
ATOM 2910 O O . ARG A 1 363 ? -1.695 -6.522 14.281 1.00 65.75 363 ARG A O 1
ATOM 2917 N N . ARG A 1 364 ? 0.312 -5.579 14.025 1.00 60.06 364 ARG A N 1
ATOM 2918 C CA . ARG A 1 364 ? 0.080 -4.403 14.879 1.00 60.06 364 ARG A CA 1
ATOM 2919 C C . ARG A 1 364 ? -0.991 -3.443 14.354 1.00 60.06 364 ARG A C 1
ATOM 2921 O O . ARG A 1 364 ? -1.673 -2.817 15.154 1.00 60.06 364 ARG A O 1
ATOM 2928 N N . ILE A 1 365 ? -1.154 -3.329 13.036 1.00 66.69 365 ILE A N 1
ATOM 2929 C CA . ILE A 1 365 ? -2.173 -2.450 12.425 1.00 66.69 365 ILE A CA 1
ATOM 2930 C C . ILE A 1 365 ? -3.475 -3.191 12.104 1.00 66.69 365 ILE A C 1
ATOM 2932 O O . ILE A 1 365 ? -4.415 -2.596 11.582 1.00 66.69 365 ILE A O 1
ATOM 2936 N N . ALA A 1 366 ? -3.519 -4.497 12.382 1.00 68.81 366 ALA A N 1
ATOM 2937 C CA . ALA A 1 366 ? -4.598 -5.387 11.986 1.00 68.81 366 ALA A CA 1
ATOM 2938 C C . ALA A 1 366 ? -5.994 -4.912 12.433 1.00 68.81 366 ALA A C 1
ATOM 2940 O O . ALA A 1 366 ? -6.869 -4.847 11.565 1.00 68.81 366 ALA A O 1
ATOM 2941 N N . PRO A 1 367 ? -6.209 -4.516 13.708 1.00 71.69 367 PRO A N 1
ATOM 2942 C CA . PRO A 1 367 ? -7.529 -4.084 14.175 1.00 71.69 367 PRO A CA 1
ATOM 2943 C C . PRO A 1 367 ? -7.939 -2.731 13.586 1.00 71.69 367 PRO A C 1
ATOM 2945 O O . PRO A 1 367 ? -9.084 -2.536 13.190 1.00 71.69 367 PRO A O 1
ATOM 2948 N N . GLN A 1 368 ? -6.983 -1.806 13.466 1.00 80.62 368 GLN A N 1
ATOM 2949 C CA . GLN A 1 368 ? -7.236 -0.475 12.922 1.00 80.62 368 GLN A CA 1
ATOM 2950 C C . GLN A 1 368 ? -7.601 -0.540 11.434 1.00 80.62 368 GLN A C 1
ATOM 2952 O O . GLN A 1 368 ? -8.593 0.054 11.018 1.00 80.62 368 GLN A O 1
ATOM 2957 N N . LEU A 1 369 ? -6.852 -1.315 10.639 1.00 86.38 369 LEU A N 1
ATOM 2958 C CA . LEU A 1 369 ? -7.181 -1.534 9.232 1.00 86.38 369 LEU A CA 1
ATOM 2959 C C . LEU A 1 369 ? -8.548 -2.197 9.068 1.00 86.38 369 LEU A C 1
ATOM 2961 O O . LEU A 1 369 ? -9.288 -1.808 8.175 1.00 86.38 369 LEU A O 1
ATOM 2965 N N . LEU A 1 370 ? -8.902 -3.171 9.907 1.00 86.69 370 LEU A N 1
ATOM 2966 C CA . LEU A 1 370 ? -10.212 -3.817 9.840 1.00 86.69 370 LEU A CA 1
ATOM 2967 C C . LEU A 1 370 ? -11.348 -2.784 9.957 1.00 86.69 370 LEU A C 1
ATOM 2969 O O . LEU A 1 370 ? -12.200 -2.708 9.072 1.00 86.69 370 LEU A O 1
ATOM 2973 N N . ASN A 1 371 ? -11.299 -1.924 10.977 1.00 85.94 371 ASN A N 1
ATOM 2974 C CA . ASN A 1 371 ? -12.293 -0.865 11.173 1.00 85.94 371 ASN A CA 1
ATOM 2975 C C . ASN A 1 371 ? -12.306 0.137 10.010 1.00 85.94 371 ASN A C 1
ATOM 2977 O O . ASN A 1 371 ? -13.368 0.504 9.516 1.00 85.94 371 ASN A O 1
ATOM 2981 N N . TRP A 1 372 ? -11.133 0.525 9.513 1.00 92.38 372 TRP A N 1
ATOM 2982 C CA . TRP A 1 372 ? -10.995 1.425 8.369 1.00 92.38 372 TRP A CA 1
ATOM 2983 C C . TRP A 1 372 ? -11.578 0.844 7.071 1.00 92.38 372 TRP A C 1
ATOM 2985 O O . TRP A 1 372 ? -12.263 1.544 6.328 1.00 92.38 372 TRP A O 1
ATOM 2995 N N . TYR A 1 373 ? -11.354 -0.441 6.786 1.00 93.75 373 TYR A N 1
ATOM 2996 C CA . TYR A 1 373 ? -11.955 -1.104 5.624 1.00 93.75 373 TYR A CA 1
ATOM 2997 C C . TYR A 1 373 ? -13.481 -1.209 5.755 1.00 93.75 373 TYR A C 1
ATOM 2999 O O . TYR A 1 373 ? -14.181 -1.091 4.744 1.00 93.75 373 TYR A O 1
ATOM 3007 N N . ALA A 1 374 ? -13.999 -1.403 6.972 1.00 91.00 374 ALA A N 1
ATOM 3008 C CA . ALA A 1 374 ? -15.437 -1.404 7.228 1.00 91.00 374 ALA A CA 1
ATOM 3009 C C . ALA A 1 374 ? -16.047 -0.014 7.012 1.00 91.00 374 ALA A C 1
ATOM 3011 O O . ALA A 1 374 ? -17.032 0.135 6.294 1.00 91.00 374 ALA A O 1
ATOM 3012 N N . GLU A 1 375 ? -15.402 1.019 7.545 1.00 92.12 375 GLU A N 1
ATOM 3013 C CA . GLU A 1 375 ? -15.805 2.416 7.398 1.00 92.12 375 GLU A CA 1
ATOM 3014 C C . GLU A 1 375 ? -15.770 2.901 5.939 1.00 92.12 375 GLU A C 1
ATOM 3016 O O . GLU A 1 375 ? -16.676 3.595 5.482 1.00 92.12 375 GLU A O 1
ATOM 3021 N N . ALA A 1 376 ? -14.772 2.473 5.162 1.00 95.12 376 ALA A N 1
ATOM 3022 C CA . ALA A 1 376 ? -14.709 2.724 3.721 1.00 95.12 376 ALA A CA 1
ATOM 3023 C C . ALA A 1 376 ? -15.736 1.902 2.904 1.00 95.12 376 ALA A C 1
ATOM 3025 O O . ALA A 1 376 ? -15.883 2.098 1.689 1.00 95.12 376 ALA A O 1
ATOM 3026 N N . GLY A 1 377 ? -16.460 0.983 3.551 1.00 92.94 377 GLY A N 1
ATOM 3027 C CA . GLY A 1 377 ? -17.511 0.170 2.949 1.00 92.94 377 GLY A CA 1
ATOM 3028 C C . GLY A 1 377 ? -17.002 -0.978 2.078 1.00 92.94 377 GLY A C 1
ATOM 3029 O O . GLY A 1 377 ? -17.727 -1.411 1.181 1.00 92.94 377 GLY A O 1
ATOM 3030 N N . PHE A 1 378 ? -15.772 -1.459 2.294 1.00 94.06 378 PHE A N 1
ATOM 3031 C CA . PHE A 1 378 ? -15.237 -2.656 1.625 1.00 94.06 378 PHE A CA 1
ATOM 3032 C C . PHE A 1 378 ? -15.658 -3.957 2.309 1.00 94.06 378 PHE A C 1
ATOM 3034 O O . PHE A 1 378 ? -15.699 -5.006 1.666 1.00 94.06 378 PHE A O 1
ATOM 3041 N N . ILE A 1 379 ? -15.943 -3.891 3.608 1.00 93.25 379 ILE A N 1
ATOM 3042 C CA . ILE A 1 379 ? -16.381 -5.029 4.413 1.00 93.25 379 ILE A CA 1
ATOM 3043 C C . ILE A 1 379 ? -17.513 -4.609 5.353 1.00 93.25 379 ILE A C 1
ATOM 3045 O O . ILE A 1 379 ? -17.683 -3.429 5.650 1.00 93.25 379 ILE A O 1
ATOM 3049 N N . THR A 1 380 ? -18.262 -5.583 5.848 1.00 89.94 380 THR A N 1
ATOM 3050 C CA . THR A 1 380 ? -19.141 -5.457 7.015 1.00 89.94 380 THR A CA 1
ATOM 3051 C C . THR A 1 380 ? -18.567 -6.281 8.156 1.00 89.94 380 THR A C 1
ATOM 3053 O O . THR A 1 380 ? -17.980 -7.334 7.905 1.00 89.94 380 THR A O 1
ATOM 3056 N N . ILE A 1 381 ? -18.741 -5.813 9.390 1.00 85.44 381 ILE A N 1
ATOM 3057 C CA . ILE A 1 381 ? -18.327 -6.512 10.612 1.00 85.44 381 ILE A CA 1
ATOM 3058 C C . ILE A 1 381 ? -19.591 -6.832 11.418 1.00 85.44 381 ILE A C 1
ATOM 3060 O O . ILE A 1 381 ? -20.451 -5.962 11.551 1.00 85.44 381 ILE A O 1
ATOM 3064 N N . ASP A 1 382 ? -19.697 -8.059 11.923 1.00 82.00 382 ASP A N 1
ATOM 3065 C CA . ASP A 1 382 ? -20.775 -8.531 12.800 1.00 82.00 382 ASP A CA 1
ATOM 3066 C C . ASP A 1 382 ? -20.188 -9.408 13.915 1.00 82.00 382 ASP A C 1
ATOM 3068 O O . ASP A 1 382 ? -19.421 -10.319 13.610 1.00 82.00 382 ASP A O 1
ATOM 3072 N N . ASP A 1 383 ? -20.529 -9.133 15.177 1.00 71.81 383 ASP A N 1
ATOM 3073 C CA . ASP A 1 383 ? -19.988 -9.736 16.412 1.00 71.81 383 ASP A CA 1
ATOM 3074 C C . ASP A 1 383 ? -18.457 -9.970 16.431 1.00 71.81 383 ASP A C 1
ATOM 3076 O O . ASP A 1 383 ? -17.716 -9.172 17.001 1.00 71.81 383 ASP A O 1
ATOM 3080 N N . ASP A 1 384 ? -17.992 -11.072 15.826 1.00 77.75 384 ASP A N 1
ATOM 3081 C CA . ASP A 1 384 ? -16.583 -11.507 15.737 1.00 77.75 384 ASP A CA 1
ATOM 3082 C C . ASP A 1 384 ? -16.173 -11.931 14.307 1.00 77.75 384 ASP A C 1
ATOM 3084 O O . ASP A 1 384 ? -15.204 -12.664 14.071 1.00 77.75 384 ASP A O 1
ATOM 3088 N N . HIS A 1 385 ? -16.932 -11.481 13.309 1.00 81.62 385 HIS A N 1
ATOM 3089 C CA . HIS A 1 385 ? -16.752 -11.845 11.915 1.00 81.62 385 HIS A CA 1
ATOM 3090 C C . HIS A 1 385 ? -16.761 -10.640 10.977 1.00 81.62 385 HIS A C 1
ATOM 3092 O O . HIS A 1 385 ? -17.362 -9.606 11.247 1.00 81.62 385 HIS A O 1
ATOM 3098 N N . TRP A 1 386 ? -16.121 -10.802 9.822 1.00 88.38 386 TRP A N 1
ATOM 3099 C CA . TRP A 1 386 ? -16.153 -9.857 8.717 1.00 88.38 386 TRP A CA 1
ATOM 3100 C C . TRP A 1 386 ? -16.578 -10.536 7.413 1.00 88.38 386 TRP A C 1
ATOM 3102 O O . TRP A 1 386 ? -16.393 -11.742 7.219 1.00 88.38 386 TRP A O 1
ATOM 3112 N N . GLN A 1 387 ? -17.140 -9.752 6.497 1.00 90.38 387 GLN A N 1
ATOM 3113 C CA . GLN A 1 387 ? -17.507 -10.196 5.154 1.00 90.38 387 GLN A CA 1
ATOM 3114 C C . GLN A 1 387 ? -17.256 -9.080 4.139 1.00 90.38 387 GLN A C 1
ATOM 3116 O O . GLN A 1 387 ? -17.541 -7.919 4.418 1.00 90.38 387 GLN A O 1
ATOM 3121 N N . ALA A 1 388 ? -16.732 -9.417 2.958 1.00 92.00 388 ALA A N 1
ATOM 3122 C CA . ALA A 1 388 ? -16.573 -8.456 1.869 1.00 92.00 388 ALA A CA 1
ATOM 3123 C C . ALA A 1 388 ? -17.933 -7.973 1.337 1.00 92.00 388 ALA A C 1
ATOM 3125 O O . ALA A 1 388 ? -18.863 -8.762 1.158 1.00 92.00 388 ALA A O 1
ATOM 3126 N N . THR A 1 389 ? -18.045 -6.677 1.046 1.00 90.88 389 THR A N 1
ATOM 3127 C CA . THR A 1 389 ? -19.249 -6.100 0.436 1.00 90.88 389 THR A CA 1
ATOM 3128 C C . THR A 1 389 ? -19.252 -6.321 -1.078 1.00 90.88 389 THR A C 1
ATOM 3130 O O . THR A 1 389 ? -18.228 -6.178 -1.747 1.00 90.88 389 THR A O 1
ATOM 3133 N N . ALA A 1 390 ? -20.424 -6.615 -1.651 1.00 83.38 390 ALA A N 1
ATOM 3134 C CA . ALA A 1 390 ? -20.565 -6.877 -3.090 1.00 83.38 390 ALA A CA 1
ATOM 3135 C C . ALA A 1 390 ? -20.141 -5.684 -3.978 1.00 83.38 390 ALA A C 1
ATOM 3137 O O . ALA A 1 390 ? -19.596 -5.872 -5.067 1.00 83.38 390 ALA A O 1
ATOM 3138 N N . ASP A 1 391 ? -20.340 -4.458 -3.485 1.00 85.00 391 ASP A N 1
ATOM 3139 C CA . ASP A 1 391 ? -20.034 -3.213 -4.202 1.00 85.00 391 ASP A CA 1
ATOM 3140 C C . ASP A 1 391 ? -18.739 -2.537 -3.710 1.00 85.00 391 ASP A C 1
ATOM 3142 O O . ASP A 1 391 ? -18.404 -1.420 -4.124 1.00 85.00 391 ASP A O 1
ATOM 3146 N N . GLY A 1 392 ? -17.990 -3.187 -2.810 1.00 84.50 392 GLY A N 1
ATOM 3147 C CA . GLY A 1 392 ? -16.770 -2.628 -2.224 1.00 84.50 392 GLY A CA 1
ATOM 3148 C C . GLY A 1 392 ? -15.697 -2.343 -3.274 1.00 84.50 392 GLY A C 1
ATOM 3149 O O . GLY A 1 392 ? -15.068 -1.289 -3.259 1.00 84.50 392 GLY A O 1
ATOM 3150 N N . LEU A 1 393 ? -15.535 -3.254 -4.236 1.00 90.00 393 LEU A N 1
ATOM 3151 C CA . LEU A 1 393 ? -14.528 -3.177 -5.301 1.00 90.00 393 LEU A CA 1
ATOM 3152 C C . LEU A 1 393 ? -15.095 -2.706 -6.649 1.00 90.00 393 LEU A C 1
ATOM 3154 O O . LEU A 1 393 ? -14.456 -2.894 -7.684 1.00 90.00 393 LEU A O 1
ATOM 3158 N N . GLN A 1 394 ? -16.292 -2.117 -6.664 1.00 90.25 394 GLN A N 1
ATOM 3159 C CA . GLN A 1 394 ? -16.845 -1.522 -7.878 1.00 90.25 394 GLN A CA 1
ATOM 3160 C C . GLN A 1 394 ? -16.400 -0.057 -8.022 1.00 90.25 394 GLN A C 1
ATOM 3162 O O . GLN A 1 394 ? -16.347 0.664 -7.017 1.00 90.25 394 GLN A O 1
ATOM 3167 N N . PRO A 1 395 ? -16.106 0.409 -9.253 1.00 93.12 395 PRO A N 1
ATOM 3168 C CA . PRO A 1 395 ? -15.863 1.821 -9.515 1.00 93.12 395 PRO A CA 1
ATOM 3169 C C . PRO A 1 395 ? -17.049 2.685 -9.078 1.00 93.12 395 PRO A C 1
ATOM 3171 O O . PRO A 1 395 ? -18.207 2.320 -9.282 1.00 93.12 395 PRO A O 1
ATOM 3174 N N . LEU A 1 396 ? -16.761 3.858 -8.521 1.00 93.38 396 LEU A N 1
ATOM 3175 C CA . LEU A 1 396 ? -17.786 4.838 -8.170 1.00 93.38 396 LEU A CA 1
ATOM 3176 C C . LEU A 1 396 ? -18.224 5.624 -9.411 1.00 93.38 396 LEU A C 1
ATOM 3178 O O . LEU A 1 396 ? -17.405 5.964 -10.266 1.00 93.38 396 LEU A O 1
ATOM 3182 N N . LEU A 1 397 ? -19.516 5.944 -9.494 1.00 91.81 397 LEU A N 1
ATOM 3183 C CA . LEU A 1 397 ? -20.076 6.765 -10.567 1.00 91.81 397 LEU A CA 1
ATOM 3184 C C . LEU A 1 397 ? -19.947 8.256 -10.230 1.00 91.81 397 LEU A C 1
ATOM 3186 O O . LEU A 1 397 ? -20.464 8.707 -9.210 1.00 91.81 397 LEU A O 1
ATOM 3190 N N . GLY A 1 398 ? -19.314 9.021 -11.118 1.00 89.69 398 GLY A N 1
ATOM 3191 C CA . GLY A 1 398 ? -19.198 10.476 -11.018 1.00 89.69 398 GLY A CA 1
ATOM 3192 C C . GLY A 1 398 ? -17.927 11.013 -11.675 1.00 89.69 398 GLY A C 1
ATOM 3193 O O . GLY A 1 398 ? -17.039 10.253 -12.058 1.00 89.69 398 GLY A O 1
ATOM 3194 N N . GLU A 1 399 ? -17.851 12.337 -11.815 1.00 90.25 399 GLU A N 1
ATOM 3195 C CA . GLU A 1 399 ? -16.723 13.042 -12.451 1.00 90.25 399 GLU A CA 1
ATOM 3196 C C . GLU A 1 399 ? -15.851 13.816 -11.449 1.00 90.25 399 GLU A C 1
ATOM 3198 O O . GLU A 1 399 ? -14.932 14.529 -11.841 1.00 90.25 399 GLU A O 1
ATOM 3203 N N . ASP A 1 400 ? -16.128 13.684 -10.152 1.00 94.25 400 ASP A N 1
ATOM 3204 C CA . ASP A 1 400 ? -15.345 14.325 -9.098 1.00 94.25 400 ASP A CA 1
ATOM 3205 C C . ASP A 1 400 ? -13.889 13.821 -9.090 1.00 94.25 400 ASP A C 1
ATOM 3207 O O . ASP A 1 400 ? -13.629 12.630 -9.274 1.00 94.25 400 ASP A O 1
ATOM 3211 N N . ALA A 1 401 ? -12.932 14.722 -8.849 1.00 92.06 401 ALA A N 1
ATOM 3212 C CA . ALA A 1 401 ? -11.504 14.409 -8.928 1.00 92.06 401 ALA A CA 1
ATOM 3213 C C . ALA A 1 401 ? -11.088 13.288 -7.957 1.00 92.06 401 ALA A C 1
ATOM 3215 O O . ALA A 1 401 ? -10.242 12.458 -8.295 1.00 92.06 401 ALA A O 1
ATOM 3216 N N . THR A 1 402 ? -11.704 13.218 -6.773 1.00 96.56 402 THR A N 1
ATOM 3217 C CA . THR A 1 402 ? -11.448 12.162 -5.785 1.00 96.56 402 THR A CA 1
ATOM 3218 C C . THR A 1 402 ? -11.980 10.821 -6.263 1.00 96.56 402 THR A C 1
ATOM 3220 O O . THR A 1 402 ? -11.285 9.814 -6.147 1.00 96.56 402 THR A O 1
ATOM 3223 N N . MET A 1 403 ? -13.181 10.801 -6.855 1.00 96.75 403 MET A N 1
ATOM 3224 C CA . MET A 1 403 ? -13.748 9.593 -7.467 1.00 96.75 403 MET A CA 1
ATOM 3225 C C . MET A 1 403 ? -12.900 9.098 -8.637 1.00 96.75 403 MET A C 1
ATOM 3227 O O . MET A 1 403 ? -12.615 7.906 -8.719 1.00 96.75 403 MET A O 1
ATOM 3231 N N . GLN A 1 404 ? -12.471 9.996 -9.527 1.00 95.88 404 GLN A N 1
ATOM 3232 C CA . GLN A 1 404 ? -11.618 9.646 -10.663 1.00 95.88 404 GLN A CA 1
ATOM 3233 C C . GLN A 1 404 ? -10.281 9.065 -10.195 1.00 95.88 404 GLN A C 1
ATOM 3235 O O . GLN A 1 404 ? -9.860 8.023 -10.698 1.00 95.88 404 GLN A O 1
ATOM 3240 N N . LEU A 1 405 ? -9.648 9.686 -9.194 1.00 96.75 405 LEU A N 1
ATOM 3241 C CA . LEU A 1 405 ? -8.401 9.189 -8.619 1.00 96.75 405 LEU A CA 1
ATOM 3242 C C . LEU A 1 405 ? -8.589 7.837 -7.919 1.00 96.75 405 LEU A C 1
ATOM 3244 O O . LEU A 1 405 ? -7.773 6.939 -8.118 1.00 96.75 405 LEU A O 1
ATOM 3248 N N . TYR A 1 406 ? -9.668 7.658 -7.152 1.00 97.19 406 TYR A N 1
ATOM 3249 C CA . TYR A 1 406 ? -10.016 6.367 -6.552 1.00 97.19 406 TYR A CA 1
ATOM 3250 C C . TYR A 1 406 ? -10.216 5.283 -7.621 1.00 97.19 406 TYR A C 1
ATOM 3252 O O . TYR A 1 406 ? -9.620 4.212 -7.526 1.00 97.19 406 TYR A O 1
ATOM 3260 N N . ASN A 1 407 ? -11.001 5.562 -8.665 1.00 96.69 407 ASN A N 1
ATOM 3261 C CA . ASN A 1 407 ? -11.276 4.610 -9.741 1.00 96.69 407 ASN A CA 1
ATOM 3262 C C . ASN A 1 407 ? -9.997 4.237 -10.505 1.00 96.69 407 ASN A C 1
ATOM 3264 O O . ASN A 1 407 ? -9.785 3.064 -10.822 1.00 96.69 407 ASN A O 1
ATOM 3268 N N . ALA A 1 408 ? -9.125 5.213 -10.770 1.00 95.56 408 ALA A N 1
ATOM 3269 C CA . ALA A 1 408 ? -7.822 4.977 -11.382 1.00 95.56 408 ALA A CA 1
ATOM 3270 C C . ALA A 1 408 ? -6.918 4.130 -10.471 1.00 95.56 408 ALA A C 1
ATOM 3272 O O . ALA A 1 408 ? -6.273 3.192 -10.942 1.00 95.56 408 ALA A O 1
ATOM 3273 N N . LEU A 1 409 ? -6.895 4.416 -9.165 1.00 96.75 409 LEU A N 1
ATOM 3274 C CA . LEU A 1 409 ? -6.110 3.667 -8.183 1.00 96.75 409 LEU A CA 1
ATOM 3275 C C . LEU A 1 409 ? -6.576 2.212 -8.106 1.00 96.75 409 LEU A C 1
ATOM 3277 O O . LEU A 1 409 ? -5.758 1.298 -8.193 1.00 96.75 409 LEU A O 1
ATOM 3281 N N . LEU A 1 410 ? -7.887 2.003 -7.989 1.00 95.69 410 LEU A N 1
ATOM 3282 C CA . LEU A 1 410 ? -8.502 0.683 -7.943 1.00 95.69 410 LEU A CA 1
ATOM 3283 C C . LEU A 1 410 ? -8.202 -0.109 -9.220 1.00 95.69 410 LEU A C 1
ATOM 3285 O O . LEU A 1 410 ? -7.799 -1.266 -9.142 1.00 95.69 410 LEU A O 1
ATOM 3289 N N . THR A 1 411 ? -8.341 0.520 -10.390 1.00 94.56 411 THR A N 1
ATOM 3290 C CA . THR A 1 411 ? -8.052 -0.120 -11.683 1.00 94.56 411 THR A CA 1
ATOM 3291 C C . THR A 1 411 ? -6.589 -0.554 -11.774 1.00 94.56 411 THR A C 1
ATOM 3293 O O . THR A 1 411 ? -6.315 -1.687 -12.166 1.00 94.56 411 THR A O 1
ATOM 3296 N N . THR A 1 412 ? -5.655 0.309 -11.366 1.00 94.44 412 THR A N 1
ATOM 3297 C CA . THR A 1 412 ? -4.213 0.010 -11.369 1.00 94.44 412 THR A CA 1
ATOM 3298 C C . THR A 1 412 ? -3.857 -1.097 -10.369 1.00 94.44 412 THR A C 1
ATOM 3300 O O . THR A 1 412 ? -3.100 -2.004 -10.709 1.00 94.44 412 THR A O 1
ATOM 3303 N N . LEU A 1 413 ? -4.435 -1.078 -9.160 1.00 94.06 413 LEU A N 1
ATOM 3304 C CA . LEU A 1 413 ? -4.264 -2.140 -8.158 1.00 94.06 413 LEU A CA 1
ATOM 3305 C C . LEU A 1 413 ? -4.766 -3.493 -8.674 1.00 94.06 413 LEU A C 1
ATOM 3307 O O . LEU A 1 413 ? -4.062 -4.494 -8.567 1.00 94.06 413 LEU A O 1
ATOM 3311 N N . LEU A 1 414 ? -5.973 -3.530 -9.244 1.00 92.19 414 LEU A N 1
ATOM 3312 C CA . LEU A 1 414 ? -6.558 -4.758 -9.782 1.00 92.19 414 LEU A CA 1
ATOM 3313 C C . LEU A 1 414 ? -5.767 -5.286 -10.981 1.00 92.19 414 LEU A C 1
AT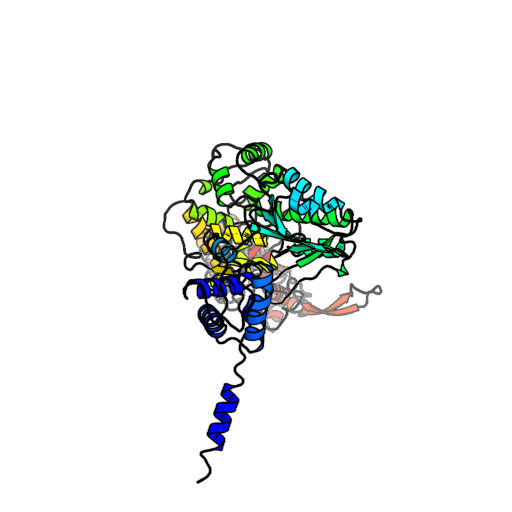OM 3315 O O . LEU A 1 414 ? -5.554 -6.492 -11.073 1.00 92.19 414 LEU A O 1
ATOM 3319 N N . ALA A 1 415 ? -5.288 -4.401 -11.859 1.00 90.31 415 ALA A N 1
ATOM 3320 C CA . ALA A 1 415 ? -4.411 -4.779 -12.960 1.00 90.31 415 ALA A CA 1
ATOM 3321 C C . ALA A 1 415 ? -3.114 -5.428 -12.451 1.00 90.31 415 ALA A C 1
ATOM 3323 O O . ALA A 1 415 ? -2.741 -6.487 -12.953 1.00 90.31 415 ALA A O 1
ATOM 3324 N N . GLU A 1 416 ? -2.485 -4.855 -11.419 1.00 89.69 416 GLU A N 1
ATOM 3325 C CA . GLU A 1 416 ? -1.284 -5.423 -10.795 1.00 89.69 416 GLU A CA 1
ATOM 3326 C C . GLU A 1 416 ? -1.545 -6.821 -10.216 1.00 89.69 416 GLU A C 1
ATOM 3328 O O . GLU A 1 416 ? -0.768 -7.746 -10.446 1.00 89.69 416 GLU A O 1
ATOM 3333 N N . ILE A 1 417 ? -2.665 -6.990 -9.503 1.00 89.00 417 ILE A N 1
ATOM 3334 C CA . ILE A 1 417 ? -3.077 -8.267 -8.897 1.00 89.00 417 ILE A CA 1
ATOM 3335 C C . ILE A 1 417 ? -3.369 -9.325 -9.965 1.00 89.00 417 ILE A C 1
ATOM 3337 O O . ILE A 1 417 ? -3.007 -10.486 -9.792 1.00 89.00 417 ILE A O 1
ATOM 3341 N N . ASP A 1 418 ? -3.973 -8.929 -11.086 1.00 88.25 418 ASP A N 1
ATOM 3342 C CA . ASP A 1 418 ? -4.209 -9.806 -12.239 1.00 88.25 418 ASP A CA 1
ATOM 3343 C C . ASP A 1 418 ? -2.907 -10.144 -13.003 1.00 88.25 418 ASP A C 1
ATOM 3345 O O . ASP A 1 418 ? -2.950 -10.804 -14.044 1.00 88.25 418 ASP A O 1
ATOM 3349 N N . GLY A 1 419 ? -1.744 -9.674 -12.533 1.00 83.31 419 GLY A N 1
ATOM 3350 C CA . GLY A 1 419 ? -0.451 -9.880 -13.179 1.00 83.31 419 GLY A CA 1
ATOM 3351 C C . GLY A 1 419 ? -0.296 -9.104 -14.486 1.00 83.31 419 GLY A C 1
ATOM 3352 O O . GLY A 1 419 ? 0.591 -9.417 -15.285 1.00 83.31 419 GLY A O 1
ATOM 3353 N N . LYS A 1 420 ? -1.149 -8.099 -14.736 1.00 81.38 420 LYS A N 1
ATOM 3354 C CA . LYS A 1 420 ? -0.956 -7.199 -15.872 1.00 81.38 420 LYS A CA 1
ATOM 3355 C C . LYS A 1 420 ? 0.273 -6.342 -15.582 1.00 81.38 420 LYS A C 1
ATOM 3357 O O . LYS A 1 420 ? 0.408 -5.810 -14.480 1.00 81.38 420 LYS A O 1
ATOM 3362 N N . PRO A 1 421 ? 1.190 -6.219 -16.547 1.00 66.62 421 PRO A N 1
ATOM 3363 C CA . PRO A 1 421 ? 2.417 -5.485 -16.321 1.00 66.62 421 PRO A CA 1
ATOM 3364 C C . PRO A 1 421 ? 2.097 -3.994 -16.133 1.00 66.62 421 PRO A C 1
ATOM 3366 O O . PRO A 1 421 ? 1.552 -3.353 -17.028 1.00 66.62 421 PRO A O 1
ATOM 3369 N N . ASN A 1 422 ? 2.472 -3.450 -14.972 1.00 71.44 422 ASN A N 1
ATOM 3370 C CA . ASN A 1 422 ? 2.501 -2.004 -14.679 1.00 71.44 422 ASN A CA 1
ATOM 3371 C C . ASN A 1 422 ? 3.807 -1.345 -15.175 1.00 71.44 422 ASN A C 1
ATOM 3373 O O . ASN A 1 422 ? 4.190 -0.252 -14.759 1.00 71.44 422 ASN A O 1
ATOM 3377 N N . ASP A 1 423 ? 4.506 -2.055 -16.051 1.00 75.94 423 ASP A N 1
ATOM 3378 C CA . ASP A 1 423 ? 5.777 -1.709 -16.659 1.00 75.94 423 ASP A CA 1
ATOM 3379 C C . ASP A 1 423 ? 5.737 -2.155 -18.133 1.00 75.94 423 ASP A C 1
ATOM 3381 O O . ASP A 1 423 ? 4.814 -2.859 -18.554 1.00 75.94 423 ASP A O 1
ATOM 3385 N N . LEU A 1 424 ? 6.717 -1.767 -18.947 1.00 79.56 424 LEU A N 1
ATOM 3386 C CA . LEU A 1 424 ? 6.810 -2.287 -20.304 1.00 79.56 424 LEU A CA 1
ATOM 3387 C C . LEU A 1 424 ? 7.010 -3.817 -20.245 1.00 79.56 424 LEU A C 1
ATOM 3389 O O . LEU A 1 424 ? 7.912 -4.296 -19.557 1.00 79.56 424 LEU A O 1
ATOM 3393 N N . PRO A 1 425 ? 6.199 -4.614 -20.962 1.00 77.81 425 PRO A N 1
ATOM 3394 C CA . PRO A 1 425 ? 6.325 -6.069 -20.942 1.00 77.81 425 PRO A CA 1
ATOM 3395 C C . PRO A 1 425 ? 7.626 -6.484 -21.620 1.00 77.81 425 PRO A C 1
ATOM 3397 O O . PRO A 1 425 ? 7.849 -6.055 -22.750 1.00 77.81 425 PRO A O 1
ATOM 3400 N N . ASP A 1 426 ? 8.463 -7.299 -20.974 1.00 77.50 426 ASP A N 1
ATOM 3401 C CA . ASP A 1 426 ? 9.710 -7.799 -21.573 1.00 77.50 426 ASP A CA 1
ATOM 3402 C C . ASP A 1 426 ? 9.484 -8.390 -22.972 1.00 77.50 426 ASP A C 1
ATOM 3404 O O . ASP A 1 426 ? 8.439 -8.981 -23.262 1.00 77.50 426 ASP A O 1
ATOM 3408 N N . VAL A 1 427 ? 10.483 -8.243 -23.847 1.00 79.00 427 VAL A N 1
ATOM 3409 C CA . VAL A 1 427 ? 10.416 -8.796 -25.206 1.00 79.00 427 VAL A CA 1
ATOM 3410 C C . VAL A 1 427 ? 10.247 -10.315 -25.143 1.00 79.00 427 VAL A C 1
ATOM 3412 O O . VAL A 1 427 ? 11.003 -11.007 -24.462 1.00 79.00 427 VAL A O 1
ATOM 3415 N N . THR A 1 428 ? 9.284 -10.853 -25.892 1.00 78.50 428 THR A N 1
ATOM 3416 C CA . THR A 1 428 ? 9.019 -12.302 -25.909 1.00 78.50 428 THR A CA 1
ATOM 3417 C C . THR A 1 428 ? 10.097 -13.073 -26.691 1.00 78.50 428 THR A C 1
ATOM 3419 O O . THR A 1 428 ? 10.816 -12.503 -27.517 1.00 78.50 428 THR A O 1
ATOM 3422 N N . MET A 1 429 ? 10.262 -14.375 -26.409 1.00 71.50 429 MET A N 1
ATOM 3423 C CA . MET A 1 429 ? 11.349 -15.193 -26.984 1.00 71.50 429 MET A CA 1
ATOM 3424 C C . MET A 1 429 ? 11.373 -15.192 -28.509 1.00 71.50 429 MET A C 1
ATOM 3426 O O . MET A 1 429 ? 12.418 -14.934 -29.104 1.00 71.50 429 MET A O 1
ATOM 3430 N N . ASP A 1 430 ? 10.214 -15.418 -29.119 1.00 72.56 430 ASP A N 1
ATOM 3431 C CA . ASP A 1 430 ? 10.080 -15.606 -30.564 1.00 72.56 430 ASP A CA 1
ATOM 3432 C C . ASP A 1 430 ? 9.571 -14.346 -31.279 1.00 72.56 430 ASP A C 1
ATOM 3434 O O . ASP A 1 430 ? 9.101 -14.409 -32.417 1.00 72.56 430 ASP A O 1
ATOM 3438 N N . GLU A 1 431 ? 9.650 -13.180 -30.627 1.00 76.94 431 GLU A N 1
ATOM 3439 C CA . GLU A 1 431 ? 9.252 -11.924 -31.257 1.00 76.94 431 GLU A CA 1
ATOM 3440 C C . GLU A 1 431 ? 10.215 -11.589 -32.411 1.00 76.94 431 GLU A C 1
ATOM 3442 O O . GLU A 1 431 ? 11.425 -11.451 -32.182 1.00 76.94 431 GLU A O 1
ATOM 3447 N N . PRO A 1 432 ? 9.721 -11.425 -33.654 1.00 77.94 432 PRO A N 1
ATOM 3448 C CA . PRO A 1 432 ? 10.566 -10.981 -34.752 1.00 77.94 432 PRO A CA 1
ATOM 3449 C C . PRO A 1 432 ? 11.101 -9.570 -34.476 1.00 77.94 432 PRO A C 1
ATOM 3451 O O . PRO A 1 432 ? 10.516 -8.799 -33.713 1.00 77.94 432 PRO A O 1
ATOM 3454 N N . LEU A 1 433 ? 12.202 -9.197 -35.141 1.00 80.00 433 LEU A N 1
ATOM 3455 C CA . LEU A 1 433 ? 12.676 -7.813 -35.095 1.00 80.00 433 LEU A CA 1
ATOM 3456 C C . LEU A 1 433 ? 11.532 -6.873 -35.506 1.00 80.00 433 LEU A C 1
ATOM 3458 O O . LEU A 1 433 ? 10.963 -7.058 -36.588 1.00 80.00 433 LEU A O 1
ATOM 3462 N N . PRO A 1 434 ? 11.196 -5.863 -34.683 1.00 83.00 434 PRO A N 1
ATOM 3463 C CA . PRO A 1 434 ? 10.111 -4.964 -35.022 1.00 83.00 434 PRO A CA 1
ATOM 3464 C C . PRO A 1 434 ? 10.461 -4.181 -36.294 1.00 83.00 434 PRO A C 1
ATOM 3466 O O . PRO A 1 434 ? 11.643 -3.929 -36.571 1.00 83.00 434 PRO A O 1
ATOM 3469 N N . PRO A 1 435 ? 9.452 -3.779 -37.086 1.00 83.06 435 PRO A N 1
ATOM 3470 C CA . PRO A 1 435 ? 9.689 -2.930 -38.240 1.00 83.06 435 PRO A CA 1
ATOM 3471 C C . PRO A 1 435 ? 10.338 -1.621 -37.785 1.00 83.06 435 PRO A C 1
ATOM 3473 O O . PRO A 1 435 ? 9.968 -1.058 -36.753 1.00 83.06 435 PRO A O 1
ATOM 3476 N N . VAL A 1 436 ? 11.298 -1.131 -38.570 1.00 83.44 436 VAL A N 1
ATOM 3477 C CA . VAL A 1 436 ? 11.889 0.193 -38.346 1.00 83.44 436 VAL A CA 1
ATOM 3478 C C . VAL A 1 436 ? 10.790 1.233 -38.530 1.00 83.44 436 VAL A C 1
ATOM 3480 O O . VAL A 1 436 ? 10.184 1.317 -39.601 1.00 83.44 436 VAL A O 1
ATOM 3483 N N . ARG A 1 437 ? 10.527 2.007 -37.478 1.00 76.44 437 ARG A N 1
ATOM 3484 C CA . ARG A 1 437 ? 9.605 3.143 -37.514 1.00 76.44 437 ARG A CA 1
ATOM 3485 C C . ARG A 1 437 ? 10.402 4.404 -37.826 1.00 76.44 437 ARG A C 1
ATOM 3487 O O . ARG A 1 437 ? 11.543 4.515 -37.396 1.00 76.44 437 ARG A O 1
ATOM 3494 N N . ASP A 1 438 ? 9.794 5.317 -38.576 1.00 81.56 438 ASP A N 1
ATOM 3495 C CA . ASP A 1 438 ? 10.334 6.657 -38.842 1.00 81.56 438 ASP A CA 1
ATOM 3496 C C . ASP A 1 438 ? 11.815 6.670 -39.280 1.00 81.56 438 ASP A C 1
ATOM 3498 O O . ASP A 1 438 ? 12.697 7.267 -38.657 1.00 81.56 438 ASP A O 1
ATOM 3502 N N . ILE A 1 439 ? 12.103 5.951 -40.371 1.00 82.81 439 ILE A N 1
ATOM 3503 C CA . ILE A 1 439 ? 13.462 5.888 -40.923 1.00 82.81 439 ILE A CA 1
ATOM 3504 C C . ILE A 1 439 ? 13.969 7.279 -41.325 1.00 82.81 439 ILE A C 1
ATOM 3506 O O . ILE A 1 439 ? 15.161 7.540 -41.207 1.00 82.81 439 ILE A O 1
ATOM 3510 N N . GLU A 1 440 ? 13.077 8.176 -41.749 1.00 83.75 440 GLU A N 1
ATOM 3511 C CA . GLU A 1 440 ? 13.405 9.547 -42.142 1.00 83.75 440 GLU A CA 1
ATOM 3512 C C . GLU A 1 440 ? 13.951 10.357 -40.962 1.00 83.75 440 GLU A C 1
ATOM 3514 O O . GLU A 1 440 ? 15.007 10.979 -41.097 1.00 83.75 440 GLU A O 1
ATOM 3519 N N . ALA A 1 441 ? 13.319 10.298 -39.785 1.00 84.81 441 ALA A N 1
ATOM 3520 C CA . ALA A 1 441 ? 13.851 10.951 -38.590 1.00 84.81 441 ALA A CA 1
ATOM 3521 C C . ALA A 1 441 ? 15.212 10.374 -38.172 1.00 84.81 441 ALA A C 1
ATOM 3523 O O . ALA A 1 441 ? 16.133 11.130 -37.852 1.00 84.81 441 ALA A O 1
ATOM 3524 N N . VAL A 1 442 ? 15.382 9.047 -38.241 1.00 83.75 442 VAL A N 1
ATOM 3525 C CA . VAL A 1 442 ? 16.672 8.397 -37.947 1.00 83.75 442 VAL A CA 1
ATOM 3526 C C . VAL A 1 442 ? 17.763 8.865 -38.916 1.00 83.75 442 VAL A C 1
ATOM 3528 O O . VAL A 1 442 ? 18.888 9.146 -38.499 1.00 83.75 442 VAL A O 1
ATOM 3531 N N . LEU A 1 443 ? 17.442 8.974 -40.206 1.00 81.88 443 LEU A N 1
ATOM 3532 C CA . LEU A 1 443 ? 18.353 9.474 -41.237 1.00 81.88 443 LEU A CA 1
ATOM 3533 C C . LEU A 1 443 ? 18.741 10.930 -40.987 1.00 81.88 443 LEU A C 1
ATOM 3535 O O . LEU A 1 443 ? 19.921 11.269 -41.081 1.00 81.88 443 LEU A O 1
ATOM 3539 N N . GLN A 1 444 ? 17.776 11.774 -40.620 1.00 84.25 444 GLN A N 1
ATOM 3540 C CA . GLN A 1 444 ? 18.042 13.160 -40.249 1.00 84.25 444 GLN A CA 1
ATOM 3541 C C . GLN A 1 444 ? 18.969 13.241 -39.031 1.00 84.25 444 GLN A C 1
ATOM 3543 O O . GLN A 1 444 ? 19.957 13.973 -39.085 1.00 84.25 444 GLN A O 1
ATOM 3548 N N . GLU A 1 445 ? 18.712 12.468 -37.971 1.00 87.00 445 GLU A N 1
ATOM 3549 C CA . GLU A 1 445 ? 19.556 12.431 -36.768 1.00 87.00 445 GLU A CA 1
ATOM 3550 C C . GLU A 1 445 ? 20.987 11.975 -37.097 1.00 87.00 445 GLU A C 1
ATOM 3552 O O . GLU A 1 445 ? 21.947 12.640 -36.709 1.00 87.00 445 GLU A O 1
ATOM 3557 N N . LEU A 1 446 ? 21.147 10.907 -37.887 1.00 84.38 446 LEU A N 1
ATOM 3558 C CA . LEU A 1 446 ? 22.461 10.414 -38.315 1.00 84.38 446 LEU A CA 1
ATOM 3559 C C . LEU A 1 446 ? 23.206 11.412 -39.212 1.00 84.38 446 LEU A C 1
ATOM 3561 O O . LEU A 1 446 ? 24.410 11.597 -39.042 1.00 84.38 446 LEU A O 1
ATOM 3565 N N . SER A 1 447 ? 22.505 12.077 -40.136 1.00 80.56 447 SER A N 1
ATOM 3566 C CA . SER A 1 447 ? 23.097 13.015 -41.103 1.00 80.56 447 SER A CA 1
ATOM 3567 C C . SER A 1 447 ? 23.721 14.257 -40.463 1.00 80.56 447 SER A C 1
ATOM 3569 O O . SER A 1 447 ? 24.626 14.856 -41.044 1.00 80.56 447 SER A O 1
ATOM 3571 N N . ARG A 1 448 ? 23.289 14.623 -39.245 1.00 83.44 448 ARG A N 1
ATOM 3572 C CA . ARG A 1 448 ? 23.860 15.747 -38.481 1.00 83.44 448 ARG A CA 1
ATOM 3573 C C . ARG A 1 448 ? 25.324 15.518 -38.116 1.00 83.44 448 ARG A C 1
ATOM 3575 O O . ARG A 1 448 ? 26.064 16.482 -37.953 1.00 83.44 448 ARG A O 1
ATOM 3582 N N . GLU A 1 449 ? 25.734 14.259 -37.989 1.00 78.75 449 GLU A N 1
ATOM 3583 C CA . GLU A 1 449 ? 27.070 13.885 -37.515 1.00 78.75 449 GLU A CA 1
ATOM 3584 C C . GLU A 1 449 ? 27.839 12.988 -38.495 1.00 78.75 449 GLU A C 1
ATOM 3586 O O . GLU A 1 449 ? 29.067 12.918 -38.443 1.00 78.75 449 GLU A O 1
ATOM 3591 N N . LEU A 1 450 ? 27.141 12.302 -39.405 1.00 81.12 450 LEU A N 1
ATOM 3592 C CA . LEU A 1 450 ? 27.717 11.349 -40.347 1.00 81.12 450 LEU A CA 1
ATOM 3593 C C . LEU A 1 450 ? 27.232 11.633 -41.770 1.00 81.12 450 LEU A C 1
ATOM 3595 O O . LEU A 1 450 ? 26.046 11.548 -42.071 1.00 81.12 450 LEU A O 1
ATOM 3599 N N . ILE A 1 451 ? 28.170 11.882 -42.685 1.00 81.50 451 ILE A N 1
ATOM 3600 C CA . ILE A 1 451 ? 27.872 12.036 -44.115 1.00 81.50 451 ILE A CA 1
ATOM 3601 C C . ILE A 1 451 ? 27.759 10.636 -44.730 1.00 81.50 451 ILE A C 1
ATOM 3603 O O . ILE A 1 451 ? 28.748 10.061 -45.191 1.00 81.50 451 ILE A O 1
ATOM 3607 N N . ILE A 1 452 ? 26.562 10.051 -44.673 1.00 80.75 452 ILE A N 1
ATOM 3608 C CA . ILE A 1 452 ? 26.265 8.711 -45.191 1.00 80.75 452 ILE A CA 1
ATOM 3609 C C . ILE A 1 452 ? 25.041 8.798 -46.097 1.00 80.75 452 ILE A C 1
ATOM 3611 O O . ILE A 1 452 ? 24.036 9.397 -45.731 1.00 80.75 452 ILE A O 1
ATOM 3615 N N . ASP A 1 453 ? 25.137 8.185 -47.276 1.00 83.31 453 ASP A N 1
ATOM 3616 C CA . ASP A 1 453 ? 24.032 8.105 -48.229 1.00 83.31 453 ASP A CA 1
ATOM 3617 C C . ASP A 1 453 ? 22.851 7.331 -47.619 1.00 83.31 453 ASP A C 1
ATOM 3619 O O . ASP A 1 453 ? 22.999 6.204 -47.129 1.00 83.31 453 ASP A O 1
ATOM 3623 N N . GLU A 1 454 ? 21.667 7.931 -47.683 1.00 82.62 454 GLU A N 1
ATOM 3624 C CA . GLU A 1 454 ? 20.412 7.338 -47.239 1.00 82.62 454 GLU A CA 1
ATOM 3625 C C . GLU A 1 454 ? 20.175 5.945 -47.844 1.00 82.62 454 GLU A C 1
ATOM 3627 O O . GLU A 1 454 ? 19.747 5.025 -47.139 1.00 82.62 454 GLU A O 1
ATOM 3632 N N . GLN A 1 455 ? 20.516 5.735 -49.120 1.00 85.75 455 GLN A N 1
ATOM 3633 C CA . GLN A 1 455 ? 20.333 4.442 -49.785 1.00 85.75 455 GLN A CA 1
ATOM 3634 C C . GLN A 1 455 ? 21.134 3.325 -49.104 1.00 85.75 455 GLN A C 1
ATOM 3636 O O . GLN A 1 455 ? 20.698 2.167 -49.063 1.00 85.75 455 GLN A O 1
ATOM 3641 N N . VAL A 1 456 ? 22.298 3.658 -48.535 1.00 87.25 456 VAL A N 1
ATOM 3642 C CA . VAL A 1 456 ? 23.129 2.711 -47.783 1.00 87.25 456 VAL A CA 1
ATOM 3643 C C . VAL A 1 456 ? 22.435 2.323 -46.482 1.00 87.25 456 VAL A C 1
ATOM 3645 O O . VAL A 1 456 ? 22.347 1.133 -46.177 1.00 87.25 456 VAL A O 1
ATOM 3648 N N . ILE A 1 457 ? 21.890 3.292 -45.746 1.00 85.12 457 ILE A N 1
ATOM 3649 C CA . ILE A 1 457 ? 21.177 3.040 -44.487 1.00 85.12 457 ILE A CA 1
ATOM 3650 C C . ILE A 1 457 ? 19.913 2.213 -44.748 1.00 85.12 457 ILE A C 1
ATOM 3652 O O . ILE A 1 457 ? 19.707 1.196 -44.083 1.00 85.12 457 ILE A O 1
ATOM 3656 N N . GLN A 1 458 ? 19.129 2.543 -45.778 1.00 86.12 458 GLN A N 1
ATOM 3657 C CA . GLN A 1 458 ? 17.965 1.744 -46.178 1.00 86.12 458 GLN A CA 1
ATOM 3658 C C . GLN A 1 458 ? 18.350 0.297 -46.530 1.00 86.12 458 GLN A C 1
ATOM 3660 O O . GLN A 1 458 ? 17.666 -0.652 -46.137 1.00 86.12 458 GLN A O 1
ATOM 3665 N N . ARG A 1 459 ? 19.467 0.093 -47.244 1.00 89.06 459 ARG A N 1
ATOM 3666 C CA . ARG A 1 459 ? 19.976 -1.248 -47.574 1.00 89.06 459 ARG A CA 1
ATOM 3667 C C . ARG A 1 459 ? 20.393 -2.030 -46.328 1.00 89.06 459 ARG A C 1
ATOM 3669 O O . ARG A 1 459 ? 20.135 -3.237 -46.263 1.00 89.06 459 ARG A O 1
ATOM 3676 N N . ILE A 1 460 ? 21.023 -1.368 -45.358 1.00 88.94 460 ILE A N 1
ATOM 3677 C CA . ILE A 1 460 ? 21.370 -1.972 -44.066 1.00 88.94 460 ILE A CA 1
ATOM 3678 C C . ILE A 1 460 ? 20.088 -2.398 -43.345 1.00 88.94 460 ILE A C 1
ATOM 3680 O O . ILE A 1 460 ? 19.965 -3.571 -43.006 1.00 88.94 460 ILE A O 1
ATOM 3684 N N . CYS A 1 461 ? 19.103 -1.505 -43.217 1.00 85.44 461 CYS A N 1
ATOM 3685 C CA . CYS A 1 461 ? 17.826 -1.791 -42.554 1.00 85.44 461 CYS A CA 1
ATOM 3686 C C . CYS A 1 461 ? 17.117 -3.004 -43.166 1.00 85.44 461 CYS A C 1
ATOM 3688 O O . CYS A 1 461 ? 16.772 -3.939 -42.449 1.00 85.44 461 CYS A O 1
ATOM 3690 N N . ARG A 1 462 ? 16.970 -3.048 -44.500 1.00 86.88 462 ARG A N 1
ATOM 3691 C CA . ARG A 1 462 ? 16.356 -4.192 -45.202 1.00 86.88 462 ARG A CA 1
ATOM 3692 C C . ARG A 1 462 ? 17.100 -5.503 -44.944 1.00 86.88 462 ARG A C 1
ATOM 3694 O O . ARG A 1 462 ? 16.472 -6.548 -44.829 1.00 86.88 462 ARG A O 1
ATOM 3701 N N . SER A 1 463 ? 18.430 -5.454 -44.863 1.00 89.56 463 SER A N 1
ATOM 3702 C CA . SER A 1 463 ? 19.243 -6.644 -44.594 1.00 89.56 463 SER A CA 1
ATOM 3703 C C . SER A 1 463 ? 19.041 -7.143 -43.162 1.00 89.56 463 SER A C 1
ATOM 3705 O O . SER A 1 463 ? 18.836 -8.338 -42.968 1.00 89.56 463 SER A O 1
ATOM 3707 N N . LEU A 1 464 ? 19.042 -6.234 -42.182 1.00 87.69 464 LEU A N 1
ATOM 3708 C CA . LEU A 1 464 ? 18.836 -6.565 -40.770 1.00 87.69 464 LEU A CA 1
ATOM 3709 C C . LEU A 1 464 ? 17.417 -7.089 -40.507 1.00 87.69 464 LEU A C 1
ATOM 3711 O O . LEU A 1 464 ? 17.266 -8.120 -39.862 1.00 87.69 464 LEU A O 1
ATOM 3715 N N . LEU A 1 465 ? 16.388 -6.443 -41.066 1.00 84.12 465 LEU A N 1
ATOM 3716 C CA . LEU A 1 465 ? 14.992 -6.890 -40.951 1.00 84.12 465 LEU A CA 1
ATOM 3717 C C . LEU A 1 465 ? 14.748 -8.256 -41.610 1.00 84.12 465 LEU A C 1
ATOM 3719 O O . LEU A 1 465 ? 13.879 -9.000 -41.175 1.00 84.12 465 LEU A O 1
ATOM 3723 N N . ALA A 1 466 ? 15.539 -8.619 -42.622 1.00 85.69 466 ALA A N 1
ATOM 3724 C CA . ALA A 1 466 ? 15.523 -9.954 -43.217 1.00 85.69 466 ALA A CA 1
ATOM 3725 C C . ALA A 1 466 ? 16.278 -11.010 -42.378 1.00 85.69 466 ALA A C 1
ATOM 3727 O O . ALA A 1 466 ? 16.559 -12.096 -42.886 1.00 85.69 466 ALA A O 1
ATOM 3728 N N . GLY A 1 467 ? 16.674 -10.683 -41.140 1.00 81.75 467 GLY A N 1
ATOM 3729 C CA . GLY A 1 467 ? 17.415 -11.567 -40.239 1.00 81.75 467 GLY A CA 1
ATOM 3730 C C . GLY A 1 467 ? 18.875 -11.794 -40.640 1.00 81.75 467 GLY A C 1
ATOM 3731 O O . GLY A 1 467 ? 19.496 -12.748 -40.180 1.00 81.75 467 GLY A O 1
ATOM 3732 N N . ARG A 1 468 ? 19.442 -10.961 -41.527 1.00 88.00 468 ARG A N 1
ATOM 3733 C CA . ARG A 1 468 ? 20.816 -11.136 -42.026 1.00 88.00 468 ARG A CA 1
ATOM 3734 C C . ARG A 1 468 ? 21.812 -10.319 -41.216 1.00 88.00 468 ARG A C 1
ATOM 3736 O O . ARG A 1 468 ? 21.535 -9.195 -40.803 1.00 88.00 468 ARG A O 1
ATOM 3743 N N . HIS A 1 469 ? 23.030 -10.834 -41.098 1.00 88.19 469 HIS A N 1
ATOM 3744 C CA . HIS A 1 469 ? 24.161 -10.067 -40.583 1.00 88.19 469 HIS A CA 1
ATOM 3745 C C . HIS A 1 469 ? 24.689 -9.087 -41.640 1.00 88.19 469 HIS A C 1
ATOM 3747 O O . HIS A 1 469 ? 24.730 -9.395 -42.834 1.00 88.19 469 HIS A O 1
ATOM 3753 N N . VAL A 1 470 ? 25.121 -7.905 -41.200 1.00 90.12 470 VAL A N 1
ATOM 3754 C CA . VAL A 1 470 ? 25.631 -6.842 -42.076 1.00 90.12 470 VAL A CA 1
ATOM 3755 C C . VAL A 1 470 ? 27.116 -6.621 -41.827 1.00 90.12 470 VAL A C 1
ATOM 3757 O O . VAL A 1 470 ? 27.557 -6.485 -40.689 1.00 90.12 470 VAL A O 1
ATOM 3760 N N . VAL A 1 471 ? 27.884 -6.525 -42.913 1.00 90.00 471 VAL A N 1
ATOM 3761 C CA . VAL A 1 471 ? 29.300 -6.151 -42.872 1.00 90.00 471 VAL A CA 1
ATOM 3762 C C . VAL A 1 471 ? 29.476 -4.770 -43.487 1.00 90.00 471 VAL A C 1
ATOM 3764 O O . VAL A 1 471 ? 29.229 -4.570 -44.676 1.00 90.00 471 VAL A O 1
ATOM 3767 N N . LEU A 1 472 ? 29.969 -3.827 -42.685 1.00 88.62 472 LEU A N 1
ATOM 3768 C CA . LEU A 1 472 ? 30.354 -2.500 -43.156 1.00 88.62 472 LEU A CA 1
ATOM 3769 C C . LEU A 1 472 ? 31.813 -2.530 -43.621 1.00 88.62 472 LEU A C 1
ATOM 3771 O O . LEU A 1 472 ? 32.729 -2.730 -42.824 1.00 88.62 472 LEU A O 1
ATOM 3775 N N . SER A 1 473 ? 32.041 -2.313 -44.915 1.00 87.50 473 SER A N 1
ATOM 3776 C CA . SER A 1 473 ? 33.382 -2.265 -45.508 1.00 87.50 473 SER A CA 1
ATOM 3777 C C . SER A 1 473 ? 33.624 -0.922 -46.196 1.00 87.50 473 SER A C 1
ATOM 3779 O O . SER A 1 473 ? 32.696 -0.307 -46.710 1.00 87.50 473 SER A O 1
ATOM 3781 N N . GLY A 1 474 ? 34.865 -0.432 -46.150 1.00 86.00 474 GLY A N 1
ATOM 3782 C CA . GLY A 1 474 ? 35.244 0.850 -46.748 1.00 86.00 474 GLY A CA 1
ATOM 3783 C C . GLY A 1 474 ? 36.542 1.423 -46.164 1.00 86.00 474 GLY A C 1
ATOM 3784 O O . GLY A 1 474 ? 37.044 0.880 -45.172 1.00 86.00 474 GLY A O 1
ATOM 3785 N N . PRO A 1 475 ? 37.076 2.512 -46.750 1.00 84.81 475 PRO A N 1
ATOM 3786 C CA . PRO A 1 475 ? 38.307 3.166 -46.300 1.00 84.81 475 PRO A CA 1
ATOM 3787 C C . PRO A 1 475 ? 38.290 3.537 -44.807 1.00 84.81 475 PRO A C 1
ATOM 3789 O O . PRO A 1 475 ? 37.216 3.760 -44.242 1.00 84.81 475 PRO A O 1
ATOM 3792 N N . PRO A 1 476 ? 39.443 3.602 -44.121 1.00 83.38 476 PRO A N 1
ATOM 3793 C CA . PRO A 1 476 ? 39.497 4.118 -42.753 1.00 83.38 476 PRO A CA 1
ATOM 3794 C C . PRO A 1 476 ? 38.949 5.556 -42.693 1.00 83.38 476 PRO A C 1
ATOM 3796 O O . PRO A 1 476 ? 39.060 6.306 -43.656 1.00 83.38 476 PRO A O 1
ATOM 3799 N N . GLY A 1 477 ? 38.315 5.923 -41.577 1.00 81.50 477 GLY A N 1
ATOM 3800 C CA . GLY A 1 477 ? 37.755 7.268 -41.378 1.00 81.50 477 GLY A CA 1
ATOM 3801 C C . GLY A 1 477 ? 36.342 7.510 -41.932 1.00 81.50 477 GLY A C 1
ATOM 3802 O O . GLY A 1 477 ? 35.754 8.534 -41.625 1.00 81.50 477 GLY A O 1
ATOM 3803 N N . THR A 1 478 ? 35.729 6.569 -42.660 1.00 84.25 478 THR A N 1
ATOM 3804 C CA . THR A 1 478 ? 34.376 6.754 -43.243 1.00 84.25 478 THR A CA 1
ATOM 3805 C C . THR A 1 478 ? 33.209 6.533 -42.263 1.00 84.25 478 THR A C 1
ATOM 3807 O O . THR A 1 478 ? 32.153 6.053 -42.664 1.00 84.25 478 THR A O 1
ATOM 3810 N N . GLY A 1 479 ? 33.406 6.740 -40.958 1.00 85.19 479 GLY A N 1
ATOM 3811 C CA . GLY A 1 479 ? 32.324 6.655 -39.961 1.00 85.19 479 GLY A CA 1
ATOM 3812 C C . GLY A 1 479 ? 31.711 5.267 -39.699 1.00 85.19 479 GLY A C 1
ATOM 3813 O O . GLY A 1 479 ? 30.757 5.169 -38.940 1.00 85.19 479 GLY A O 1
ATOM 3814 N N . LYS A 1 480 ? 32.246 4.173 -40.267 1.00 89.06 480 LYS A N 1
ATOM 3815 C CA . LYS A 1 480 ? 31.685 2.803 -40.130 1.00 89.06 480 LYS A CA 1
ATOM 3816 C C . LYS A 1 480 ? 31.449 2.368 -38.682 1.00 89.06 480 LYS A C 1
ATOM 3818 O O . LYS A 1 480 ? 30.406 1.803 -38.377 1.00 89.06 480 LYS A O 1
ATOM 3823 N N . THR A 1 481 ? 32.426 2.611 -37.811 1.00 88.00 481 THR A N 1
ATOM 3824 C CA . THR A 1 481 ? 32.342 2.246 -36.390 1.00 88.00 481 THR A CA 1
ATOM 3825 C C . THR A 1 481 ? 31.267 3.057 -35.674 1.00 88.00 481 THR A C 1
ATOM 3827 O O . THR A 1 481 ? 30.558 2.512 -34.835 1.00 88.00 481 THR A O 1
ATOM 3830 N N . GLU A 1 482 ? 31.112 4.329 -36.037 1.00 88.44 482 GLU A N 1
ATOM 3831 C CA . GLU A 1 482 ? 30.096 5.201 -35.450 1.00 88.44 482 GLU A CA 1
ATOM 3832 C C . GLU A 1 482 ? 28.692 4.831 -35.938 1.00 88.44 482 GLU A C 1
ATOM 3834 O O . GLU A 1 482 ? 27.770 4.710 -35.135 1.00 88.44 482 GLU A O 1
ATOM 3839 N N . LEU A 1 483 ? 28.549 4.514 -37.231 1.00 89.69 483 LEU A N 1
ATOM 3840 C CA . LEU A 1 483 ? 27.304 3.978 -37.777 1.00 89.69 483 LEU A CA 1
ATOM 3841 C C . LEU A 1 483 ? 26.913 2.676 -37.065 1.00 89.69 483 LEU A C 1
ATOM 3843 O O . LEU A 1 483 ? 25.791 2.554 -36.589 1.00 89.69 483 LEU A O 1
ATOM 3847 N N . ALA A 1 484 ? 27.838 1.718 -36.938 1.00 89.94 484 ALA A N 1
ATOM 3848 C CA . ALA A 1 484 ? 27.570 0.457 -36.244 1.00 89.94 484 ALA A CA 1
ATOM 3849 C C . ALA A 1 484 ? 27.224 0.653 -34.758 1.00 89.94 484 ALA A C 1
ATOM 3851 O O . ALA A 1 484 ? 26.482 -0.148 -34.197 1.00 89.94 484 ALA A O 1
ATOM 3852 N N . ARG A 1 485 ? 27.752 1.712 -34.129 1.00 89.81 485 ARG A N 1
ATOM 3853 C CA . ARG A 1 485 ? 27.496 2.040 -32.725 1.00 89.81 485 ARG A CA 1
ATOM 3854 C C . ARG A 1 485 ? 26.086 2.577 -32.494 1.00 89.81 485 ARG A C 1
ATOM 3856 O O . ARG A 1 485 ? 25.452 2.198 -31.518 1.00 89.81 485 ARG A O 1
ATOM 3863 N N . ARG A 1 486 ? 25.615 3.477 -33.358 1.00 89.69 486 ARG A N 1
ATOM 3864 C CA . ARG A 1 486 ? 24.353 4.203 -33.139 1.00 89.69 486 ARG A CA 1
ATOM 3865 C C . ARG A 1 486 ? 23.145 3.559 -33.789 1.00 89.69 486 ARG A C 1
ATOM 3867 O O . ARG A 1 486 ? 22.037 3.671 -33.279 1.00 89.69 486 ARG A O 1
ATOM 3874 N N . LEU A 1 487 ? 23.342 2.906 -34.929 1.00 89.56 487 LEU A N 1
ATOM 3875 C CA . LEU A 1 487 ? 22.232 2.442 -35.750 1.00 89.56 487 LEU A CA 1
ATOM 3876 C C . LEU A 1 487 ? 21.266 1.502 -34.991 1.00 89.56 487 LEU A C 1
ATOM 3878 O O . LEU A 1 487 ? 20.062 1.726 -35.100 1.00 89.56 487 LEU A O 1
ATOM 3882 N N . PRO A 1 488 ? 21.718 0.526 -34.171 1.00 90.81 488 PRO A N 1
ATOM 3883 C CA . PRO A 1 488 ? 20.798 -0.360 -33.448 1.00 90.81 488 PRO A CA 1
ATOM 3884 C C . PRO A 1 488 ? 19.922 0.338 -32.394 1.00 90.81 488 PRO A C 1
ATOM 3886 O O . PRO A 1 488 ? 18.772 -0.056 -32.198 1.00 90.81 488 PRO A O 1
ATOM 3889 N N . SER A 1 489 ? 20.427 1.378 -31.724 1.00 91.06 489 SER A N 1
ATOM 3890 C CA . SER A 1 489 ? 19.650 2.120 -30.722 1.00 91.06 489 SER A CA 1
ATOM 3891 C C . SER A 1 489 ? 18.706 3.150 -31.344 1.00 91.06 489 SER A C 1
ATOM 3893 O O . SER A 1 489 ? 17.728 3.549 -30.718 1.00 91.06 489 SER A O 1
ATOM 3895 N N . LEU A 1 490 ? 18.979 3.574 -32.582 1.00 90.12 490 LEU A N 1
ATOM 3896 C CA . LEU A 1 490 ? 18.142 4.510 -33.333 1.00 90.12 490 LEU A CA 1
ATOM 3897 C C . LEU A 1 490 ? 17.012 3.812 -34.089 1.00 90.12 490 LEU A C 1
ATOM 3899 O O . LEU A 1 490 ? 15.859 4.198 -33.945 1.00 90.12 490 LEU A O 1
ATOM 3903 N N . LEU A 1 491 ? 17.326 2.767 -34.863 1.00 88.81 491 LEU A N 1
ATOM 3904 C CA . LEU A 1 491 ? 16.356 2.103 -35.745 1.00 88.81 491 LEU A CA 1
ATOM 3905 C C . LEU A 1 491 ? 15.178 1.469 -35.004 1.00 88.81 491 LEU A C 1
ATOM 3907 O O . LEU A 1 491 ? 14.080 1.378 -35.549 1.00 88.81 491 LEU A O 1
ATOM 3911 N N . TRP A 1 492 ? 15.424 0.999 -33.783 1.00 90.31 492 TRP A N 1
ATOM 3912 C CA . TRP A 1 492 ? 14.433 0.306 -32.963 1.00 90.31 492 TRP A CA 1
ATOM 3913 C C . TRP A 1 492 ? 14.083 1.070 -31.690 1.00 90.31 492 TRP A C 1
ATOM 3915 O O . TRP A 1 492 ? 13.546 0.479 -30.754 1.00 90.31 492 TRP A O 1
ATOM 3925 N N . ARG A 1 493 ? 14.386 2.374 -31.643 1.00 90.81 493 ARG A N 1
ATOM 3926 C CA . ARG A 1 493 ? 13.930 3.242 -30.560 1.00 90.81 493 ARG A CA 1
ATOM 3927 C C . ARG A 1 493 ? 12.405 3.249 -30.549 1.00 90.81 493 ARG A C 1
ATOM 3929 O O . ARG A 1 493 ? 11.769 3.579 -31.548 1.00 90.81 493 ARG A O 1
ATOM 3936 N N . GLU A 1 494 ? 11.822 2.876 -29.423 1.00 89.75 494 GLU A N 1
ATOM 3937 C CA . GLU A 1 494 ? 10.377 2.940 -29.239 1.00 89.75 494 GLU A CA 1
ATOM 3938 C C . GLU A 1 494 ? 9.982 4.353 -28.803 1.00 89.75 494 GLU A C 1
ATOM 3940 O O . GLU A 1 494 ? 10.793 5.046 -28.185 1.00 89.75 494 GLU A O 1
ATOM 3945 N N . PRO A 1 495 ? 8.766 4.824 -29.124 1.00 86.88 495 PRO A N 1
ATOM 3946 C CA . PRO A 1 495 ? 8.265 6.055 -28.529 1.00 86.88 495 PRO A CA 1
ATOM 3947 C C . PRO A 1 495 ? 8.207 5.902 -27.006 1.00 86.88 495 PRO A C 1
ATOM 3949 O O . PRO A 1 495 ? 7.929 4.812 -26.502 1.00 86.88 495 PRO A O 1
ATOM 3952 N N . ALA A 1 496 ? 8.470 6.993 -26.286 1.00 88.06 496 ALA A N 1
ATOM 3953 C CA . ALA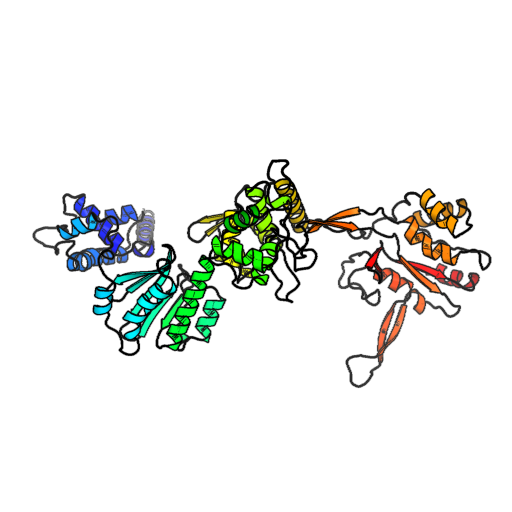 A 1 496 ? 8.232 7.023 -24.851 1.00 88.06 496 ALA A CA 1
ATOM 3954 C C . ALA A 1 496 ? 6.741 6.776 -24.580 1.00 88.06 496 ALA A C 1
ATOM 3956 O O . ALA A 1 496 ? 5.877 7.311 -25.279 1.00 88.06 496 ALA A O 1
ATOM 3957 N N . GLN A 1 497 ? 6.460 5.941 -23.590 1.00 87.31 497 GLN A N 1
ATOM 3958 C CA . GLN A 1 497 ? 5.124 5.591 -23.139 1.00 87.31 497 GLN A CA 1
ATOM 3959 C C . GLN A 1 497 ? 4.985 6.053 -21.698 1.00 87.31 497 GLN A C 1
ATOM 3961 O O . GLN A 1 497 ? 5.841 5.764 -20.868 1.00 87.31 497 GLN A O 1
ATOM 3966 N N . THR A 1 498 ? 3.912 6.771 -21.398 1.00 88.81 498 THR A N 1
ATOM 3967 C CA . THR A 1 498 ? 3.592 7.128 -20.019 1.00 88.81 498 THR A CA 1
ATOM 3968 C C . THR A 1 498 ? 2.816 5.979 -19.397 1.00 88.81 498 THR A C 1
ATOM 3970 O O . THR A 1 498 ? 1.724 5.651 -19.861 1.00 88.81 498 THR A O 1
ATOM 3973 N N . LEU A 1 499 ? 3.387 5.361 -18.367 1.00 88.56 499 LEU A N 1
ATOM 3974 C CA . LEU A 1 499 ? 2.740 4.305 -17.600 1.00 88.56 499 LEU A CA 1
ATOM 3975 C C . LEU A 1 499 ? 2.276 4.853 -16.255 1.00 88.56 499 LEU A C 1
ATOM 3977 O O . LEU A 1 499 ? 2.990 5.607 -15.596 1.00 88.56 499 LEU A O 1
ATOM 3981 N N . THR A 1 500 ? 1.080 4.458 -15.837 1.00 90.38 500 THR A N 1
ATOM 3982 C CA . THR A 1 500 ? 0.558 4.778 -14.509 1.00 90.38 500 THR A CA 1
ATOM 3983 C C . THR A 1 500 ? 1.011 3.710 -13.521 1.00 90.38 500 THR A C 1
ATOM 3985 O O . THR A 1 500 ? 0.739 2.528 -13.720 1.00 90.38 500 THR A O 1
ATOM 3988 N N . GLN A 1 501 ? 1.688 4.120 -12.449 1.00 91.00 501 GLN A N 1
ATOM 3989 C CA . GLN A 1 501 ? 2.193 3.224 -11.409 1.00 91.00 501 GLN A CA 1
ATOM 3990 C C . GLN A 1 501 ? 1.690 3.627 -10.022 1.00 91.00 501 GLN A C 1
ATOM 3992 O O . GLN A 1 501 ? 1.438 4.802 -9.743 1.00 91.00 501 GLN A O 1
ATOM 3997 N N . LEU A 1 502 ? 1.575 2.635 -9.135 1.00 93.38 502 LEU A N 1
ATOM 3998 C CA . LEU A 1 502 ? 1.293 2.857 -7.719 1.00 93.38 502 LEU A CA 1
ATOM 3999 C C . LEU A 1 502 ? 2.509 3.487 -7.042 1.00 93.38 502 LEU A C 1
ATOM 4001 O O . LEU A 1 502 ? 3.601 2.915 -7.048 1.00 93.38 502 LEU A O 1
ATOM 4005 N N . ALA A 1 503 ? 2.313 4.636 -6.406 1.00 92.56 503 ALA A N 1
ATOM 4006 C CA . ALA A 1 503 ? 3.383 5.302 -5.684 1.00 92.56 503 ALA A CA 1
ATOM 4007 C C . ALA A 1 503 ? 3.520 4.745 -4.264 1.00 92.56 503 ALA A C 1
ATOM 4009 O O . ALA A 1 503 ? 2.533 4.605 -3.544 1.00 92.56 503 ALA A O 1
ATOM 4010 N N . THR A 1 504 ? 4.749 4.522 -3.806 1.00 92.50 504 THR A N 1
ATOM 4011 C CA . THR A 1 504 ? 5.047 4.182 -2.401 1.00 92.50 504 THR A CA 1
ATOM 4012 C C . THR A 1 504 ? 5.815 5.283 -1.668 1.00 92.50 504 THR A C 1
ATOM 4014 O O . THR A 1 504 ? 6.110 5.143 -0.485 1.00 92.50 504 THR A O 1
ATOM 4017 N N . GLY A 1 505 ? 6.118 6.404 -2.330 1.00 92.06 505 GLY A N 1
ATOM 4018 C CA . GLY A 1 505 ? 6.713 7.567 -1.679 1.00 92.06 505 GLY A CA 1
ATOM 4019 C C . GLY A 1 505 ? 5.713 8.279 -0.766 1.00 92.06 505 GLY A C 1
ATOM 4020 O O . GLY A 1 505 ? 4.580 8.535 -1.176 1.00 92.06 505 GLY A O 1
ATOM 4021 N N . LEU A 1 506 ? 6.149 8.636 0.448 1.00 93.19 506 LEU A N 1
ATOM 4022 C CA . LEU A 1 506 ? 5.313 9.264 1.484 1.00 93.19 506 LEU A CA 1
ATOM 4023 C C . LEU A 1 506 ? 4.653 10.576 1.029 1.00 93.19 506 LEU A C 1
ATOM 4025 O O . LEU A 1 506 ? 3.503 10.829 1.365 1.00 93.19 506 LEU A O 1
ATOM 4029 N N . TYR A 1 507 ? 5.371 11.390 0.252 1.00 93.31 507 TYR A N 1
ATOM 4030 C CA . TYR A 1 507 ? 4.902 12.699 -0.226 1.00 93.31 507 TYR A CA 1
ATOM 4031 C C . TYR A 1 507 ? 4.408 12.676 -1.678 1.00 93.31 507 TYR A C 1
ATOM 4033 O O . TYR A 1 507 ? 4.143 13.711 -2.276 1.00 93.31 507 TYR A O 1
ATOM 4041 N N . GLN A 1 508 ? 4.311 11.498 -2.289 1.00 91.75 508 GLN A N 1
ATOM 4042 C CA . GLN A 1 508 ? 3.798 11.380 -3.651 1.00 91.75 508 GLN A CA 1
ATOM 4043 C C . GLN A 1 508 ? 2.262 11.286 -3.642 1.00 91.75 508 GLN A C 1
ATOM 4045 O O . GLN A 1 508 ? 1.673 10.857 -2.644 1.00 91.75 508 GLN A O 1
ATOM 4050 N N . PRO A 1 509 ? 1.580 11.664 -4.737 1.00 92.44 509 PRO A N 1
ATOM 4051 C CA . PRO A 1 509 ? 0.189 11.265 -4.943 1.00 92.44 509 PRO A CA 1
ATOM 4052 C C . PRO A 1 509 ? 0.067 9.728 -5.018 1.00 92.44 509 PRO A C 1
ATOM 4054 O O . PRO A 1 509 ? 1.066 9.058 -5.268 1.00 92.44 509 PRO A O 1
ATOM 4057 N N . PRO A 1 510 ? -1.134 9.143 -4.834 1.00 95.62 510 PRO A N 1
ATOM 4058 C CA . PRO A 1 510 ? -1.330 7.686 -4.874 1.00 95.62 510 PRO A CA 1
ATOM 4059 C C . PRO A 1 510 ? -0.888 7.022 -6.187 1.00 95.62 510 PRO A C 1
ATOM 4061 O O . PRO A 1 510 ? -0.450 5.870 -6.186 1.00 95.62 510 PRO A O 1
ATOM 4064 N N . LEU A 1 511 ? -0.995 7.757 -7.294 1.00 95.06 511 LEU A N 1
ATOM 4065 C CA . LEU A 1 511 ? -0.589 7.337 -8.629 1.00 95.06 511 LEU A CA 1
ATOM 4066 C C . LEU A 1 511 ? 0.435 8.310 -9.192 1.00 95.06 511 LEU A C 1
ATOM 4068 O O . LEU A 1 511 ? 0.273 9.523 -9.061 1.00 95.06 511 LEU A O 1
ATOM 4072 N N . ILE A 1 512 ? 1.449 7.769 -9.856 1.00 92.75 512 ILE A N 1
ATOM 4073 C CA . ILE A 1 512 ? 2.449 8.538 -10.592 1.00 92.75 512 ILE A CA 1
ATOM 4074 C C . ILE A 1 512 ? 2.464 8.114 -12.055 1.00 92.75 512 ILE A C 1
ATOM 4076 O O . ILE A 1 512 ? 2.225 6.955 -12.393 1.00 92.75 512 ILE A O 1
ATOM 4080 N N . GLU A 1 513 ? 2.763 9.075 -12.916 1.00 91.06 513 GLU A N 1
ATOM 4081 C CA . GLU A 1 513 ? 3.017 8.847 -14.329 1.00 91.06 513 GLU A CA 1
ATOM 4082 C C . GLU A 1 513 ? 4.523 8.723 -14.548 1.00 91.06 513 GLU A C 1
ATOM 4084 O O . GLU A 1 513 ? 5.281 9.658 -14.279 1.00 91.06 513 GLU A O 1
ATOM 4089 N N . VAL A 1 514 ? 4.960 7.556 -15.015 1.00 88.81 514 VAL A N 1
ATOM 4090 C CA . VAL A 1 514 ? 6.369 7.256 -15.268 1.00 88.81 514 VAL A CA 1
ATOM 4091 C C . VAL A 1 514 ? 6.580 7.150 -16.777 1.00 88.81 514 VAL A C 1
ATOM 4093 O O . VAL A 1 514 ? 5.959 6.298 -17.420 1.00 88.81 514 VAL A O 1
ATOM 4096 N N . PRO A 1 515 ? 7.419 8.015 -17.377 1.00 88.81 515 PRO A N 1
ATOM 4097 C CA . PRO A 1 515 ? 7.787 7.877 -18.774 1.00 88.81 515 PRO A CA 1
ATOM 4098 C C . PRO A 1 515 ? 8.774 6.718 -18.926 1.00 88.81 515 PRO A C 1
ATOM 4100 O O . PRO A 1 515 ? 9.910 6.788 -18.464 1.00 88.81 515 PRO A O 1
ATOM 4103 N N . GLU A 1 516 ? 8.349 5.675 -19.622 1.00 88.38 516 GLU A N 1
ATOM 4104 C CA . GLU A 1 516 ? 9.155 4.505 -19.943 1.00 88.38 516 GLU A CA 1
ATOM 4105 C C . GLU A 1 516 ? 9.475 4.463 -21.437 1.00 88.38 516 GLU A C 1
ATOM 4107 O O . GLU A 1 516 ? 8.637 4.761 -22.293 1.00 88.38 516 GLU A O 1
ATOM 4112 N N . GLN A 1 517 ? 10.705 4.088 -21.784 1.00 90.69 517 GLN A N 1
ATOM 4113 C CA . GLN A 1 517 ? 11.132 4.017 -23.178 1.00 90.69 517 GLN A CA 1
ATOM 4114 C C . GLN A 1 517 ? 12.173 2.923 -23.389 1.00 90.69 517 GLN A C 1
ATOM 4116 O O . GLN A 1 517 ? 13.181 2.849 -22.687 1.00 90.69 517 GLN A O 1
ATOM 4121 N N . ARG A 1 518 ? 11.993 2.129 -24.451 1.00 91.25 518 ARG A N 1
ATOM 4122 C CA . ARG A 1 518 ? 13.073 1.292 -24.980 1.00 91.25 518 ARG A CA 1
ATOM 4123 C C . ARG A 1 518 ? 13.916 2.061 -25.981 1.00 91.25 518 ARG A C 1
ATOM 4125 O O . ARG A 1 518 ? 13.438 2.464 -27.042 1.00 91.25 518 ARG A O 1
ATOM 4132 N N . HIS A 1 519 ? 15.210 2.160 -25.711 1.00 92.56 519 HIS A N 1
ATOM 4133 C CA . HIS A 1 519 ? 16.182 2.823 -26.580 1.00 92.56 519 HIS A CA 1
ATOM 4134 C C . HIS A 1 519 ? 16.717 1.901 -27.696 1.00 92.56 519 HIS A C 1
ATOM 4136 O O . HIS A 1 519 ? 17.890 1.973 -28.060 1.00 92.56 519 HIS A O 1
ATOM 4142 N N . GLY A 1 520 ? 15.876 1.009 -28.233 1.00 92.25 520 GLY A N 1
ATOM 4143 C CA . GLY A 1 520 ? 16.264 0.027 -29.248 1.00 92.25 520 GLY A CA 1
ATOM 4144 C C . GLY A 1 520 ? 17.177 -1.056 -28.691 1.00 92.25 520 GLY A C 1
ATOM 4145 O O . GLY A 1 520 ? 16.843 -1.681 -27.686 1.00 92.25 520 GLY A O 1
ATOM 4146 N N . TYR A 1 521 ? 18.313 -1.296 -29.343 1.00 92.38 521 TYR A N 1
ATOM 4147 C CA . TYR A 1 521 ? 19.318 -2.254 -28.882 1.00 92.38 521 TYR A CA 1
ATOM 4148 C C . TYR A 1 521 ? 20.570 -1.539 -28.380 1.00 92.38 521 TYR A C 1
ATOM 4150 O O . TYR A 1 521 ? 21.136 -0.694 -29.079 1.00 92.38 521 TYR A O 1
ATOM 4158 N N . ALA A 1 522 ? 21.031 -1.924 -27.190 1.00 94.12 522 ALA A N 1
ATOM 4159 C CA . ALA A 1 522 ? 22.361 -1.566 -26.722 1.00 94.12 522 ALA A CA 1
ATOM 4160 C C . ALA A 1 522 ? 23.404 -2.249 -27.609 1.00 94.12 522 ALA A C 1
ATOM 4162 O O . ALA A 1 522 ? 23.100 -3.206 -28.318 1.00 94.12 522 ALA A O 1
ATOM 4163 N N . ILE A 1 523 ? 24.651 -1.795 -27.557 1.00 93.06 523 ILE A N 1
ATOM 4164 C CA . ILE A 1 523 ? 25.733 -2.432 -28.306 1.00 93.06 523 ILE A CA 1
ATOM 4165 C C . ILE A 1 523 ? 26.764 -3.052 -27.371 1.00 93.06 523 ILE A C 1
ATOM 4167 O O . ILE A 1 523 ? 27.133 -2.483 -26.345 1.00 93.06 523 ILE A O 1
ATOM 4171 N N . GLU A 1 524 ? 27.301 -4.187 -27.789 1.00 92.44 524 GLU A N 1
ATOM 4172 C CA . GLU A 1 524 ? 28.553 -4.721 -27.279 1.00 92.44 524 GLU A CA 1
ATOM 4173 C C . GLU A 1 524 ? 29.578 -4.647 -28.403 1.00 92.44 524 GLU A C 1
ATOM 4175 O O . GLU A 1 524 ? 29.537 -5.413 -29.363 1.00 92.44 524 GLU A O 1
ATOM 4180 N N . MET A 1 525 ? 30.476 -3.669 -28.318 1.00 91.00 525 MET A N 1
ATOM 4181 C CA . MET A 1 525 ? 31.518 -3.481 -29.318 1.00 91.00 525 MET A CA 1
ATOM 4182 C C . MET A 1 525 ? 32.785 -4.206 -28.886 1.00 91.00 525 MET A C 1
ATOM 4184 O O . MET A 1 525 ? 33.355 -3.909 -27.838 1.00 91.00 525 MET A O 1
ATOM 4188 N N . VAL A 1 526 ? 33.254 -5.121 -29.726 1.00 91.06 526 VAL A N 1
ATOM 4189 C CA . VAL A 1 526 ? 34.467 -5.904 -29.478 1.00 91.06 526 VAL A CA 1
ATOM 4190 C C . VAL A 1 526 ? 35.365 -5.872 -30.705 1.00 91.06 526 VAL A C 1
ATOM 4192 O O . VAL A 1 526 ? 34.899 -5.866 -31.845 1.00 91.06 526 VAL A O 1
ATOM 4195 N N . THR A 1 527 ? 36.675 -5.815 -30.476 1.00 87.88 527 THR A N 1
ATOM 4196 C CA . THR A 1 527 ? 37.658 -5.751 -31.561 1.00 87.88 527 THR A CA 1
ATOM 4197 C C . THR A 1 527 ? 38.263 -7.126 -31.788 1.00 87.88 527 THR A C 1
ATOM 4199 O O . THR A 1 527 ? 39.007 -7.623 -30.949 1.00 87.88 527 THR A O 1
ATOM 4202 N N . ALA A 1 528 ? 37.965 -7.718 -32.940 1.00 85.56 528 ALA A N 1
ATOM 4203 C CA . ALA A 1 528 ? 38.541 -8.975 -33.379 1.00 85.56 528 ALA A CA 1
ATOM 4204 C C . ALA A 1 528 ? 39.993 -8.781 -33.838 1.00 85.56 528 ALA A C 1
ATOM 4206 O O . ALA A 1 528 ? 40.269 -8.015 -34.773 1.00 85.56 528 ALA A O 1
ATOM 4207 N N . THR A 1 529 ? 40.910 -9.507 -33.200 1.00 83.56 529 THR A N 1
ATOM 4208 C CA . THR A 1 529 ? 42.335 -9.564 -33.556 1.00 83.56 529 THR A CA 1
ATOM 4209 C C . THR A 1 529 ? 42.649 -10.832 -34.358 1.00 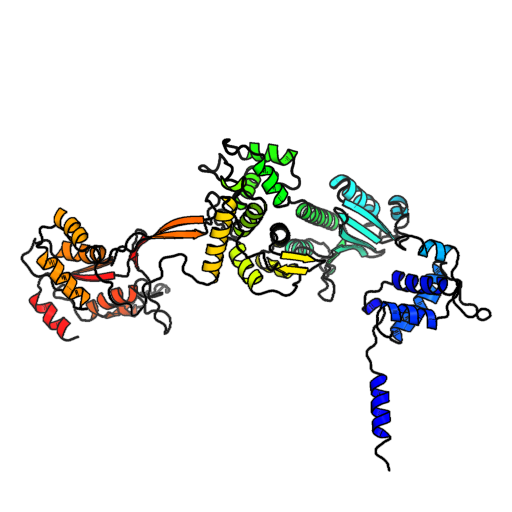83.56 529 THR A C 1
ATOM 4211 O O . THR A 1 529 ? 41.791 -11.695 -34.547 1.00 83.56 529 THR A O 1
ATOM 4214 N N . GLU A 1 530 ? 43.872 -10.947 -34.888 1.00 81.38 530 GLU A N 1
ATOM 4215 C CA . GLU A 1 530 ? 44.287 -12.133 -35.660 1.00 81.38 530 GLU A CA 1
ATOM 4216 C C . GLU A 1 530 ? 44.377 -13.409 -34.794 1.00 81.38 530 GLU A C 1
ATOM 4218 O O . GLU A 1 530 ? 44.257 -14.514 -35.328 1.00 81.38 530 GLU A O 1
ATOM 4223 N N . ASP A 1 531 ? 44.503 -13.247 -33.474 1.00 84.88 531 ASP A N 1
ATOM 4224 C CA . ASP A 1 531 ? 44.654 -14.334 -32.500 1.00 84.88 531 ASP A CA 1
ATOM 4225 C C . ASP A 1 531 ? 43.321 -14.919 -32.018 1.00 84.88 531 ASP A C 1
ATOM 4227 O O . ASP A 1 531 ? 43.316 -15.912 -31.294 1.00 84.88 531 ASP A O 1
ATOM 4231 N N . TRP A 1 532 ? 42.188 -14.340 -32.434 1.00 87.94 532 TRP A N 1
ATOM 4232 C CA . TRP A 1 532 ? 40.873 -14.845 -32.049 1.00 87.94 532 TRP A CA 1
ATOM 4233 C C . TRP A 1 532 ? 40.645 -16.276 -32.545 1.00 87.94 532 TRP A C 1
ATOM 4235 O O . TRP A 1 532 ? 40.741 -16.588 -33.742 1.00 87.94 532 TRP A O 1
ATOM 4245 N N . GLY A 1 533 ? 40.286 -17.141 -31.603 1.00 87.25 533 GLY A N 1
ATOM 4246 C CA . GLY A 1 533 ? 39.857 -18.511 -31.834 1.00 87.25 533 GLY A CA 1
ATOM 4247 C C . GLY A 1 533 ? 38.389 -18.738 -31.474 1.00 87.25 533 GLY A C 1
ATOM 4248 O O . GLY A 1 533 ? 37.646 -17.829 -31.110 1.00 87.25 533 GLY A O 1
ATOM 4249 N N . VAL A 1 534 ? 37.972 -20.006 -31.535 1.00 88.81 534 VAL A N 1
ATOM 4250 C CA . VAL A 1 534 ? 36.622 -20.438 -31.119 1.00 88.81 534 VAL A CA 1
ATOM 4251 C C . VAL A 1 534 ? 36.353 -20.079 -29.654 1.00 88.81 534 VAL A C 1
ATOM 4253 O O . VAL A 1 534 ? 35.232 -19.716 -29.305 1.00 88.81 534 VAL A O 1
ATOM 4256 N N . ARG A 1 535 ? 37.391 -20.110 -28.809 1.00 89.19 535 ARG A N 1
ATOM 4257 C CA . ARG A 1 535 ? 37.291 -19.780 -27.385 1.00 89.19 535 ARG A CA 1
ATOM 4258 C C . ARG A 1 535 ? 36.879 -18.329 -27.128 1.00 89.19 535 ARG A C 1
ATOM 4260 O O . ARG A 1 535 ? 36.134 -18.089 -26.188 1.00 89.19 535 ARG A O 1
ATOM 4267 N N . ASP A 1 536 ? 37.318 -17.390 -27.963 1.00 89.50 536 ASP A N 1
ATOM 4268 C CA . ASP A 1 536 ? 37.008 -15.964 -27.799 1.00 89.50 536 ASP A CA 1
ATOM 4269 C C . ASP A 1 536 ? 35.603 -15.617 -28.303 1.00 89.50 536 ASP A C 1
ATOM 4271 O O . ASP A 1 536 ? 34.969 -14.695 -27.798 1.00 89.50 536 ASP A O 1
ATOM 4275 N N . VAL A 1 537 ? 35.094 -16.362 -29.291 1.00 90.00 537 VAL A N 1
ATOM 4276 C CA . VAL A 1 537 ? 33.775 -16.114 -29.893 1.00 90.00 537 VAL A CA 1
ATOM 4277 C C . VAL A 1 537 ? 32.681 -16.903 -29.178 1.00 90.00 537 VAL A C 1
ATOM 4279 O O . VAL A 1 537 ? 31.712 -16.311 -28.715 1.00 90.00 537 VAL A O 1
ATOM 4282 N N . ILE A 1 538 ? 32.839 -18.221 -29.061 1.00 93.25 538 ILE A N 1
ATOM 4283 C CA . ILE A 1 538 ? 31.832 -19.131 -28.499 1.00 93.25 538 ILE A CA 1
ATOM 4284 C C . ILE A 1 538 ? 32.121 -19.413 -27.025 1.00 93.25 538 ILE A C 1
ATOM 4286 O O . ILE A 1 538 ? 31.245 -19.279 -26.172 1.00 93.25 538 ILE A O 1
ATOM 4290 N N . GLY A 1 539 ? 33.359 -19.765 -26.699 1.00 92.44 539 GLY A N 1
ATOM 4291 C CA . GLY A 1 539 ? 33.759 -20.121 -25.342 1.00 92.44 539 GLY A CA 1
ATOM 4292 C C . GLY A 1 539 ? 34.614 -21.376 -25.287 1.00 92.44 539 GLY A C 1
ATOM 4293 O O . GLY A 1 539 ? 34.879 -22.031 -26.296 1.00 92.44 539 GLY A O 1
ATOM 4294 N N . GLY A 1 540 ? 35.082 -21.702 -24.091 1.00 92.38 540 GLY A N 1
ATOM 4295 C CA . GLY A 1 540 ? 35.901 -22.881 -23.852 1.00 92.38 540 GLY A CA 1
ATOM 4296 C C . GLY A 1 540 ? 36.360 -22.985 -22.407 1.00 92.38 540 GLY A C 1
ATOM 4297 O O . GLY A 1 540 ? 36.059 -22.135 -21.572 1.00 92.38 540 GLY A O 1
ATOM 4298 N N . ILE A 1 541 ? 37.112 -24.041 -22.116 1.00 91.31 541 ILE A N 1
ATOM 4299 C CA . ILE A 1 541 ? 37.595 -24.313 -20.764 1.00 91.31 541 ILE A CA 1
ATOM 4300 C C . ILE A 1 541 ? 38.640 -23.261 -20.370 1.00 91.31 541 ILE A C 1
ATOM 4302 O O . ILE A 1 541 ? 39.617 -23.032 -21.089 1.00 91.31 541 ILE A O 1
ATOM 4306 N N . ALA A 1 542 ? 38.435 -22.620 -19.223 1.00 88.56 542 ALA A N 1
ATOM 4307 C CA . ALA A 1 542 ? 39.313 -21.610 -18.661 1.00 88.56 542 ALA A CA 1
ATOM 4308 C C . ALA A 1 542 ? 39.659 -21.923 -17.200 1.00 88.56 542 ALA A C 1
ATOM 4310 O O . ALA A 1 542 ? 38.797 -22.396 -16.460 1.00 88.56 542 ALA A O 1
ATOM 4311 N N . PRO A 1 543 ? 40.902 -21.657 -16.769 1.00 88.56 543 PRO A N 1
ATOM 4312 C CA . PRO A 1 543 ? 41.238 -21.693 -15.356 1.00 88.56 543 PRO A CA 1
ATOM 4313 C C . PRO A 1 543 ? 40.577 -20.524 -14.606 1.00 88.56 543 PRO A C 1
ATOM 4315 O O . PRO A 1 543 ? 40.578 -19.393 -15.090 1.00 88.56 543 PRO A O 1
ATOM 4318 N N . CYS A 1 544 ? 40.071 -20.794 -13.407 1.00 82.00 544 CYS A N 1
ATOM 4319 C CA . CYS A 1 544 ? 39.512 -19.846 -12.453 1.00 82.00 544 CYS A CA 1
ATOM 4320 C C . CYS A 1 544 ? 40.105 -20.127 -11.061 1.00 82.00 544 CYS A C 1
ATOM 4322 O O . CYS A 1 544 ? 40.380 -21.281 -10.724 1.00 82.00 544 CYS A O 1
ATOM 4324 N N . LEU A 1 545 ? 40.328 -19.082 -10.266 1.00 81.88 545 LEU A N 1
ATOM 4325 C CA . LEU A 1 545 ? 40.808 -19.213 -8.889 1.00 81.88 545 LEU A CA 1
ATOM 4326 C C . LEU A 1 545 ? 39.614 -19.372 -7.945 1.00 81.88 545 LEU A C 1
ATOM 4328 O O . LEU A 1 545 ? 38.642 -18.629 -8.057 1.00 81.88 545 LEU A O 1
ATOM 4332 N N . ASP A 1 546 ? 39.699 -20.330 -7.025 1.00 72.62 546 ASP A N 1
ATOM 4333 C CA . ASP A 1 546 ? 38.680 -20.530 -5.993 1.00 72.62 546 ASP A CA 1
ATOM 4334 C C . ASP A 1 546 ? 38.722 -19.391 -4.959 1.00 72.62 546 ASP A C 1
ATOM 4336 O O . ASP A 1 546 ? 39.769 -19.147 -4.354 1.00 72.62 546 ASP A O 1
ATOM 4340 N N . SER A 1 547 ? 37.611 -18.675 -4.772 1.00 63.09 547 SER A N 1
ATOM 4341 C CA . SER A 1 547 ? 37.528 -17.524 -3.861 1.00 63.09 547 SER A CA 1
ATOM 4342 C C . SER A 1 547 ? 37.376 -17.914 -2.386 1.00 63.09 547 SER A C 1
ATOM 4344 O O . SER A 1 547 ? 37.650 -17.084 -1.522 1.00 63.09 547 SER A O 1
ATOM 4346 N N . ASP A 1 548 ? 37.006 -19.167 -2.090 1.00 63.31 548 ASP A N 1
ATOM 4347 C CA . ASP A 1 548 ? 36.600 -19.603 -0.742 1.00 63.31 548 ASP A CA 1
ATOM 4348 C C . ASP A 1 548 ? 37.687 -20.357 0.053 1.00 63.31 548 ASP A C 1
ATOM 4350 O O . ASP A 1 548 ? 37.470 -20.760 1.197 1.00 63.31 548 ASP A O 1
ATOM 4354 N N . GLY A 1 549 ? 38.891 -20.539 -0.499 1.00 49.16 549 GLY A N 1
ATOM 4355 C CA . GLY A 1 549 ? 39.955 -21.321 0.138 1.00 49.16 549 GLY A CA 1
ATOM 4356 C C . GLY A 1 549 ? 41.236 -20.528 0.382 1.00 49.16 549 GLY A C 1
ATOM 4357 O O . GLY A 1 549 ? 41.811 -19.970 -0.545 1.00 49.16 549 GLY A O 1
ATOM 4358 N N . ARG A 1 550 ? 41.779 -20.587 1.609 1.00 53.56 550 ARG A N 1
ATOM 4359 C CA . ARG A 1 550 ? 43.112 -20.070 2.024 1.00 53.56 550 ARG A CA 1
ATOM 4360 C C . ARG A 1 550 ? 44.316 -20.627 1.226 1.00 53.56 550 ARG A C 1
ATOM 4362 O O . ARG A 1 550 ? 45.464 -20.324 1.536 1.00 53.56 550 ARG A O 1
ATOM 4369 N N . THR A 1 551 ? 44.064 -21.414 0.190 1.00 58.53 551 THR A N 1
ATOM 4370 C CA . THR A 1 551 ? 45.011 -21.976 -0.770 1.00 58.53 551 THR A CA 1
ATOM 4371 C C . THR A 1 551 ? 44.380 -21.791 -2.147 1.00 58.53 551 THR A C 1
ATOM 4373 O O . THR A 1 551 ? 43.433 -22.509 -2.454 1.00 58.53 551 THR A O 1
ATOM 4376 N N . GLY A 1 552 ? 44.834 -20.819 -2.945 1.00 61.97 552 GLY A N 1
ATOM 4377 C CA . GLY A 1 552 ? 44.270 -20.478 -4.262 1.00 61.97 552 GLY A CA 1
ATOM 4378 C C . GLY A 1 552 ? 44.342 -21.625 -5.276 1.00 61.97 552 GLY A C 1
ATOM 4379 O O . GLY A 1 552 ? 45.189 -21.628 -6.166 1.00 61.97 552 GLY A O 1
ATOM 4380 N N . SER A 1 553 ? 43.479 -22.626 -5.113 1.00 74.19 553 SER A N 1
ATOM 4381 C CA . SER A 1 553 ? 43.438 -23.816 -5.952 1.00 74.19 553 SER A CA 1
ATOM 4382 C C . SER A 1 553 ? 42.828 -23.480 -7.313 1.00 74.19 553 SER A C 1
ATOM 4384 O O . SER A 1 553 ? 41.871 -22.710 -7.418 1.00 74.19 553 SER A O 1
ATOM 4386 N N . LEU A 1 554 ? 43.438 -24.019 -8.369 1.00 82.81 554 LEU A N 1
ATOM 4387 C CA . LEU A 1 554 ? 43.037 -23.793 -9.753 1.00 82.81 554 LEU A CA 1
ATOM 4388 C C . LEU A 1 554 ? 41.848 -24.699 -10.096 1.00 82.81 554 LEU A C 1
ATOM 4390 O O . LEU A 1 554 ? 41.977 -25.922 -10.059 1.00 82.81 554 LEU A O 1
ATOM 4394 N N . ARG A 1 555 ? 40.713 -24.114 -10.479 1.00 83.94 555 ARG A N 1
ATOM 4395 C CA . ARG A 1 555 ? 39.542 -24.831 -11.005 1.00 83.94 555 ARG A CA 1
ATOM 4396 C C . ARG A 1 555 ? 39.406 -24.556 -12.498 1.00 83.94 555 ARG A C 1
ATOM 4398 O O . ARG A 1 555 ? 39.716 -23.462 -12.946 1.00 83.94 555 ARG A O 1
ATOM 4405 N N . TYR A 1 556 ? 38.921 -25.517 -13.275 1.00 87.44 556 TYR A N 1
ATOM 4406 C CA . TYR A 1 556 ? 38.603 -25.298 -14.688 1.00 87.44 556 TYR A CA 1
ATOM 4407 C C . TYR A 1 556 ? 37.092 -25.186 -14.872 1.00 87.44 556 TYR A C 1
ATOM 4409 O O . TYR A 1 556 ? 36.348 -26.064 -14.440 1.00 87.44 556 TYR A O 1
ATOM 4417 N N . THR A 1 557 ? 36.641 -24.108 -15.505 1.00 88.19 557 THR A N 1
ATOM 4418 C CA . THR A 1 557 ? 35.225 -23.836 -15.784 1.00 88.19 557 THR A CA 1
ATOM 4419 C C . THR A 1 557 ? 35.030 -23.509 -17.261 1.00 88.19 557 THR A C 1
ATOM 4421 O O . THR A 1 557 ? 35.991 -23.245 -17.985 1.00 88.19 557 THR A O 1
ATOM 4424 N N . ILE A 1 558 ? 33.787 -23.548 -17.742 1.00 89.12 558 ILE A N 1
ATOM 4425 C CA . ILE A 1 558 ? 33.463 -23.060 -19.084 1.00 89.12 558 ILE A CA 1
ATOM 4426 C C . ILE A 1 558 ? 33.384 -21.536 -19.009 1.00 89.12 558 ILE A C 1
ATOM 4428 O O . ILE A 1 558 ? 32.522 -20.993 -18.325 1.00 89.12 558 ILE A O 1
ATOM 4432 N N . ALA A 1 559 ? 34.285 -20.853 -19.710 1.00 90.62 559 ALA A N 1
ATOM 4433 C CA . ALA A 1 559 ? 34.193 -19.418 -19.933 1.00 90.62 559 ALA A CA 1
ATOM 4434 C C . ALA A 1 559 ? 33.541 -19.161 -21.292 1.00 90.62 559 ALA A C 1
ATOM 4436 O O . ALA A 1 559 ? 34.002 -19.675 -22.315 1.00 90.62 559 ALA A O 1
ATOM 4437 N N . TYR A 1 560 ? 32.482 -18.356 -21.301 1.00 94.56 560 TYR A N 1
ATOM 4438 C CA . TYR A 1 560 ? 31.771 -17.986 -22.520 1.00 94.56 560 TYR A CA 1
ATOM 4439 C C . TYR A 1 560 ? 32.509 -16.896 -23.294 1.00 94.56 560 TYR A C 1
ATOM 4441 O O . TYR A 1 560 ? 32.982 -15.913 -22.720 1.00 94.56 560 TYR A O 1
ATOM 4449 N N . GLY A 1 561 ? 32.599 -17.091 -24.610 1.00 92.88 561 GLY A N 1
ATOM 4450 C CA . GLY A 1 561 ? 33.133 -16.102 -25.539 1.00 92.88 561 GLY A CA 1
ATOM 4451 C C . GLY A 1 561 ? 32.145 -14.960 -25.779 1.00 92.88 561 GLY A C 1
ATOM 4452 O O . GLY A 1 561 ? 31.025 -14.967 -25.265 1.00 92.88 561 GLY A O 1
ATOM 4453 N N . HIS A 1 562 ? 32.551 -13.973 -26.574 1.00 92.88 562 HIS A N 1
ATOM 4454 C CA . HIS A 1 562 ? 31.783 -12.752 -26.805 1.00 92.88 562 HIS A CA 1
ATOM 4455 C C . HIS A 1 562 ? 30.368 -13.014 -27.333 1.00 92.88 562 HIS A C 1
ATOM 4457 O O . HIS A 1 562 ? 29.427 -12.449 -26.793 1.00 92.88 562 HIS A O 1
ATOM 4463 N N . LEU A 1 563 ? 30.188 -13.902 -28.317 1.00 92.81 563 LEU A N 1
ATOM 4464 C CA . LEU A 1 563 ? 28.863 -14.204 -28.872 1.00 92.81 563 LEU A CA 1
ATOM 4465 C C . LEU A 1 563 ? 27.947 -14.840 -27.830 1.00 92.81 563 LEU A C 1
ATOM 4467 O O . LEU A 1 563 ? 26.834 -14.366 -27.611 1.00 92.81 563 LEU A O 1
ATOM 4471 N N . THR A 1 564 ? 28.430 -15.893 -27.174 1.00 93.25 564 THR A N 1
ATOM 4472 C CA . THR A 1 564 ? 27.641 -16.624 -26.180 1.00 93.25 564 THR A CA 1
ATOM 4473 C C . THR A 1 564 ? 27.299 -15.730 -24.995 1.00 93.25 564 THR A C 1
ATOM 4475 O O . THR A 1 564 ? 26.158 -15.724 -24.552 1.00 93.25 564 THR A O 1
ATOM 4478 N N . ARG A 1 565 ? 28.238 -14.903 -24.525 1.00 93.31 565 ARG A N 1
ATOM 4479 C CA . ARG A 1 565 ? 27.980 -13.961 -23.433 1.00 93.31 565 ARG A CA 1
ATOM 4480 C C . ARG A 1 565 ? 26.953 -12.897 -23.817 1.00 93.31 565 ARG A C 1
ATOM 4482 O O . ARG A 1 565 ? 26.047 -12.642 -23.029 1.00 93.31 565 ARG A O 1
ATOM 4489 N N . THR A 1 566 ? 27.055 -12.299 -25.009 1.00 93.94 566 THR A N 1
ATOM 4490 C CA . THR A 1 566 ? 26.058 -11.322 -25.478 1.00 93.94 566 THR A CA 1
ATOM 4491 C C . THR A 1 566 ? 24.668 -11.947 -25.571 1.00 93.94 566 THR A C 1
ATOM 4493 O O . THR A 1 566 ? 23.702 -11.313 -25.159 1.00 93.94 566 THR A O 1
ATOM 4496 N N . LEU A 1 567 ? 24.570 -13.185 -26.067 1.00 91.50 567 LEU A N 1
ATOM 4497 C CA . LEU A 1 567 ? 23.311 -13.925 -26.141 1.00 91.50 567 LEU A CA 1
ATOM 4498 C C . LEU A 1 567 ? 22.740 -14.191 -24.742 1.00 91.50 567 LEU A C 1
ATOM 4500 O O . LEU A 1 567 ? 21.589 -13.868 -24.473 1.00 91.50 567 LEU A O 1
ATOM 4504 N N . LEU A 1 568 ? 23.551 -14.735 -23.830 1.00 92.00 568 LEU A N 1
ATOM 4505 C CA . LEU A 1 568 ? 23.121 -15.084 -22.475 1.00 92.00 568 LEU A CA 1
ATOM 4506 C C . LEU A 1 568 ? 22.648 -13.863 -21.671 1.00 92.00 568 LEU A C 1
ATOM 4508 O O . LEU A 1 568 ? 21.744 -13.987 -20.850 1.00 92.00 568 LEU A O 1
ATOM 4512 N N . ARG A 1 569 ? 23.178 -12.666 -21.944 1.00 92.06 569 ARG A N 1
ATOM 4513 C CA . ARG A 1 569 ? 22.717 -11.411 -21.320 1.00 92.06 569 ARG A CA 1
ATOM 4514 C C . ARG A 1 569 ? 21.258 -11.057 -21.618 1.00 92.06 569 ARG A C 1
ATOM 4516 O O . ARG A 1 569 ? 20.699 -10.231 -20.904 1.00 92.06 569 ARG A O 1
ATOM 4523 N N . HIS A 1 570 ? 20.637 -11.655 -22.637 1.00 90.38 570 HIS A N 1
ATOM 4524 C CA . HIS A 1 570 ? 19.208 -11.462 -22.923 1.00 90.38 570 HIS A CA 1
ATOM 4525 C C . HIS A 1 570 ? 18.303 -12.332 -22.047 1.00 90.38 570 HIS A C 1
ATOM 4527 O O . HIS A 1 570 ? 17.088 -12.210 -22.145 1.00 90.38 570 HIS A O 1
ATOM 4533 N N . PHE A 1 571 ? 18.862 -13.202 -21.202 1.00 89.88 571 PHE A N 1
ATOM 4534 C CA . PHE A 1 571 ? 18.104 -14.140 -20.379 1.00 89.88 571 PHE A CA 1
ATOM 4535 C C . PHE A 1 571 ? 18.290 -13.858 -18.889 1.00 89.88 571 PHE A C 1
ATOM 4537 O O . PHE A 1 571 ? 19.380 -13.494 -18.439 1.00 89.88 571 PHE A O 1
ATOM 4544 N N . ALA A 1 572 ? 17.224 -14.064 -18.120 1.00 88.38 572 ALA A N 1
ATOM 4545 C CA . ALA A 1 572 ? 17.241 -13.915 -16.672 1.00 88.38 572 ALA A CA 1
ATOM 4546 C C . ALA A 1 572 ? 18.196 -14.925 -16.004 1.00 88.38 572 ALA A C 1
ATOM 4548 O O . ALA A 1 572 ? 18.316 -16.075 -16.427 1.00 88.38 572 ALA A O 1
ATOM 4549 N N . GLY A 1 573 ? 18.873 -14.492 -14.935 1.00 87.56 573 GLY A N 1
ATOM 4550 C CA . GLY A 1 573 ? 19.703 -15.362 -14.089 1.00 87.56 573 GLY A CA 1
ATOM 4551 C C . GLY A 1 573 ? 21.076 -15.762 -14.651 1.00 87.56 573 GLY A C 1
ATOM 4552 O O . GLY A 1 573 ? 21.717 -16.637 -14.081 1.00 87.56 573 GLY A O 1
ATOM 4553 N N . THR A 1 574 ? 21.561 -15.129 -15.725 1.00 87.75 574 THR A N 1
ATOM 4554 C CA . THR A 1 574 ? 22.836 -15.486 -16.389 1.00 87.75 574 THR A CA 1
ATOM 4555 C C . THR A 1 574 ? 24.082 -14.759 -15.870 1.00 87.75 574 THR A C 1
ATOM 4557 O O . THR A 1 574 ? 25.136 -14.828 -16.504 1.00 87.75 574 THR A O 1
ATOM 4560 N N . GLU A 1 575 ? 23.991 -14.024 -14.755 1.00 88.06 575 GLU A N 1
ATOM 4561 C CA . GLU A 1 575 ? 25.101 -13.234 -14.186 1.00 88.06 575 GLU A CA 1
ATOM 4562 C C . GLU A 1 575 ? 25.865 -12.411 -15.245 1.00 88.06 575 GLU A C 1
ATOM 4564 O O . GLU A 1 575 ? 27.076 -12.558 -15.433 1.00 88.06 575 GLU A O 1
ATOM 4569 N N . ASP A 1 576 ? 25.153 -11.559 -15.990 1.00 84.81 576 ASP A N 1
ATOM 4570 C CA . ASP A 1 576 ? 25.738 -10.772 -17.089 1.00 84.81 576 ASP A CA 1
ATOM 4571 C C . ASP A 1 576 ? 26.362 -11.658 -18.201 1.00 84.81 576 ASP A C 1
ATOM 4573 O O . ASP A 1 576 ? 27.425 -11.366 -18.771 1.00 84.81 576 ASP A O 1
ATOM 4577 N N . GLY A 1 577 ? 25.685 -12.774 -18.496 1.00 86.75 577 GLY A N 1
ATOM 4578 C CA . GLY A 1 577 ? 26.046 -13.763 -19.513 1.00 86.75 577 GLY A CA 1
ATOM 4579 C C . GLY A 1 577 ? 27.233 -14.664 -19.158 1.00 86.75 577 GLY A C 1
ATOM 4580 O O . GLY A 1 577 ? 27.835 -15.265 -20.050 1.00 86.75 577 GLY A O 1
ATOM 4581 N N . ARG A 1 578 ? 27.624 -14.722 -17.881 1.00 88.00 578 ARG A N 1
ATOM 4582 C CA . ARG A 1 578 ? 28.723 -15.566 -17.383 1.00 88.00 578 ARG A CA 1
ATOM 4583 C C . ARG A 1 578 ? 28.268 -16.971 -17.011 1.00 88.00 578 ARG A C 1
ATOM 4585 O O . ARG A 1 578 ? 29.094 -17.881 -16.995 1.00 88.00 578 ARG A O 1
ATOM 4592 N N . THR A 1 579 ? 26.982 -17.150 -16.745 1.00 89.00 579 THR A N 1
ATOM 4593 C CA . THR A 1 579 ? 26.370 -18.427 -16.384 1.00 89.00 579 THR A CA 1
ATOM 4594 C C . THR A 1 579 ? 25.217 -18.748 -17.331 1.00 89.00 579 THR A C 1
ATOM 4596 O O . THR A 1 579 ? 24.707 -17.881 -18.044 1.00 89.00 579 THR A O 1
ATOM 4599 N N . LEU A 1 580 ? 24.832 -20.024 -17.384 1.00 88.56 580 LEU A N 1
ATOM 4600 C CA . LEU A 1 580 ? 23.599 -20.413 -18.067 1.00 88.56 580 LEU A CA 1
ATOM 4601 C C . LEU A 1 580 ? 22.391 -19.980 -17.228 1.00 88.56 580 LEU A C 1
ATOM 4603 O O . LEU A 1 580 ? 22.517 -19.898 -16.004 1.00 88.56 580 LEU A O 1
ATOM 4607 N N . PRO A 1 581 ? 21.228 -19.746 -17.858 1.00 86.19 581 PRO A N 1
ATOM 4608 C CA . PRO A 1 581 ? 20.000 -19.463 -17.132 1.00 86.19 581 PRO A CA 1
ATOM 4609 C C . PRO A 1 581 ? 19.681 -20.611 -16.161 1.00 86.19 581 PRO A C 1
ATOM 4611 O O . PRO A 1 581 ? 19.887 -21.779 -16.511 1.00 86.19 581 PRO A O 1
ATOM 4614 N N . PRO A 1 582 ? 19.198 -20.315 -14.945 1.00 80.44 582 PRO A N 1
ATOM 4615 C CA . PRO A 1 582 ? 18.807 -21.344 -13.996 1.00 80.44 582 PRO A CA 1
ATOM 4616 C C . PRO A 1 582 ? 17.530 -22.047 -14.479 1.00 80.44 582 PRO A C 1
ATOM 4618 O O . PRO A 1 582 ? 16.503 -21.410 -14.691 1.00 80.44 582 PRO A O 1
ATOM 4621 N N . GLY A 1 583 ? 17.586 -23.373 -14.611 1.00 79.44 583 GLY A N 1
ATOM 4622 C CA . GLY A 1 583 ? 16.442 -24.200 -15.010 1.00 79.44 583 GLY A CA 1
ATOM 4623 C C . GLY A 1 583 ? 16.354 -24.475 -16.514 1.00 79.44 583 GLY A C 1
ATOM 4624 O O . GLY A 1 583 ? 17.288 -24.233 -17.274 1.00 79.44 583 GLY A O 1
ATOM 4625 N N . THR A 1 584 ? 15.234 -25.064 -16.935 1.00 73.88 584 THR A N 1
ATOM 4626 C CA . THR A 1 584 ? 14.975 -25.447 -18.336 1.00 73.88 584 THR A CA 1
ATOM 4627 C C . THR A 1 584 ? 14.184 -24.403 -19.118 1.00 73.88 584 THR A C 1
ATOM 4629 O O . THR A 1 584 ? 14.181 -24.445 -20.346 1.00 73.88 584 THR A O 1
ATOM 4632 N N . GLU A 1 585 ? 13.507 -23.481 -18.434 1.00 79.62 585 GLU A N 1
ATOM 4633 C CA . GLU A 1 585 ? 12.696 -22.445 -19.067 1.00 79.62 585 GLU A CA 1
ATOM 4634 C C . GLU A 1 585 ? 13.528 -21.180 -19.292 1.00 79.62 585 GLU A C 1
ATOM 4636 O O . GLU A 1 585 ? 14.032 -20.556 -18.358 1.00 79.62 585 GLU A O 1
ATOM 4641 N N . LEU A 1 586 ? 13.695 -20.806 -20.558 1.00 83.38 586 LEU A N 1
ATOM 4642 C CA . LEU A 1 586 ? 14.420 -19.604 -20.933 1.00 83.38 586 LEU A CA 1
ATOM 4643 C C . LEU A 1 586 ? 13.473 -18.403 -20.839 1.00 83.38 586 LEU A C 1
ATOM 4645 O O . LEU A 1 586 ? 12.567 -18.260 -21.658 1.00 83.38 586 LEU A O 1
ATOM 4649 N N . LYS A 1 587 ? 13.710 -17.510 -19.873 1.00 85.69 587 LYS A N 1
ATOM 4650 C CA . LYS A 1 587 ? 12.985 -16.238 -19.757 1.00 85.69 587 LYS A CA 1
ATOM 4651 C C . LYS A 1 587 ? 13.833 -15.087 -20.292 1.00 85.69 587 LYS A C 1
ATOM 4653 O O . LYS A 1 587 ? 14.917 -14.823 -19.768 1.00 85.69 587 LYS A O 1
ATOM 4658 N N . ARG A 1 588 ? 13.338 -14.416 -21.334 1.00 87.69 588 ARG A N 1
ATOM 4659 C CA . ARG A 1 588 ? 13.990 -13.258 -21.949 1.00 87.69 588 ARG A CA 1
ATOM 4660 C C . ARG A 1 588 ? 13.711 -12.057 -21.065 1.00 87.69 588 ARG A C 1
ATOM 4662 O O . ARG A 1 588 ? 12.632 -11.971 -20.487 1.00 87.69 588 ARG A O 1
ATOM 4669 N N . GLN A 1 589 ? 14.673 -11.159 -20.972 1.00 87.38 589 GLN A N 1
ATOM 4670 C CA . GLN A 1 589 ? 14.527 -9.901 -20.257 1.00 87.38 589 GLN A CA 1
ATOM 4671 C C . GLN A 1 589 ? 15.099 -8.764 -21.094 1.00 87.38 589 GLN A C 1
ATOM 4673 O O . GLN A 1 589 ? 16.023 -8.963 -21.895 1.00 87.38 589 GLN A O 1
ATOM 4678 N N . ASP A 1 590 ? 14.565 -7.570 -20.881 1.00 89.94 590 ASP A N 1
ATOM 4679 C CA . ASP A 1 590 ? 15.181 -6.367 -21.411 1.00 89.94 590 ASP A CA 1
ATOM 4680 C C . ASP A 1 590 ? 16.562 -6.133 -20.779 1.00 89.94 590 ASP A C 1
ATOM 4682 O O . ASP A 1 590 ? 16.855 -6.524 -19.647 1.00 89.94 590 ASP A O 1
ATOM 4686 N N . TYR A 1 591 ? 17.450 -5.501 -21.542 1.00 89.94 591 TYR A N 1
ATOM 4687 C CA . TYR A 1 591 ? 18.774 -5.132 -21.064 1.00 89.94 591 TYR A CA 1
ATOM 4688 C C . TYR A 1 591 ? 18.743 -3.722 -20.479 1.00 89.94 591 TYR A C 1
ATOM 4690 O O . TYR A 1 591 ? 18.309 -2.784 -21.150 1.00 89.94 591 TYR A O 1
ATOM 4698 N N . HIS A 1 592 ? 19.277 -3.564 -19.270 1.00 90.19 592 HIS A N 1
ATOM 4699 C CA . HIS A 1 592 ? 19.483 -2.265 -18.639 1.00 90.19 592 HIS A CA 1
ATOM 4700 C C . HIS A 1 592 ? 20.970 -1.915 -18.632 1.00 90.19 592 HIS A C 1
ATOM 4702 O O . HIS A 1 592 ? 21.811 -2.730 -18.243 1.00 90.19 592 HIS A O 1
ATOM 4708 N N . ASP A 1 593 ? 21.310 -0.704 -19.076 1.00 88.75 593 ASP A N 1
ATOM 4709 C CA . ASP A 1 593 ? 22.684 -0.212 -18.982 1.00 88.75 593 ASP A CA 1
ATOM 4710 C C . ASP A 1 593 ? 23.017 0.333 -17.579 1.00 88.75 593 ASP A C 1
ATOM 4712 O O . ASP A 1 593 ? 22.194 0.344 -16.665 1.00 88.75 593 ASP A O 1
ATOM 4716 N N . LYS A 1 594 ? 24.259 0.795 -17.394 1.00 86.38 594 LYS A N 1
ATOM 4717 C CA . LYS A 1 594 ? 24.732 1.342 -16.110 1.00 86.38 594 LYS A CA 1
ATOM 4718 C C . LYS A 1 594 ? 24.021 2.631 -15.685 1.00 86.38 594 LYS A C 1
ATOM 4720 O O . LYS A 1 594 ? 24.100 2.991 -14.517 1.00 86.38 594 LYS A O 1
ATOM 4725 N N . GLU A 1 595 ? 23.395 3.331 -16.625 1.00 87.69 595 GLU A N 1
ATOM 4726 C CA . GLU A 1 595 ? 22.624 4.556 -16.395 1.00 87.69 595 GLU A CA 1
ATOM 4727 C C . GLU A 1 595 ? 21.134 4.238 -16.171 1.00 87.69 595 GLU A C 1
ATOM 4729 O O . GLU A 1 595 ? 20.335 5.150 -15.984 1.00 87.69 595 GLU A O 1
ATOM 4734 N N . GLY A 1 596 ? 20.754 2.954 -16.178 1.00 87.00 596 GLY A N 1
ATOM 4735 C CA . GLY A 1 596 ? 19.382 2.489 -15.993 1.00 87.00 596 GLY A CA 1
ATOM 4736 C C . GLY A 1 596 ? 18.535 2.502 -17.266 1.00 87.00 596 GLY A C 1
ATOM 4737 O O . GLY A 1 596 ? 17.374 2.101 -17.214 1.00 87.00 596 GLY A O 1
ATOM 4738 N N . ARG A 1 597 ? 19.087 2.904 -18.422 1.00 90.50 597 ARG A N 1
ATOM 4739 C CA . ARG A 1 597 ? 18.327 2.944 -19.681 1.00 90.50 597 ARG A CA 1
ATOM 4740 C C . ARG A 1 597 ? 17.979 1.539 -20.143 1.00 90.50 597 ARG A C 1
ATOM 4742 O O . ARG A 1 597 ? 18.839 0.656 -20.162 1.00 90.50 597 ARG A O 1
ATOM 4749 N N . ARG A 1 598 ? 16.733 1.375 -20.581 1.00 92.38 598 ARG A N 1
ATOM 4750 C CA . ARG A 1 598 ? 16.157 0.104 -21.017 1.00 92.38 598 ARG A CA 1
ATOM 4751 C C . ARG A 1 598 ? 16.316 -0.110 -22.523 1.00 92.38 598 ARG A C 1
ATOM 4753 O O . ARG A 1 598 ? 16.072 0.788 -23.331 1.00 92.38 598 ARG A O 1
ATOM 4760 N N . TYR A 1 599 ? 16.690 -1.324 -22.913 1.00 92.69 599 TYR A N 1
ATOM 4761 C CA . TYR A 1 599 ? 16.886 -1.753 -24.299 1.00 92.69 599 TYR A CA 1
ATOM 4762 C C . TYR A 1 599 ? 16.252 -3.130 -24.521 1.00 92.69 599 TYR A C 1
ATOM 4764 O O . TYR A 1 599 ? 16.250 -3.966 -23.625 1.00 92.69 599 TYR A O 1
ATOM 4772 N N . ARG A 1 600 ? 15.823 -3.428 -25.754 1.00 90.94 600 ARG A N 1
ATOM 4773 C CA . ARG A 1 600 ? 15.314 -4.755 -26.179 1.00 90.94 600 ARG A CA 1
ATOM 4774 C C . ARG A 1 600 ? 16.332 -5.896 -26.050 1.00 90.94 600 ARG A C 1
ATOM 4776 O O . ARG A 1 600 ? 16.015 -7.069 -26.270 1.00 90.94 600 ARG A O 1
ATOM 4783 N N . GLY A 1 601 ? 17.589 -5.538 -25.826 1.00 91.88 601 GLY A N 1
ATOM 4784 C CA . GLY A 1 601 ? 18.719 -6.441 -25.751 1.00 91.88 601 GLY A CA 1
ATOM 4785 C C . GLY A 1 601 ? 20.003 -5.748 -26.182 1.00 91.88 601 GLY A C 1
ATOM 4786 O O . GLY A 1 601 ? 20.090 -4.523 -26.287 1.00 91.88 601 GLY A O 1
ATOM 4787 N N . ILE A 1 602 ? 20.998 -6.575 -26.467 1.00 92.94 602 ILE A N 1
ATOM 4788 C CA . ILE A 1 602 ? 22.358 -6.177 -26.826 1.00 92.94 602 ILE A CA 1
ATOM 4789 C C . ILE A 1 602 ? 22.696 -6.709 -28.215 1.00 92.94 602 ILE A C 1
ATOM 4791 O O . ILE A 1 602 ? 22.547 -7.898 -28.489 1.00 92.94 602 ILE A O 1
ATOM 4795 N N . TRP A 1 603 ? 23.208 -5.831 -29.065 1.00 92.00 603 TRP A N 1
ATOM 4796 C CA . TRP A 1 603 ? 23.706 -6.130 -30.393 1.00 92.00 603 TRP A CA 1
ATOM 4797 C C . TRP A 1 603 ? 25.227 -6.282 -30.366 1.00 92.00 603 TRP A C 1
ATOM 4799 O O . TRP A 1 603 ? 25.949 -5.338 -30.039 1.00 92.00 603 TRP A O 1
ATOM 4809 N N . LEU A 1 604 ? 25.738 -7.454 -30.747 1.00 92.81 604 LEU A N 1
ATOM 4810 C CA . LEU A 1 604 ? 27.180 -7.673 -30.854 1.00 92.81 604 LEU A CA 1
ATOM 4811 C C . LEU A 1 604 ? 27.732 -7.012 -32.124 1.00 92.81 604 LEU A C 1
ATOM 4813 O O . LEU A 1 604 ? 27.344 -7.356 -33.242 1.00 92.81 604 LEU A O 1
ATOM 4817 N N . VAL A 1 605 ? 28.678 -6.092 -31.957 1.00 91.88 605 VAL A N 1
ATOM 4818 C CA . VAL A 1 605 ? 29.385 -5.418 -33.049 1.00 91.88 605 VAL A CA 1
ATOM 4819 C C . VAL A 1 605 ? 30.843 -5.862 -33.047 1.00 91.88 605 VAL A C 1
ATOM 4821 O O . VAL A 1 605 ? 31.630 -5.477 -32.181 1.00 91.88 605 VAL A O 1
ATOM 4824 N N . LEU A 1 606 ? 31.212 -6.652 -34.057 1.00 89.06 606 LEU A N 1
ATOM 4825 C CA . LEU A 1 606 ? 32.585 -7.106 -34.268 1.00 89.06 606 LEU A CA 1
ATOM 4826 C C . LEU A 1 606 ? 33.344 -6.109 -35.150 1.00 89.06 606 LEU A C 1
ATOM 4828 O O . LEU A 1 606 ? 33.103 -6.010 -36.355 1.00 89.06 606 LEU A O 1
ATOM 4832 N N . MET A 1 607 ? 34.304 -5.394 -34.570 1.00 83.25 607 MET A N 1
ATOM 4833 C CA . MET A 1 607 ? 35.230 -4.549 -35.320 1.00 83.25 607 MET A CA 1
ATOM 4834 C C . MET A 1 607 ? 36.467 -5.363 -35.706 1.00 83.25 607 MET A C 1
ATOM 4836 O O . MET A 1 607 ? 37.125 -5.925 -34.842 1.00 83.25 607 MET A O 1
ATOM 4840 N N . SER A 1 608 ? 36.828 -5.418 -36.990 1.00 71.12 608 SER A N 1
ATOM 4841 C CA . SER A 1 608 ? 38.057 -6.092 -37.435 1.00 71.12 608 SER A CA 1
ATOM 4842 C C . SER A 1 608 ? 39.054 -5.097 -38.011 1.00 71.12 608 SER A C 1
ATOM 4844 O O . SER A 1 608 ? 38.705 -4.283 -38.866 1.00 71.12 608 SER A O 1
ATOM 4846 N N . LEU A 1 609 ? 40.319 -5.222 -37.606 1.00 56.41 609 LEU A N 1
ATOM 4847 C CA . LEU A 1 609 ? 41.431 -4.473 -38.194 1.00 56.41 609 LEU A CA 1
ATOM 4848 C C . LEU A 1 609 ? 41.847 -5.027 -39.578 1.00 56.41 609 LEU A C 1
ATOM 4850 O O . LEU A 1 609 ? 42.478 -4.304 -40.348 1.00 56.41 609 LEU A O 1
ATOM 4854 N N . ARG A 1 610 ? 41.454 -6.267 -39.947 1.00 54.03 610 ARG A N 1
ATOM 4855 C CA . ARG A 1 610 ? 41.700 -6.896 -41.269 1.00 54.03 610 ARG A CA 1
ATOM 4856 C C . ARG A 1 610 ? 40.622 -7.933 -41.647 1.00 54.03 610 ARG A C 1
ATOM 4858 O O . ARG A 1 610 ? 40.706 -9.114 -41.319 1.00 54.03 610 ARG A O 1
ATOM 4865 N N . VAL A 1 611 ? 39.647 -7.506 -42.452 1.00 47.06 611 VAL A N 1
ATOM 4866 C CA . VAL A 1 611 ? 38.394 -8.231 -42.778 1.00 47.06 611 VAL A CA 1
ATOM 4867 C C . VAL A 1 611 ? 38.574 -9.590 -43.498 1.00 47.06 611 VAL A C 1
ATOM 4869 O O . VAL A 1 611 ? 37.718 -10.465 -43.388 1.00 47.06 611 VAL A O 1
ATOM 4872 N N . ARG A 1 612 ? 39.675 -9.829 -44.230 1.00 42.16 612 ARG A N 1
ATOM 4873 C CA . ARG A 1 612 ? 39.765 -10.969 -45.178 1.00 42.16 612 ARG A CA 1
ATOM 4874 C C . ARG A 1 612 ? 39.964 -12.365 -44.559 1.00 42.16 612 ARG A C 1
ATOM 4876 O O . ARG A 1 612 ? 39.636 -13.341 -45.230 1.00 42.16 612 ARG A O 1
ATOM 4883 N N . ARG A 1 613 ? 40.494 -12.504 -43.333 1.00 43.47 613 ARG A N 1
ATOM 4884 C CA . ARG A 1 613 ? 40.740 -13.828 -42.702 1.00 43.47 613 ARG A CA 1
ATOM 4885 C C . ARG A 1 613 ? 39.672 -14.249 -41.689 1.00 43.47 613 ARG A C 1
ATOM 4887 O O . ARG A 1 613 ? 39.359 -15.434 -41.638 1.00 43.47 613 ARG A O 1
ATOM 4894 N N . LEU A 1 614 ? 39.071 -13.304 -40.960 1.00 43.38 614 LEU A N 1
ATOM 4895 C CA . LEU A 1 614 ? 38.026 -13.584 -39.963 1.00 43.38 614 LEU A CA 1
ATOM 4896 C C . LEU A 1 614 ? 36.785 -14.245 -40.601 1.00 43.38 614 LEU A C 1
ATOM 4898 O O . LEU A 1 614 ? 36.235 -15.202 -40.064 1.00 43.38 614 LEU A O 1
ATOM 4902 N N . MET A 1 615 ? 36.411 -13.812 -41.810 1.00 43.53 615 MET A N 1
ATOM 4903 C CA . MET A 1 615 ? 35.237 -14.332 -42.525 1.00 43.53 615 MET A CA 1
ATOM 4904 C C . MET A 1 615 ? 35.354 -15.799 -42.961 1.00 43.53 615 MET A C 1
ATOM 4906 O O . MET A 1 615 ? 34.349 -16.499 -42.985 1.00 43.53 615 MET A O 1
ATOM 4910 N N . ARG A 1 616 ? 36.562 -16.299 -43.270 1.00 41.06 616 ARG A N 1
ATOM 4911 C CA . ARG A 1 616 ? 36.744 -17.723 -43.622 1.00 41.06 616 ARG A CA 1
ATOM 4912 C C . ARG A 1 616 ? 36.564 -18.659 -42.428 1.00 41.06 616 ARG A C 1
ATOM 4914 O O . ARG A 1 616 ? 36.339 -19.840 -42.643 1.00 41.06 616 ARG A O 1
ATOM 4921 N N . ARG A 1 617 ? 36.696 -18.152 -41.199 1.00 42.06 617 ARG A N 1
ATOM 4922 C CA . ARG A 1 617 ? 36.534 -18.943 -39.971 1.00 42.06 617 ARG A CA 1
ATOM 4923 C C . ARG A 1 617 ? 35.113 -18.875 -39.414 1.00 42.06 617 ARG A C 1
ATOM 4925 O O . ARG A 1 617 ? 34.646 -19.876 -38.901 1.00 42.06 617 ARG A O 1
ATOM 4932 N N . LEU A 1 618 ? 34.420 -17.743 -39.564 1.00 40.31 618 LEU A N 1
ATOM 4933 C CA . LEU A 1 618 ? 33.025 -17.603 -39.123 1.00 40.31 618 LEU A CA 1
ATOM 4934 C C . LEU A 1 618 ? 32.012 -18.283 -40.061 1.00 40.31 618 LEU A C 1
ATOM 4936 O O . LEU A 1 618 ? 30.967 -18.697 -39.595 1.00 40.31 618 LEU A O 1
ATOM 4940 N N . ALA A 1 619 ? 32.313 -18.443 -41.355 1.00 35.88 619 ALA A N 1
ATOM 4941 C CA . ALA A 1 619 ? 31.418 -19.115 -42.310 1.00 35.88 619 ALA A CA 1
ATOM 4942 C C . ALA A 1 619 ? 31.426 -20.660 -42.225 1.00 35.88 619 ALA A C 1
ATOM 4944 O O . ALA A 1 619 ? 30.749 -21.312 -43.014 1.00 35.88 619 ALA A O 1
ATOM 4945 N N . VAL A 1 620 ? 32.234 -21.239 -41.329 1.00 32.16 620 VAL A N 1
ATOM 4946 C CA . VAL A 1 620 ? 32.372 -22.696 -41.124 1.00 32.16 620 VAL A CA 1
ATOM 4947 C C . VAL A 1 620 ? 31.725 -23.145 -39.800 1.00 32.16 620 VAL A C 1
ATOM 4949 O O . VAL A 1 620 ? 31.681 -24.342 -39.531 1.00 32.16 620 VAL A O 1
ATOM 4952 N N . CYS A 1 621 ? 31.205 -22.211 -38.996 1.00 28.97 621 CYS A N 1
ATOM 4953 C CA . CYS A 1 621 ? 30.493 -22.494 -37.749 1.00 28.97 621 CYS A CA 1
ATOM 4954 C C . CYS A 1 621 ? 28.983 -22.358 -37.927 1.00 28.97 621 CYS A C 1
ATOM 4956 O O . CYS A 1 621 ? 28.565 -21.354 -38.550 1.00 28.97 621 CYS A O 1
#